Protein AF-A0A538GDX1-F1 (afdb_monomer_lite)

Foldseek 3Di:
DDDDPPDPCPDPPDPDPQDFPPQQKWKDKDWFQKDKTFHRPPDAAFWKKKKKKKWQAAPPKDWAWDPQKAWDDKDWDDPPFRTIIITMIMGGDHRDDDRMIMIGIRDGAMMIIMMGTGPQFASVAFFDWKFKDKDFQDQKAKAFKDWFPDFFWKKKKKKKFQAQFWKAWFPQWAWDDWDWDDDPSRTMIMTMTMDTHRDTTIPGMTIIGGPGGGGMMMMMMTTTHGHDDPPDQQDQQAFADPQFAFFLAAAEPQVPPPFADDPCCVVLQGAEYEGAADVRLVPDDPSHAYAHEDFAQDLQVRGTPDDLVSSLVRLLRCAPPPRHQAYEYYEAHACVSHVCNLVRLLVSQVSSCVRRVNHFYEYEHDLDPPPRSLVCLLSNVNSTLEYEYEDQQAFPPDPAGDLVSQVSSLVSNVVSVGAYEYEQELWADDGGDHDALVNSLVNLVSRLPGRHSYYYYYQDPPPNIGSVVVVSNSQQSSVCSGTVHGDCPSPDDDDDDDDDDDDDDDDDDDDDDDDDDDDAFFEAEEELAWAFQPPNQVVLVVCVVSVGQAYEYAANQFDDALALVSCVGIRCSRVVVCLVRYQYAHEANCVSDPVSVSNCVNSPVSCVDNWDWDDDDQEIETEHHYHPPPAQLAPPGPRLVVLLVVLVVNLNGAYEYHHAQACDDPDPVDHRDVSNVSVVVSCVVSVHPYYYYD

pLDDT: mean 85.54, std 16.46, range [23.61, 98.75]

Radius of gyration: 33.97 Å; chains: 1; bounding box: 88×42×108 Å

Sequence (694 aa):
MAVVLGIAVSGSGSGLSALPPAGAVVSASTSGTTFTVARPATTTSGDVLIASIEARLPSTAAISPPTGWGLIRRDSSTPGYSALTQALYYKVAGSSEPASYSWSLGSQVSAAGAVIDFKDVDPATPVDSHSGAFTSGSASIVAPSVTTTSARDTVVGFFGTSSSKTIRPPAVMTEEFDVRYAVRRWNLDAEGAAYVQATPGATGERTARTTDHPSSELGQLLALRVAASPPPPPPPPPPPPPPGGAYPQRYLYDGAPGGVADPRVADNGWNLYDVSYRDAADALPAGAQALVWVGDYNNSSCSFEESDSALRSAVTGMAGDPKVWGYFISDEPDPAACATAPAQHLARTQLIHSIDPNTHVVEVIDANSGQTSLNQVPLWLGTADYIGIDPYPCLAGQSNCDFSIIRQYANAADAAGLTYWGVAQGFGSGNWRWPTQAEEVQILNTWRATNARSVMTFAWTWSGSNLYDHPELLCVFKKFNQDGVADTSLCGSPPPPPPPPPPPPPPPPPPPPPPPPGNDPVITAAGDICGSATDCSPTANLVMSINPTVALTLGDNAYENGSLSQYQTEYDPNWGRFKSRTKPTTGNHEWHTANAQGYHDYFGSIAPADYYSYDVGAWHLIALASDNGSISNARGSAEETWLRNDLVAHPNQCTLAYWHEPRFTSGTGHSSDTSWTPIWQDLYDANADLVLNG

Secondary structure (DSSP, 8-state):
------------------SPPTTSEEEEEEEEEEEEEEPPTT--TT-EEEEEEEES--TTS-EEPPTTPEEEEEEEPPTTSPP-EEEEEEEE--SS--SEEEEEEEEEEEEEEEEEEESSB-SSS-EEEEEEEEE-S-SEEEE---EESSTTEEEEEEEEESS-SPPBPPTTSEEEEEEEE--TTS-EEEEEEEEEESSSEE---EEEE-SS--S-EEEEEEEEPBPPPPP----PPPPSPPTTPPPS--EEE---TTS---THHHHTT--EEEESSHHHHHTSPTT-EEEEE---EETTTTEESS-HHHHHHHHHHHTT-TTEEEEEEEES--TTT-TTHHHHHHHHHHHHHTT-TT-EEEEEE--SSTHHHHHHGGGGTTTSSEEEE-----BTT-SS--THHHHHHHHHHHHHT--EEEEEE---BTTB-PPPHHHHHHHHHHHHTS--S-EEEE----TT--GGG-HHHHHHHHHHHHHSS--STTSPPPPPPPPPPPPPPPPPPPPPPPPPPPPPPPEEEE-S-BSSTTTSHHHHHHHHHH--SEEEE-S--BTTT--HHHIIIIITTTTGGGGGGEE----TTGGGSGGGHHHHHHHGGGS-SSSEEEEETTEEEEEPP--SSSS--STTSHHHHHHHHHHHH-TTSEEEEEESS-SS---SSS---GGGHHHHHHHHHTT--EEEE-

Structure (mmCIF, N/CA/C/O backbone):
data_AF-A0A538GDX1-F1
#
_entry.id   AF-A0A538GDX1-F1
#
loop_
_atom_site.group_PDB
_atom_site.id
_atom_site.type_symbol
_atom_site.label_atom_id
_atom_site.label_alt_id
_atom_site.label_comp_id
_atom_site.label_asym_id
_atom_site.label_entity_id
_atom_site.label_seq_id
_atom_site.pdbx_PDB_ins_code
_atom_site.Cartn_x
_atom_site.Cartn_y
_atom_site.Cartn_z
_atom_site.occupancy
_atom_site.B_iso_or_equiv
_atom_site.auth_seq_id
_atom_site.auth_comp_id
_atom_site.auth_asym_id
_atom_site.auth_atom_id
_atom_site.pdbx_PDB_model_num
ATOM 1 N N . MET A 1 1 ? -26.124 -11.830 -23.000 1.00 26.06 1 MET A N 1
ATOM 2 C CA . MET A 1 1 ? -25.137 -12.803 -22.474 1.00 26.06 1 MET A CA 1
ATOM 3 C C . MET A 1 1 ? -24.717 -12.272 -21.117 1.00 26.06 1 MET A C 1
ATOM 5 O O . MET A 1 1 ? -23.927 -11.344 -21.084 1.00 26.06 1 MET A O 1
ATOM 9 N N . ALA A 1 2 ? -25.289 -12.775 -20.023 1.00 23.61 2 ALA A N 1
ATOM 10 C CA . ALA A 1 2 ? -24.863 -12.368 -18.687 1.00 23.61 2 ALA A CA 1
ATOM 11 C C . ALA A 1 2 ? -23.524 -13.052 -18.377 1.00 23.61 2 ALA A C 1
ATOM 13 O O . ALA A 1 2 ? -23.458 -14.278 -18.254 1.00 23.61 2 ALA A O 1
ATOM 14 N N . VAL A 1 3 ? -22.448 -12.270 -18.333 1.00 24.36 3 VAL A N 1
ATOM 15 C CA . VAL A 1 3 ? -21.150 -12.723 -17.838 1.00 24.36 3 VAL A CA 1
ATOM 16 C C . VAL A 1 3 ? -21.190 -12.582 -16.322 1.00 24.36 3 VAL A C 1
ATOM 18 O O . VAL A 1 3 ? -21.162 -11.482 -15.788 1.00 24.36 3 VAL A O 1
ATOM 21 N N . VAL A 1 4 ? -21.275 -13.708 -15.621 1.00 26.16 4 VAL A N 1
ATOM 22 C CA . VAL A 1 4 ? -21.069 -13.753 -14.172 1.00 26.16 4 VAL A CA 1
ATOM 23 C C . VAL A 1 4 ? -19.562 -13.806 -13.946 1.00 26.16 4 VAL A C 1
ATOM 25 O O . VAL A 1 4 ? -18.950 -14.867 -14.082 1.00 26.16 4 VAL A O 1
ATOM 28 N N . LEU A 1 5 ? -18.947 -12.664 -13.635 1.00 28.34 5 LEU A N 1
ATOM 29 C CA . LEU A 1 5 ? -17.591 -12.633 -13.093 1.00 28.34 5 LEU A CA 1
ATOM 30 C C . LEU A 1 5 ? -17.675 -12.944 -11.593 1.00 28.34 5 LEU A C 1
ATOM 32 O O . LEU A 1 5 ? -17.927 -12.072 -10.770 1.00 28.34 5 LEU A O 1
ATOM 36 N N . GLY A 1 6 ? -17.460 -14.206 -11.227 1.00 25.77 6 GLY A N 1
ATOM 37 C CA . GLY A 1 6 ? -17.030 -14.533 -9.871 1.00 25.77 6 GLY A CA 1
ATOM 38 C C . GLY A 1 6 ? -15.563 -14.142 -9.727 1.00 25.77 6 GLY A C 1
ATOM 39 O O . GLY A 1 6 ? -14.692 -14.970 -9.981 1.00 25.77 6 GLY A O 1
ATOM 40 N N . ILE A 1 7 ? -15.279 -12.883 -9.384 1.00 26.91 7 ILE A N 1
ATOM 41 C CA . ILE A 1 7 ? -13.925 -12.474 -9.004 1.00 26.91 7 ILE A CA 1
ATOM 42 C C . ILE A 1 7 ? -13.774 -12.711 -7.499 1.00 26.91 7 ILE A C 1
ATOM 44 O O . ILE A 1 7 ? -14.381 -12.017 -6.689 1.00 26.91 7 ILE A O 1
ATOM 48 N N . ALA A 1 8 ? -12.927 -13.666 -7.117 1.00 23.84 8 ALA A N 1
ATOM 49 C CA . ALA A 1 8 ? -12.187 -13.537 -5.870 1.00 23.84 8 ALA A CA 1
ATOM 50 C C . ALA A 1 8 ? -11.082 -12.510 -6.140 1.00 23.84 8 ALA A C 1
ATOM 52 O O . ALA A 1 8 ? -10.162 -12.788 -6.912 1.00 23.84 8 ALA A O 1
ATOM 53 N N . VAL A 1 9 ? -11.202 -11.299 -5.588 1.00 26.08 9 VAL A N 1
ATOM 54 C CA . VAL A 1 9 ? -10.159 -10.277 -5.737 1.00 26.08 9 VAL A CA 1
ATOM 55 C C . VAL A 1 9 ? -9.033 -10.646 -4.775 1.00 26.08 9 VAL A C 1
ATOM 57 O O . VAL A 1 9 ? -8.971 -10.173 -3.648 1.00 26.08 9 VAL A O 1
ATOM 60 N N . SER A 1 10 ? -8.127 -11.514 -5.215 1.00 28.16 10 SER A N 1
ATOM 61 C CA . SER A 1 10 ? -6.731 -11.383 -4.807 1.00 28.16 10 SER A CA 1
ATOM 62 C C . SER A 1 10 ? -6.163 -10.233 -5.633 1.00 28.16 10 SER A C 1
ATOM 64 O O . SER A 1 10 ? -6.146 -10.332 -6.861 1.00 28.16 10 SER A O 1
ATOM 66 N N . GLY A 1 11 ? -5.789 -9.135 -4.972 1.00 24.27 11 GLY A N 1
ATOM 67 C CA . GLY A 1 11 ? -5.428 -7.861 -5.591 1.00 24.27 11 GLY A CA 1
ATOM 68 C C . GLY A 1 11 ? -4.560 -8.005 -6.840 1.00 24.27 11 GLY A C 1
ATOM 69 O O . GLY A 1 11 ? -3.375 -8.324 -6.772 1.00 24.27 11 GLY A O 1
ATOM 70 N N . SER A 1 12 ? -5.146 -7.725 -8.000 1.00 29.42 12 SER A N 1
ATOM 71 C CA . SER A 1 12 ? -4.383 -7.358 -9.181 1.00 29.42 12 SER A CA 1
ATOM 72 C C . SER A 1 12 ? -3.880 -5.939 -8.952 1.00 29.42 12 SER A C 1
ATOM 74 O O . SER A 1 12 ? -4.622 -4.974 -9.128 1.00 29.42 12 SER A O 1
ATOM 76 N N . GLY A 1 13 ? -2.627 -5.832 -8.506 1.00 28.58 13 GLY A N 1
ATOM 77 C CA . GLY A 1 13 ? -1.909 -4.567 -8.467 1.00 28.58 13 GLY A CA 1
ATOM 78 C C . GLY A 1 13 ? -1.975 -3.866 -9.823 1.00 28.58 13 GLY A C 1
ATOM 79 O O . GLY A 1 13 ? -2.083 -4.514 -10.866 1.00 28.58 13 GLY A O 1
ATOM 80 N N . SER A 1 14 ? -1.920 -2.539 -9.770 1.00 32.31 14 SER A N 1
ATOM 81 C CA . SER A 1 14 ? -1.916 -1.597 -10.885 1.00 32.31 14 SER A CA 1
ATOM 82 C C . SER A 1 14 ? -1.379 -2.203 -12.183 1.00 32.31 14 SER A C 1
ATOM 84 O O . SER A 1 14 ? -0.237 -2.677 -12.239 1.00 32.31 14 SER A O 1
ATOM 86 N N . GLY A 1 15 ? -2.197 -2.154 -13.238 1.00 32.50 15 GLY A N 1
ATOM 87 C CA . GLY A 1 15 ? -1.757 -2.361 -14.613 1.00 32.50 15 GLY A CA 1
ATOM 88 C C . GLY A 1 15 ? -0.764 -1.268 -15.006 1.00 32.50 15 GLY A C 1
ATOM 89 O O . GLY A 1 15 ? -1.125 -0.293 -15.654 1.00 32.50 15 GLY A O 1
ATOM 90 N N . LEU A 1 16 ? 0.481 -1.413 -14.560 1.00 38.34 16 LEU A N 1
ATOM 91 C CA . LEU A 1 16 ? 1.617 -0.600 -14.960 1.00 38.34 16 LEU A CA 1
ATOM 92 C C . LEU A 1 16 ? 2.145 -1.164 -16.278 1.00 38.34 16 LEU A C 1
ATOM 94 O O . LEU A 1 16 ? 2.607 -2.305 -16.345 1.00 38.34 16 LEU A O 1
ATOM 98 N N . SER A 1 17 ? 2.092 -0.353 -17.330 1.00 37.34 17 SER A N 1
ATOM 99 C CA . SER A 1 17 ? 2.985 -0.507 -18.474 1.00 37.34 17 SER A CA 1
ATOM 100 C C . SER A 1 17 ? 4.418 -0.324 -17.964 1.00 37.34 17 SER A C 1
ATOM 102 O O . SER A 1 17 ? 4.872 0.805 -17.831 1.00 37.34 17 SER A O 1
ATOM 104 N N . ALA A 1 18 ? 5.130 -1.410 -17.654 1.00 48.94 18 ALA A N 1
ATOM 105 C CA . ALA A 1 18 ? 6.539 -1.378 -17.235 1.00 48.94 18 ALA A CA 1
ATOM 106 C C . ALA A 1 18 ? 7.510 -1.226 -18.431 1.00 48.94 18 ALA A C 1
ATOM 108 O O . ALA A 1 18 ? 8.560 -1.860 -18.500 1.00 48.94 18 ALA A O 1
ATOM 109 N N . LEU A 1 19 ? 7.137 -0.369 -19.385 1.00 60.12 19 LEU A N 1
ATOM 110 C CA . LEU A 1 19 ? 8.021 0.130 -20.437 1.00 60.12 19 LEU A CA 1
ATOM 111 C C . LEU A 1 19 ? 8.346 1.605 -20.145 1.00 60.12 19 LEU A C 1
ATOM 113 O O . LEU A 1 19 ? 7.465 2.317 -19.647 1.00 60.12 19 LEU A O 1
ATOM 117 N N . PRO A 1 20 ? 9.580 2.067 -20.415 1.00 62.12 20 PRO A N 1
ATOM 118 C CA . PRO A 1 20 ? 10.003 3.440 -20.169 1.00 62.12 20 PRO A CA 1
ATOM 119 C C . PRO A 1 20 ? 9.006 4.455 -20.766 1.00 62.12 20 PRO A C 1
ATOM 121 O O . PRO A 1 20 ? 8.681 4.382 -21.953 1.00 62.12 20 PRO A O 1
ATOM 124 N N . PRO A 1 21 ? 8.487 5.418 -19.981 1.00 60.34 21 PRO A N 1
ATOM 125 C CA . PRO A 1 21 ? 7.592 6.445 -20.506 1.00 60.34 21 PRO A CA 1
ATOM 126 C C . PRO A 1 21 ? 8.319 7.370 -21.495 1.00 60.34 21 PRO A C 1
ATOM 128 O O . PRO A 1 21 ? 9.549 7.448 -21.532 1.00 60.34 21 PRO A O 1
ATOM 131 N N . ALA A 1 22 ? 7.567 8.138 -22.288 1.00 58.06 22 ALA A N 1
ATOM 132 C CA . ALA A 1 22 ? 8.156 9.113 -23.206 1.00 58.06 22 ALA A CA 1
ATOM 133 C C . ALA A 1 22 ? 9.120 10.069 -22.465 1.00 58.06 22 ALA A C 1
ATOM 135 O O . ALA A 1 22 ? 8.734 10.730 -21.503 1.00 58.06 22 ALA A O 1
ATOM 136 N N . GLY A 1 23 ? 10.375 10.147 -22.923 1.00 70.69 23 GLY A N 1
ATOM 137 C CA . GLY A 1 23 ? 11.435 10.947 -22.288 1.00 70.69 23 GLY A CA 1
ATOM 138 C C . GLY A 1 23 ? 12.324 10.196 -21.285 1.00 70.69 23 GLY A C 1
ATOM 139 O O . GLY A 1 23 ? 13.286 10.792 -20.791 1.00 70.69 23 GLY A O 1
ATOM 140 N N . ALA A 1 24 ? 12.048 8.912 -21.032 1.00 85.44 24 ALA A N 1
ATOM 141 C CA . ALA A 1 24 ? 12.871 8.027 -20.205 1.00 85.44 24 ALA A CA 1
ATOM 142 C C . ALA A 1 24 ? 14.055 7.393 -20.952 1.00 85.44 24 ALA A C 1
ATOM 144 O O . ALA A 1 24 ? 14.958 6.848 -20.325 1.00 85.44 24 ALA A O 1
ATOM 145 N N . VAL A 1 25 ? 14.097 7.508 -22.281 1.00 93.44 25 VAL A N 1
ATOM 146 C CA . VAL A 1 25 ? 15.198 7.014 -23.114 1.00 93.44 25 VAL A CA 1
ATOM 147 C C . VAL A 1 25 ? 15.860 8.180 -23.834 1.00 93.44 25 VAL A C 1
ATOM 149 O O . VAL A 1 25 ? 15.191 9.000 -24.464 1.00 93.44 25 VAL A O 1
ATOM 152 N N . VAL A 1 26 ? 17.188 8.245 -23.763 1.00 96.50 26 VAL A N 1
ATOM 153 C CA . VAL A 1 26 ? 17.995 9.202 -24.525 1.00 96.50 26 VAL A CA 1
ATOM 154 C C . VAL A 1 26 ? 19.128 8.455 -25.206 1.00 96.50 26 VAL A C 1
ATOM 156 O O . VAL A 1 26 ? 19.950 7.831 -24.539 1.00 96.50 26 VAL A O 1
ATOM 159 N N . SER A 1 27 ? 19.200 8.547 -26.532 1.00 96.62 27 SER A N 1
ATOM 160 C CA . SER A 1 27 ? 20.249 7.926 -27.340 1.00 96.62 27 SER A CA 1
ATOM 161 C C . SER A 1 27 ? 21.184 8.963 -27.966 1.00 96.62 27 SER A C 1
ATOM 163 O O . SER A 1 27 ? 20.833 10.133 -28.142 1.00 96.62 27 SER A O 1
ATOM 165 N N . ALA A 1 28 ? 22.410 8.548 -28.281 1.00 97.06 28 ALA A N 1
ATOM 166 C CA . ALA A 1 28 ? 23.391 9.385 -28.962 1.00 97.06 28 ALA A CA 1
ATOM 167 C C . ALA A 1 28 ? 24.321 8.550 -29.849 1.00 97.06 28 ALA A C 1
ATOM 169 O O . ALA A 1 28 ? 24.500 7.350 -29.647 1.00 97.06 28 ALA A O 1
ATOM 170 N N . SER A 1 29 ? 24.974 9.204 -30.811 1.00 96.62 29 SER A N 1
ATOM 171 C CA . SER A 1 29 ? 26.102 8.630 -31.546 1.00 96.62 29 SER A CA 1
ATOM 172 C C . SER A 1 29 ? 27.187 9.674 -31.800 1.00 96.62 29 SER A C 1
ATOM 174 O O . SER A 1 29 ? 26.922 10.870 -31.922 1.00 96.62 29 SER A O 1
ATOM 176 N N . THR A 1 30 ? 28.444 9.235 -31.836 1.00 95.38 30 THR A N 1
ATOM 177 C CA . THR A 1 30 ? 29.602 10.116 -32.026 1.00 95.38 30 THR A CA 1
ATOM 178 C C . THR A 1 30 ? 30.769 9.390 -32.687 1.00 95.38 30 THR A C 1
ATOM 180 O O . THR A 1 30 ? 30.774 8.167 -32.822 1.00 95.38 30 THR A O 1
ATOM 183 N N . SER A 1 31 ? 31.796 10.153 -33.056 1.00 94.19 31 SER A N 1
ATOM 184 C CA . SER A 1 31 ? 33.137 9.643 -33.323 1.00 94.19 31 SER A CA 1
ATOM 185 C C . SER A 1 31 ? 34.149 10.481 -32.558 1.00 94.19 31 SER A C 1
ATOM 187 O O . SER A 1 31 ? 34.260 11.684 -32.785 1.00 94.19 31 SER A O 1
ATOM 189 N N . GLY A 1 32 ? 34.937 9.849 -31.698 1.00 94.81 32 GLY A N 1
ATOM 190 C CA . GLY A 1 32 ? 35.870 10.553 -30.831 1.00 94.81 32 GLY A CA 1
ATOM 191 C C . GLY A 1 32 ? 36.498 9.635 -29.796 1.00 94.81 32 GLY A C 1
ATOM 192 O O . GLY A 1 32 ? 36.409 8.414 -29.889 1.00 94.81 32 GLY A O 1
ATOM 193 N N . THR A 1 33 ? 37.137 10.241 -28.801 1.00 97.06 33 THR A N 1
ATOM 194 C CA . THR A 1 33 ? 37.652 9.561 -27.601 1.00 97.06 33 THR A CA 1
ATOM 195 C C . THR A 1 33 ? 36.678 9.642 -26.423 1.00 97.06 33 THR A C 1
ATOM 197 O O . THR A 1 33 ? 37.000 9.203 -25.323 1.00 97.06 33 THR A O 1
ATOM 200 N N . THR A 1 34 ? 35.500 10.232 -26.623 1.00 97.50 34 THR A N 1
ATOM 201 C CA . THR A 1 34 ? 34.491 10.449 -25.583 1.00 97.50 34 THR A CA 1
ATOM 202 C C . THR A 1 34 ? 33.107 10.233 -26.176 1.00 97.50 34 THR A C 1
ATOM 204 O O . THR A 1 34 ? 32.829 10.721 -27.272 1.00 97.50 34 THR A O 1
ATOM 207 N N . PHE A 1 35 ? 32.256 9.514 -25.449 1.00 98.12 35 PHE A N 1
ATOM 208 C CA . PHE A 1 35 ? 30.848 9.309 -25.774 1.00 98.12 35 PHE A CA 1
ATOM 209 C C . PHE A 1 35 ? 29.982 9.949 -24.693 1.00 98.12 35 PHE A C 1
ATOM 211 O O . PHE A 1 35 ? 30.137 9.615 -23.522 1.00 98.12 35 PHE A O 1
ATOM 218 N N . THR A 1 36 ? 29.107 10.878 -25.078 1.00 98.31 36 THR A N 1
ATOM 219 C CA . THR A 1 36 ? 28.267 11.644 -24.149 1.00 98.31 36 THR A CA 1
ATOM 220 C C . THR A 1 36 ? 26.801 11.449 -24.495 1.00 98.31 36 THR A C 1
ATOM 222 O O . THR A 1 36 ? 26.413 11.633 -25.647 1.00 98.31 36 THR A O 1
ATOM 225 N N . VAL A 1 37 ? 25.996 11.128 -23.485 1.00 98.00 37 VAL A N 1
ATOM 226 C CA . VAL A 1 37 ? 24.540 10.971 -23.587 1.00 98.00 37 VAL A CA 1
ATOM 227 C C . VAL A 1 37 ? 23.890 11.906 -22.570 1.00 98.00 37 VAL A C 1
ATOM 229 O O . VAL A 1 37 ? 24.368 12.011 -21.436 1.00 98.00 37 VAL A O 1
ATOM 232 N N . ALA A 1 38 ? 22.838 12.628 -22.961 1.00 97.75 38 ALA A N 1
ATOM 233 C CA . ALA A 1 38 ? 22.101 13.453 -22.005 1.00 97.75 38 ALA A CA 1
ATOM 234 C C . ALA A 1 38 ? 21.343 12.566 -21.004 1.00 97.75 38 ALA A C 1
ATOM 236 O O . ALA A 1 38 ? 20.967 11.438 -21.317 1.00 97.75 38 ALA A O 1
ATOM 237 N N . ARG A 1 39 ? 21.143 13.067 -19.784 1.00 95.94 39 ARG A N 1
ATOM 238 C CA . ARG A 1 39 ? 20.325 12.374 -18.786 1.00 95.94 39 ARG A CA 1
ATOM 239 C C . ARG A 1 39 ? 18.861 12.352 -19.257 1.00 95.94 39 ARG A C 1
ATOM 241 O O . ARG A 1 39 ? 18.393 13.397 -19.719 1.00 95.94 39 ARG A O 1
ATOM 248 N N . PRO A 1 40 ? 18.130 11.232 -19.111 1.00 95.94 40 PRO A N 1
ATOM 249 C CA . PRO A 1 40 ? 16.686 11.216 -19.316 1.00 95.94 40 PRO A CA 1
ATOM 250 C C . PRO A 1 40 ? 15.966 12.310 -18.517 1.00 95.94 40 PRO A C 1
ATOM 252 O O . PRO A 1 40 ? 16.346 12.657 -17.395 1.00 95.94 40 PRO A O 1
ATOM 255 N N . ALA A 1 41 ? 14.929 12.900 -19.110 1.00 90.75 41 ALA A N 1
ATOM 256 C CA . ALA A 1 41 ? 14.218 14.021 -18.491 1.00 90.75 41 ALA A CA 1
ATOM 257 C C . ALA A 1 41 ? 13.371 13.576 -17.288 1.00 90.75 41 ALA A C 1
ATOM 259 O O . ALA A 1 41 ? 13.075 14.384 -16.411 1.00 90.75 41 ALA A O 1
ATOM 260 N N . THR A 1 42 ? 13.012 12.293 -17.249 1.00 87.88 42 THR A N 1
ATOM 261 C CA . THR A 1 42 ? 12.185 11.658 -16.219 1.00 87.88 42 THR A CA 1
ATOM 262 C C . THR A 1 42 ? 12.970 11.206 -14.989 1.00 87.88 42 THR A C 1
ATOM 264 O O . THR A 1 42 ? 12.356 10.708 -14.047 1.00 87.88 42 THR A O 1
ATOM 267 N N . THR A 1 43 ? 14.300 11.358 -14.984 1.00 89.38 43 THR A N 1
ATOM 268 C CA . THR A 1 43 ? 15.157 10.848 -13.909 1.00 89.38 43 THR A CA 1
ATOM 269 C C . THR A 1 43 ? 14.888 11.566 -12.589 1.00 89.38 43 THR A C 1
ATOM 271 O O . THR A 1 43 ? 15.045 12.785 -12.480 1.00 89.38 43 THR A O 1
ATOM 274 N N . THR A 1 44 ? 14.562 10.779 -11.574 1.00 87.19 44 THR A N 1
ATOM 275 C CA . THR A 1 44 ? 14.325 11.155 -10.182 1.00 87.19 44 THR A CA 1
ATOM 276 C C . THR A 1 44 ? 15.224 10.346 -9.244 1.00 87.19 44 THR A C 1
ATOM 278 O O . THR A 1 44 ? 15.843 9.358 -9.634 1.00 87.19 44 THR A O 1
ATOM 281 N N . SER A 1 45 ? 15.366 10.805 -7.999 1.00 88.31 45 SER A N 1
ATOM 282 C CA . SER A 1 45 ? 16.187 10.111 -7.002 1.00 88.31 45 SER A CA 1
ATOM 283 C C . SER A 1 45 ? 15.632 8.714 -6.726 1.00 88.31 45 SER A C 1
ATOM 285 O O . SER A 1 45 ? 14.441 8.577 -6.473 1.00 88.31 45 SER A O 1
ATOM 287 N N . GLY A 1 46 ? 16.501 7.706 -6.701 1.00 84.12 46 GLY A N 1
ATOM 288 C CA . GLY A 1 46 ? 16.135 6.306 -6.472 1.00 84.12 46 GLY A CA 1
ATOM 289 C C . GLY A 1 46 ? 15.898 5.492 -7.746 1.00 84.12 46 GLY A C 1
ATOM 290 O O . GLY A 1 46 ? 15.907 4.269 -7.667 1.00 84.12 46 GLY A O 1
ATOM 291 N N . ASP A 1 47 ? 15.766 6.131 -8.912 1.00 90.69 47 ASP A N 1
ATOM 292 C CA . ASP A 1 47 ? 15.591 5.408 -10.176 1.00 90.69 47 ASP A CA 1
ATOM 293 C C . ASP A 1 47 ? 16.837 4.623 -10.581 1.00 90.69 47 ASP A C 1
ATOM 295 O O . ASP A 1 47 ? 17.974 5.017 -10.293 1.00 90.69 47 ASP A O 1
ATOM 299 N N . VAL A 1 48 ? 16.631 3.544 -11.336 1.00 94.62 48 VAL A N 1
ATOM 300 C CA . VAL A 1 48 ? 17.719 2.746 -11.898 1.00 94.62 48 VAL A CA 1
ATOM 301 C C . VAL A 1 48 ? 17.933 3.139 -13.352 1.00 94.62 48 VAL A C 1
ATOM 303 O O . VAL A 1 48 ? 17.105 2.892 -14.227 1.00 94.62 48 VAL A O 1
ATOM 306 N N . LEU A 1 49 ? 19.093 3.729 -13.621 1.00 97.50 49 LEU A N 1
ATOM 307 C CA . LEU A 1 49 ? 19.538 4.077 -14.960 1.00 97.50 49 LEU A CA 1
ATOM 308 C C . LEU A 1 49 ? 20.380 2.948 -15.543 1.00 97.50 49 LEU A C 1
ATOM 310 O O . LEU A 1 49 ? 21.330 2.492 -14.903 1.00 97.50 49 LEU A O 1
ATOM 314 N N . ILE A 1 50 ? 20.092 2.556 -16.782 1.00 98.25 50 ILE A N 1
ATOM 315 C CA . ILE A 1 50 ? 20.889 1.597 -17.551 1.00 98.25 50 ILE A CA 1
ATOM 316 C C . ILE A 1 50 ? 21.495 2.301 -18.758 1.00 98.25 50 ILE A C 1
ATOM 318 O O . ILE A 1 50 ? 20.795 2.983 -19.499 1.00 98.25 50 ILE A O 1
ATOM 322 N N . ALA A 1 51 ? 22.796 2.124 -18.969 1.00 98.50 51 ALA A N 1
ATOM 323 C CA . ALA A 1 51 ? 23.493 2.625 -20.145 1.00 98.50 51 ALA A CA 1
ATOM 324 C C . ALA A 1 51 ? 23.973 1.461 -21.009 1.00 98.50 51 ALA A C 1
ATOM 326 O O . ALA A 1 51 ? 24.697 0.601 -20.506 1.00 98.50 51 ALA A O 1
ATOM 327 N N . SER A 1 52 ? 23.625 1.474 -22.298 1.00 98.19 52 SER A N 1
ATOM 328 C CA . SER A 1 52 ? 24.236 0.609 -23.315 1.00 98.19 52 SER A CA 1
ATOM 329 C C . SER A 1 52 ? 25.207 1.418 -24.151 1.00 98.19 52 SER A C 1
ATOM 331 O O . SER A 1 52 ? 24.871 2.523 -24.584 1.00 98.19 52 SER A O 1
ATOM 333 N N . ILE A 1 53 ? 26.418 0.894 -24.336 1.00 98.25 53 ILE A N 1
ATOM 334 C CA . ILE A 1 53 ? 27.461 1.545 -25.128 1.00 98.25 53 ILE A CA 1
ATOM 335 C C . ILE A 1 53 ? 28.097 0.551 -26.069 1.00 98.25 53 ILE A C 1
ATOM 337 O O . ILE A 1 53 ? 28.883 -0.312 -25.668 1.00 98.25 53 ILE A O 1
ATOM 341 N N . GLU A 1 54 ? 27.827 0.763 -27.342 1.00 97.56 54 GLU A N 1
ATOM 342 C CA . GLU A 1 54 ? 28.453 0.099 -28.457 1.00 97.56 54 GLU A CA 1
ATOM 343 C C . GLU A 1 54 ? 29.573 0.999 -28.983 1.00 97.56 54 GLU A C 1
ATOM 345 O O . GLU A 1 54 ? 29.395 2.189 -29.241 1.00 97.56 54 GLU A O 1
ATOM 350 N N . ALA A 1 55 ? 30.767 0.444 -29.156 1.00 97.44 55 ALA A N 1
ATOM 351 C CA . ALA A 1 55 ? 31.903 1.172 -29.700 1.00 97.44 55 ALA A CA 1
ATOM 352 C C . ALA A 1 55 ? 32.706 0.284 -30.643 1.00 97.44 55 ALA A C 1
ATOM 354 O O . ALA A 1 55 ? 32.870 -0.917 -30.416 1.00 97.44 55 ALA A O 1
ATOM 355 N N . ARG A 1 56 ? 33.288 0.880 -31.687 1.00 96.50 56 ARG A N 1
ATOM 356 C CA . ARG A 1 56 ? 34.167 0.183 -32.645 1.00 96.50 56 ARG A CA 1
ATOM 357 C C . ARG A 1 56 ? 35.565 -0.083 -32.069 1.00 96.50 56 ARG A C 1
ATOM 359 O O . ARG A 1 56 ? 36.580 0.225 -32.691 1.00 96.50 56 ARG A O 1
ATOM 366 N N . LEU A 1 57 ? 35.611 -0.635 -30.859 1.00 95.38 57 LEU A N 1
ATOM 367 C CA . LEU A 1 57 ? 36.813 -0.915 -30.082 1.00 95.38 57 LEU A CA 1
ATOM 368 C C . LEU A 1 57 ? 37.165 -2.406 -30.102 1.00 95.38 57 LEU A C 1
ATOM 370 O O . LEU A 1 57 ? 36.264 -3.249 -30.057 1.00 95.38 57 LEU A O 1
ATOM 374 N N . PRO A 1 58 ? 38.466 -2.754 -30.138 1.00 92.94 58 PRO A N 1
ATOM 375 C CA . PRO A 1 58 ? 38.907 -4.113 -29.853 1.00 92.94 58 PRO A CA 1
ATOM 376 C C . PRO A 1 58 ? 38.707 -4.435 -28.364 1.00 92.94 58 PRO A C 1
ATOM 378 O O . PRO A 1 58 ? 38.673 -3.532 -27.525 1.00 92.94 58 PRO A O 1
ATOM 381 N N . SER A 1 59 ? 38.672 -5.725 -28.022 1.00 91.88 59 SER A N 1
ATOM 382 C CA . SER A 1 59 ? 38.463 -6.205 -26.645 1.00 91.88 59 SER A CA 1
ATOM 383 C C . SER A 1 59 ? 39.475 -5.668 -25.622 1.00 91.88 59 SER A C 1
ATOM 385 O O . SER A 1 59 ? 39.171 -5.587 -24.435 1.00 91.88 59 SER A O 1
ATOM 387 N N . THR A 1 60 ? 40.669 -5.268 -26.068 1.00 91.00 60 THR A N 1
ATOM 388 C CA . THR A 1 60 ? 41.749 -4.743 -25.218 1.00 91.00 60 THR A CA 1
ATOM 389 C C . THR A 1 60 ? 41.631 -3.253 -24.891 1.00 91.00 60 THR A C 1
ATOM 391 O O . THR A 1 60 ? 42.284 -2.790 -23.959 1.00 91.00 60 THR A O 1
ATOM 394 N N . ALA A 1 61 ? 40.836 -2.479 -25.636 1.00 94.75 61 ALA A N 1
ATOM 395 C CA . ALA A 1 61 ? 40.689 -1.043 -25.396 1.00 94.75 61 ALA A CA 1
ATOM 396 C C . ALA A 1 61 ? 39.642 -0.770 -24.305 1.00 94.75 61 ALA A C 1
ATOM 398 O O . ALA A 1 61 ? 38.675 -1.508 -24.182 1.00 94.75 61 ALA A O 1
ATOM 399 N N . ALA A 1 62 ? 39.800 0.279 -23.498 1.00 93.38 62 ALA A N 1
ATOM 400 C CA . ALA A 1 62 ? 38.866 0.571 -22.406 1.00 93.38 62 ALA A CA 1
ATOM 401 C C . ALA A 1 62 ? 37.614 1.345 -22.868 1.00 93.38 62 ALA A C 1
ATOM 403 O O . ALA A 1 62 ? 37.697 2.191 -23.760 1.00 93.38 62 ALA A O 1
ATOM 404 N N . ILE A 1 63 ? 36.487 1.083 -22.198 1.00 97.69 63 ILE A N 1
ATOM 405 C CA . ILE A 1 63 ? 35.331 1.982 -22.095 1.00 97.69 63 ILE A CA 1
ATOM 406 C C . ILE A 1 63 ? 35.225 2.317 -20.607 1.00 97.69 63 ILE A C 1
ATOM 408 O O . ILE A 1 63 ? 34.922 1.441 -19.795 1.00 97.69 63 ILE A O 1
ATOM 412 N N . SER A 1 64 ? 35.565 3.548 -20.239 1.00 97.75 64 SER A N 1
ATOM 413 C CA . SER A 1 64 ? 35.630 3.969 -18.837 1.00 97.75 64 SER A CA 1
ATOM 414 C C . SER A 1 64 ? 34.398 4.800 -18.489 1.00 97.75 64 SER A C 1
ATOM 416 O O . SER A 1 64 ? 34.200 5.846 -19.120 1.00 97.75 64 SER A O 1
ATOM 418 N N . PRO A 1 65 ? 33.576 4.365 -17.518 1.00 97.88 65 PRO A N 1
ATOM 419 C CA . PRO A 1 65 ? 32.360 5.073 -17.159 1.00 97.88 65 PRO A CA 1
ATOM 420 C C . PRO A 1 65 ? 32.627 6.336 -16.331 1.00 97.88 65 PRO A C 1
ATOM 422 O O . PRO A 1 65 ? 33.677 6.440 -15.687 1.00 97.88 65 PRO A O 1
ATOM 425 N N . PRO A 1 66 ? 31.685 7.298 -16.320 1.00 96.69 66 PRO A N 1
ATOM 426 C CA . PRO A 1 66 ? 31.711 8.384 -15.351 1.00 96.69 66 PRO A CA 1
ATOM 427 C C . PRO A 1 66 ? 31.471 7.849 -13.929 1.00 96.69 66 PRO A C 1
ATOM 429 O O . PRO A 1 66 ? 30.974 6.738 -13.734 1.00 96.69 66 PRO A O 1
ATOM 432 N N . THR A 1 67 ? 31.821 8.645 -12.918 1.00 92.88 67 THR A N 1
ATOM 433 C CA . THR A 1 67 ? 31.661 8.272 -11.504 1.00 92.88 67 THR A CA 1
ATOM 434 C C . THR A 1 67 ? 30.225 7.849 -11.180 1.00 92.88 67 THR A C 1
ATOM 436 O O . THR A 1 67 ? 29.268 8.484 -11.621 1.00 92.88 67 THR A O 1
ATOM 439 N N . GLY A 1 68 ? 30.080 6.799 -10.367 1.00 92.12 68 GLY A N 1
ATOM 440 C CA . GLY A 1 68 ? 28.784 6.315 -9.879 1.00 92.12 68 GLY A CA 1
ATOM 441 C C . GLY A 1 68 ? 28.092 5.287 -10.776 1.00 92.12 68 GLY A C 1
ATOM 442 O O . GLY A 1 68 ? 27.010 4.836 -10.422 1.00 92.12 68 GLY A O 1
ATOM 443 N N . TRP A 1 69 ? 28.703 4.904 -11.899 1.00 97.88 69 TRP A N 1
ATOM 444 C CA . TRP A 1 69 ? 28.209 3.841 -12.775 1.00 97.88 69 TRP A CA 1
ATOM 445 C C . TRP A 1 69 ? 28.967 2.530 -12.542 1.00 97.88 69 TRP A C 1
ATOM 447 O O . TRP A 1 69 ? 30.196 2.486 -12.633 1.00 97.88 69 TRP A O 1
ATOM 457 N N . GLY A 1 70 ? 28.230 1.455 -12.270 1.00 96.25 70 GLY A N 1
ATOM 458 C CA . GLY A 1 70 ? 28.748 0.093 -12.147 1.00 96.25 70 GLY A CA 1
ATOM 459 C C . GLY A 1 70 ? 28.667 -0.658 -13.475 1.00 96.25 70 GLY A C 1
ATOM 460 O O . GLY A 1 70 ? 27.684 -0.531 -14.200 1.00 96.25 70 GLY A O 1
ATOM 461 N N . LEU A 1 71 ? 29.693 -1.443 -13.815 1.00 98.06 71 LEU A N 1
ATOM 462 C CA . LEU A 1 71 ? 29.662 -2.317 -14.993 1.00 98.06 71 LEU A CA 1
ATOM 463 C C . LEU A 1 71 ? 28.777 -3.539 -14.709 1.00 98.06 71 LEU A C 1
ATOM 465 O O . LEU A 1 71 ? 29.040 -4.266 -13.756 1.00 98.06 71 LEU A O 1
ATOM 469 N N . ILE A 1 72 ? 27.790 -3.790 -15.567 1.00 98.31 72 ILE A N 1
ATOM 470 C CA . ILE A 1 72 ? 26.968 -5.008 -15.536 1.00 98.31 72 ILE A CA 1
ATOM 471 C C . ILE A 1 72 ? 27.624 -6.081 -16.400 1.00 98.31 72 ILE A C 1
ATOM 473 O O . ILE A 1 72 ? 27.924 -7.187 -15.957 1.00 98.31 72 ILE A O 1
ATOM 477 N N . ARG A 1 73 ? 27.845 -5.753 -17.675 1.00 98.00 73 ARG A N 1
ATOM 478 C CA . ARG A 1 73 ? 28.290 -6.716 -18.675 1.00 98.00 73 ARG A CA 1
ATOM 479 C C . ARG A 1 73 ? 29.128 -6.040 -19.737 1.00 98.00 73 ARG A C 1
ATOM 481 O O . ARG A 1 73 ? 28.882 -4.897 -20.100 1.00 98.00 73 ARG A O 1
ATOM 488 N N . ARG A 1 74 ? 30.097 -6.775 -20.273 1.00 97.94 74 ARG A N 1
ATOM 489 C CA . ARG A 1 74 ? 30.866 -6.353 -21.435 1.00 97.94 74 ARG A CA 1
ATOM 490 C C . ARG A 1 74 ? 31.181 -7.541 -22.329 1.00 97.94 74 ARG A C 1
ATOM 492 O O . ARG A 1 74 ? 31.780 -8.503 -21.862 1.00 97.94 74 ARG A O 1
ATOM 499 N N . ASP A 1 75 ? 30.852 -7.425 -23.609 1.00 98.25 75 ASP A N 1
ATOM 500 C CA . ASP A 1 75 ? 31.230 -8.386 -24.644 1.00 98.25 75 ASP A CA 1
ATOM 501 C C . ASP A 1 75 ? 31.989 -7.686 -25.773 1.00 98.25 75 ASP A C 1
ATOM 503 O O . ASP A 1 75 ? 31.962 -6.461 -25.927 1.00 98.25 75 ASP A O 1
ATOM 507 N N . SER A 1 76 ? 32.739 -8.457 -26.553 1.00 97.62 76 SER A N 1
ATOM 508 C CA . SER A 1 76 ? 33.536 -7.925 -27.656 1.00 97.62 76 SER A CA 1
ATOM 509 C C . SER A 1 76 ? 33.638 -8.924 -28.796 1.00 97.62 76 SER A C 1
ATOM 511 O O . SER A 1 76 ? 33.607 -10.135 -28.588 1.00 97.62 76 SER A O 1
ATOM 513 N N . SER A 1 77 ? 33.813 -8.405 -30.006 1.00 96.25 77 SER A N 1
ATOM 514 C CA . SER A 1 77 ? 34.080 -9.200 -31.196 1.00 96.25 77 SER A CA 1
ATOM 515 C C . SER A 1 77 ? 35.353 -10.027 -31.045 1.00 96.25 77 SER A C 1
ATOM 517 O O . SER A 1 77 ? 36.365 -9.540 -30.529 1.00 96.25 77 SER A O 1
ATOM 519 N N . THR A 1 78 ? 35.329 -11.245 -31.580 1.00 93.94 78 THR A N 1
ATOM 520 C CA . THR A 1 78 ? 36.503 -12.129 -31.609 1.00 93.94 78 THR A CA 1
ATOM 521 C C . THR A 1 78 ? 37.599 -11.555 -32.529 1.00 93.94 78 THR A C 1
ATOM 523 O O . THR A 1 78 ? 37.274 -10.942 -33.552 1.00 93.94 78 THR A O 1
ATOM 526 N N . PRO A 1 79 ? 38.901 -11.741 -32.220 1.00 91.25 79 PRO A N 1
ATOM 527 C CA . PRO A 1 79 ? 39.986 -11.346 -33.117 1.00 91.25 79 PRO A CA 1
ATOM 528 C C . PRO A 1 79 ? 39.813 -11.903 -34.537 1.00 91.25 79 PRO A C 1
ATOM 530 O O . PRO A 1 79 ? 39.472 -13.068 -34.716 1.00 91.25 79 PRO A O 1
ATOM 533 N N . GLY A 1 80 ? 40.071 -11.069 -35.547 1.00 89.88 80 GLY A N 1
ATOM 534 C CA . GLY A 1 80 ? 39.886 -11.415 -36.965 1.00 89.88 80 GLY A CA 1
ATOM 535 C C . GLY A 1 80 ? 38.601 -10.860 -37.585 1.00 89.88 80 GLY A C 1
ATOM 536 O O . GLY A 1 80 ? 38.520 -10.766 -38.807 1.00 89.88 80 GLY A O 1
ATOM 537 N N . TYR A 1 81 ? 37.652 -10.406 -36.764 1.00 94.56 81 TYR A N 1
ATOM 538 C CA . TYR A 1 81 ? 36.461 -9.684 -37.209 1.00 94.56 81 TYR A CA 1
ATOM 539 C C . TYR A 1 81 ? 36.589 -8.178 -36.961 1.00 94.56 81 TYR A C 1
ATOM 541 O O . TYR A 1 81 ? 37.486 -7.701 -36.260 1.00 94.56 81 TYR A O 1
ATOM 549 N N . SER A 1 82 ? 35.692 -7.401 -37.562 1.00 94.38 82 SER A N 1
ATOM 550 C CA . SER A 1 82 ? 35.669 -5.953 -37.390 1.00 94.38 82 SER A CA 1
ATOM 551 C C . SER A 1 82 ? 35.397 -5.574 -35.931 1.00 94.38 82 SER A C 1
ATOM 553 O O . SER A 1 82 ? 34.370 -5.957 -35.383 1.00 94.38 82 SER A O 1
ATOM 555 N N . ALA A 1 83 ? 36.267 -4.766 -35.329 1.00 95.50 83 ALA A N 1
ATOM 556 C CA . ALA A 1 83 ? 36.208 -4.429 -33.907 1.00 95.50 83 ALA A CA 1
ATOM 557 C C . ALA A 1 83 ? 34.835 -3.891 -33.456 1.00 95.50 83 ALA A C 1
ATOM 559 O O . ALA A 1 83 ? 34.346 -2.894 -33.990 1.00 95.50 83 ALA A O 1
ATOM 560 N N . LEU A 1 84 ? 34.222 -4.545 -32.474 1.00 97.12 84 LEU A N 1
ATOM 561 C CA . LEU A 1 84 ? 32.982 -4.125 -31.830 1.00 97.12 84 LEU A CA 1
ATOM 562 C C . LEU A 1 84 ? 33.047 -4.523 -30.355 1.00 97.12 84 LEU A C 1
ATOM 564 O O . LEU A 1 84 ? 33.390 -5.656 -30.036 1.00 97.12 84 LEU A O 1
ATOM 568 N N . THR A 1 85 ? 32.724 -3.599 -29.463 1.00 98.25 85 THR A N 1
ATOM 569 C CA . THR A 1 85 ? 32.588 -3.837 -28.025 1.00 98.25 85 THR A CA 1
ATOM 570 C C . THR A 1 85 ? 31.255 -3.259 -27.583 1.00 98.25 85 THR A C 1
ATOM 572 O O . THR A 1 85 ? 30.953 -2.128 -27.954 1.00 98.25 85 THR A O 1
ATOM 575 N N . GLN A 1 86 ? 30.503 -4.008 -26.782 1.00 98.44 86 GLN A N 1
ATOM 576 C CA . GLN A 1 86 ? 29.249 -3.567 -26.178 1.00 98.44 86 GLN A CA 1
ATOM 577 C C . GLN A 1 86 ? 29.349 -3.709 -24.660 1.00 98.44 86 GLN A C 1
ATOM 579 O O . GLN A 1 86 ? 29.708 -4.782 -24.159 1.00 98.44 86 GLN A O 1
ATOM 584 N N . ALA A 1 87 ? 29.083 -2.627 -23.933 1.00 98.56 87 ALA A N 1
ATOM 585 C CA . ALA A 1 87 ? 29.149 -2.581 -22.478 1.00 98.56 87 ALA A CA 1
ATOM 586 C C . ALA A 1 87 ? 27.860 -2.006 -21.881 1.00 98.56 87 ALA A C 1
ATOM 588 O O . ALA A 1 87 ? 27.416 -0.934 -22.288 1.00 98.56 87 ALA A O 1
ATOM 589 N N . LEU A 1 88 ? 27.313 -2.714 -20.892 1.00 98.75 88 LEU A N 1
ATOM 590 C CA . LEU A 1 88 ? 26.156 -2.306 -20.104 1.00 98.75 88 LEU A CA 1
ATOM 591 C C . LEU A 1 88 ? 26.613 -1.821 -18.737 1.00 98.75 88 LEU A C 1
ATOM 593 O O . LEU A 1 88 ? 27.383 -2.507 -18.055 1.00 98.75 88 LEU A O 1
ATOM 597 N N . TYR A 1 89 ? 26.092 -0.678 -18.316 1.00 98.75 89 TYR A N 1
ATOM 598 C CA . TYR A 1 89 ? 26.322 -0.114 -16.993 1.00 98.75 89 TYR A CA 1
ATOM 599 C C . TYR A 1 89 ? 24.994 0.170 -16.303 1.00 98.75 89 TYR A C 1
ATOM 601 O O . TYR A 1 89 ? 24.007 0.458 -16.975 1.00 98.75 89 TYR A O 1
ATOM 609 N N . TYR A 1 90 ? 24.990 0.140 -14.973 1.00 97.94 90 TYR A N 1
ATOM 610 C CA . TYR A 1 90 ? 23.871 0.629 -14.174 1.00 97.94 90 TYR A CA 1
ATOM 611 C C . TYR A 1 90 ? 24.311 1.739 -13.227 1.00 97.94 90 TYR A C 1
ATOM 613 O O . TYR A 1 90 ? 25.483 1.833 -12.849 1.00 97.94 90 TYR A O 1
ATOM 621 N N . LYS A 1 91 ? 23.350 2.557 -12.817 1.00 96.69 91 LYS A N 1
ATOM 622 C CA . LYS A 1 91 ? 23.500 3.545 -11.757 1.00 96.69 91 LYS A CA 1
ATOM 623 C C . LYS A 1 91 ? 22.160 3.758 -11.069 1.00 96.69 91 LYS A C 1
ATOM 625 O O . LYS A 1 91 ? 21.148 3.885 -11.742 1.00 96.69 91 LYS A O 1
ATOM 630 N N . VAL A 1 92 ? 22.175 3.868 -9.744 1.00 95.19 92 VAL A N 1
ATOM 631 C CA . VAL A 1 92 ? 21.034 4.406 -8.994 1.00 95.19 92 VAL A CA 1
ATOM 632 C C . VAL A 1 92 ? 21.160 5.929 -8.983 1.00 95.19 92 VAL A C 1
ATOM 634 O O . VAL A 1 92 ? 22.221 6.475 -8.639 1.00 95.19 92 VAL A O 1
ATOM 637 N N . ALA A 1 93 ? 20.120 6.617 -9.439 1.00 91.88 93 ALA A N 1
ATOM 638 C CA . ALA A 1 93 ? 20.071 8.068 -9.489 1.00 91.88 93 ALA A CA 1
ATOM 639 C C . ALA A 1 93 ? 20.033 8.640 -8.066 1.00 91.88 93 ALA A C 1
ATOM 641 O O . ALA A 1 93 ? 19.227 8.228 -7.233 1.00 91.88 93 ALA A O 1
ATOM 642 N N . GLY A 1 94 ? 20.930 9.578 -7.767 1.00 87.19 94 GLY A N 1
ATOM 643 C CA . GLY A 1 94 ? 20.917 10.292 -6.493 1.00 87.19 94 GLY A CA 1
ATOM 644 C C . GLY A 1 94 ? 19.931 11.461 -6.497 1.00 87.19 94 GLY A C 1
ATOM 645 O O . GLY A 1 94 ? 19.307 11.777 -7.508 1.00 87.19 94 GLY A O 1
ATOM 646 N N . SER A 1 95 ? 19.873 12.191 -5.381 1.00 82.88 95 SER A N 1
ATOM 647 C CA . SER A 1 95 ? 19.095 13.436 -5.265 1.00 82.88 95 SER A CA 1
ATOM 648 C C . SER A 1 95 ? 19.598 14.572 -6.167 1.00 82.88 95 SER A C 1
ATOM 650 O O . SER A 1 95 ? 18.909 15.574 -6.349 1.00 82.88 95 SER A O 1
ATOM 652 N N . SER A 1 96 ? 20.792 14.424 -6.750 1.00 88.00 96 SER A N 1
ATOM 653 C CA . SER A 1 96 ? 21.370 15.344 -7.725 1.00 88.00 96 SER A CA 1
ATOM 654 C C . SER A 1 96 ? 22.146 14.568 -8.785 1.00 88.00 96 SER A C 1
ATOM 656 O O . SER A 1 96 ? 23.053 13.798 -8.470 1.00 88.00 96 SER A O 1
ATOM 658 N N . GLU A 1 97 ? 21.805 14.799 -10.050 1.00 93.56 97 GLU A N 1
ATOM 659 C CA . GLU A 1 97 ? 22.433 14.171 -11.212 1.00 93.56 97 GLU A CA 1
ATOM 660 C C . GLU A 1 97 ? 22.928 15.249 -12.196 1.00 93.56 97 GLU A C 1
ATOM 662 O O . GLU A 1 97 ? 22.298 16.307 -12.320 1.00 93.56 97 GLU A O 1
ATOM 667 N N . PRO A 1 98 ? 24.028 15.018 -12.940 1.00 95.94 98 PRO A N 1
ATOM 668 C 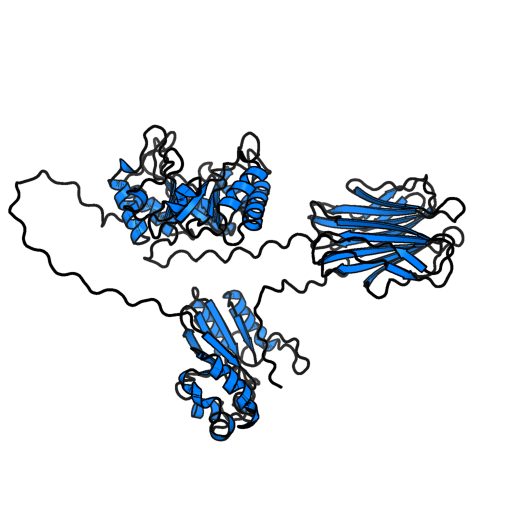CA . PRO A 1 98 ? 24.460 15.930 -13.995 1.00 95.94 98 PRO A CA 1
ATOM 669 C C . PRO A 1 98 ? 23.460 15.941 -15.163 1.00 95.94 98 PRO A C 1
ATOM 671 O O . PRO A 1 98 ? 22.643 15.035 -15.317 1.00 95.94 98 PRO A O 1
ATOM 674 N N . ALA A 1 99 ? 23.539 16.958 -16.025 1.00 96.06 99 ALA A N 1
ATOM 675 C CA . ALA A 1 99 ? 22.694 17.049 -17.223 1.00 96.06 99 ALA A CA 1
ATOM 676 C C . ALA A 1 99 ? 23.043 15.998 -18.301 1.00 96.06 99 ALA A C 1
ATOM 678 O O . ALA A 1 99 ? 22.247 15.730 -19.198 1.00 96.06 99 ALA A O 1
ATOM 679 N N . SER A 1 100 ? 24.241 15.412 -18.232 1.00 97.44 100 SER A N 1
ATOM 680 C CA . SER A 1 100 ? 24.733 14.408 -19.176 1.00 97.44 100 SER A CA 1
ATOM 681 C C . SER A 1 100 ? 25.793 13.516 -18.538 1.00 97.44 100 SER A C 1
ATOM 683 O O . SER A 1 100 ? 26.521 13.958 -17.645 1.00 97.44 100 SER A O 1
ATOM 685 N N . TYR A 1 101 ? 25.948 12.311 -19.076 1.00 98.31 101 TYR A N 1
ATOM 686 C CA . TYR A 1 101 ? 26.963 11.336 -18.688 1.00 98.31 101 TYR A CA 1
ATOM 687 C C . TYR A 1 101 ? 27.964 11.131 -19.827 1.00 98.31 101 TYR A C 1
ATOM 689 O O . TYR A 1 101 ? 27.569 11.079 -20.991 1.00 98.31 101 TYR A O 1
ATOM 697 N N . SER A 1 102 ? 29.254 11.018 -19.495 1.00 98.25 102 SER A N 1
ATOM 698 C CA . SER A 1 102 ? 30.341 10.912 -20.477 1.00 98.25 102 SER A CA 1
ATOM 699 C C . SER A 1 102 ? 31.264 9.735 -20.180 1.00 98.25 102 SER A C 1
ATOM 701 O O . SER A 1 102 ? 31.887 9.686 -19.120 1.00 98.25 102 SER A O 1
ATOM 703 N N . TRP A 1 103 ? 31.409 8.832 -21.146 1.00 98.56 103 TRP A N 1
ATOM 704 C CA . TRP A 1 103 ? 32.339 7.708 -21.114 1.00 98.56 103 TRP A CA 1
ATOM 705 C C . TRP A 1 103 ? 33.606 8.039 -21.895 1.00 98.56 103 TRP A C 1
ATOM 707 O O . TRP A 1 103 ? 33.549 8.585 -22.999 1.00 98.56 103 TRP A O 1
ATOM 717 N N . SER A 1 104 ? 34.762 7.678 -21.339 1.00 98.31 104 SER A N 1
ATOM 718 C CA . SER A 1 104 ? 36.046 7.785 -22.042 1.00 98.31 104 SER A CA 1
ATOM 719 C C . SER A 1 104 ? 36.319 6.517 -22.847 1.00 98.31 104 SER A C 1
ATOM 721 O O . SER A 1 104 ? 36.208 5.408 -22.326 1.00 98.31 104 SER A O 1
ATOM 723 N N . LEU A 1 105 ? 36.714 6.679 -24.107 1.00 97.88 105 LEU A N 1
ATOM 724 C CA . LEU A 1 105 ? 37.044 5.594 -25.026 1.00 97.88 105 LEU A CA 1
ATOM 725 C C . LEU A 1 105 ? 38.565 5.501 -25.182 1.00 97.88 105 LEU A C 1
ATOM 727 O O . LEU A 1 105 ? 39.239 6.508 -25.398 1.00 97.88 105 LEU A O 1
ATOM 731 N N . GLY A 1 106 ? 39.117 4.288 -25.121 1.00 94.56 106 GLY A N 1
ATOM 732 C CA . GLY A 1 106 ? 40.568 4.058 -25.174 1.00 94.56 106 GLY A CA 1
ATOM 733 C C . GLY A 1 106 ? 41.253 4.432 -26.498 1.00 94.56 106 GLY A C 1
ATOM 734 O O . GLY A 1 106 ? 42.475 4.366 -26.591 1.00 94.56 106 GLY A O 1
ATOM 735 N N . SER A 1 107 ? 40.493 4.797 -27.534 1.00 94.62 107 SER A N 1
ATOM 736 C CA . SER A 1 107 ? 41.000 5.316 -28.809 1.00 94.62 107 SER A CA 1
ATOM 737 C C . SER A 1 107 ? 39.905 6.092 -29.548 1.00 94.62 107 SER A C 1
ATOM 739 O O . SER A 1 107 ? 38.738 6.027 -29.165 1.00 94.62 107 SER A O 1
ATOM 741 N N . GLN A 1 108 ? 40.270 6.822 -30.606 1.00 94.06 108 GLN A N 1
ATOM 742 C CA . GLN A 1 108 ? 39.304 7.534 -31.441 1.00 94.06 108 GLN A CA 1
ATOM 743 C C . GLN A 1 108 ? 38.538 6.559 -32.345 1.00 94.06 108 GLN A C 1
ATOM 745 O O . GLN A 1 108 ? 39.096 6.043 -33.315 1.00 94.06 108 GLN A O 1
ATOM 750 N N . VAL A 1 109 ? 37.258 6.348 -32.049 1.00 95.00 109 VAL A N 1
ATOM 751 C CA . VAL A 1 109 ? 36.369 5.428 -32.774 1.00 95.00 109 VAL A CA 1
ATOM 752 C C . VAL A 1 109 ? 34.947 5.981 -32.830 1.00 95.00 109 VAL A C 1
ATOM 754 O O . VAL A 1 109 ? 34.648 6.966 -32.156 1.00 95.00 109 VAL A O 1
ATOM 757 N N . SER A 1 110 ? 34.062 5.347 -33.602 1.00 96.75 110 SER A N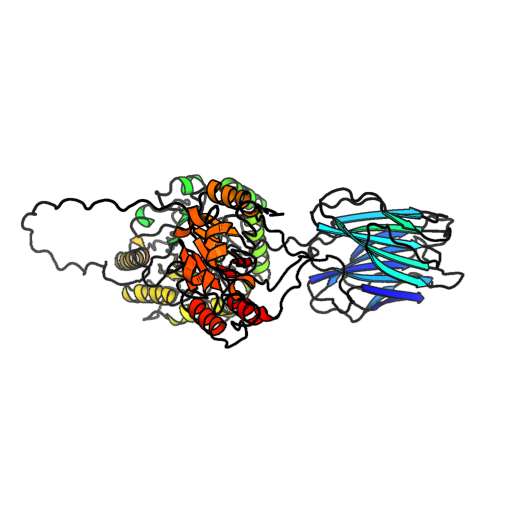 1
ATOM 758 C CA . SER A 1 110 ? 32.627 5.586 -33.445 1.00 96.75 110 SER A CA 1
ATOM 759 C C . SER A 1 110 ? 32.065 4.862 -32.223 1.00 96.75 110 SER A C 1
ATOM 761 O O . SER A 1 110 ? 32.508 3.758 -31.880 1.00 96.75 110 SER A O 1
ATOM 763 N N . ALA A 1 111 ? 31.084 5.504 -31.596 1.00 97.50 111 ALA A N 1
ATOM 764 C CA . ALA A 1 111 ? 30.280 4.957 -30.517 1.00 97.50 111 ALA A CA 1
ATOM 765 C C . ALA A 1 111 ? 28.814 5.366 -30.696 1.00 97.50 111 ALA A C 1
ATOM 767 O O . ALA A 1 111 ? 28.521 6.432 -31.247 1.00 97.50 111 ALA A O 1
ATOM 768 N N . ALA A 1 112 ? 27.918 4.504 -30.249 1.00 97.88 112 ALA A N 1
ATOM 769 C CA . ALA A 1 112 ? 26.477 4.682 -30.252 1.00 97.88 112 ALA A CA 1
ATOM 770 C C . ALA A 1 112 ? 25.918 4.019 -28.987 1.00 97.88 112 ALA A C 1
ATOM 772 O O . ALA A 1 112 ? 26.639 3.269 -28.329 1.00 97.88 112 ALA A O 1
ATOM 773 N N . GLY A 1 113 ? 24.685 4.354 -28.624 1.00 97.25 113 GLY A N 1
ATOM 774 C CA . GLY A 1 113 ? 24.025 3.763 -27.467 1.00 97.25 113 GLY A CA 1
ATOM 775 C C . GLY A 1 113 ? 23.039 4.715 -26.807 1.00 97.25 113 GLY A C 1
ATOM 776 O O . GLY A 1 113 ? 22.736 5.790 -27.339 1.00 97.25 113 GLY A O 1
ATOM 777 N N . ALA A 1 114 ? 22.554 4.329 -25.632 1.00 97.94 114 ALA A N 1
ATOM 778 C CA . ALA A 1 114 ? 21.517 5.058 -24.914 1.00 97.94 114 ALA A CA 1
ATOM 779 C C . ALA A 1 114 ? 21.665 4.961 -23.396 1.00 97.94 114 ALA A C 1
ATOM 781 O O . ALA A 1 114 ? 22.307 4.049 -22.875 1.00 97.94 114 ALA A O 1
ATOM 782 N N . VAL A 1 115 ? 21.027 5.904 -22.704 1.00 98.44 115 VAL A N 1
ATOM 783 C CA . VAL A 1 115 ? 20.708 5.828 -21.277 1.00 98.44 115 VAL A CA 1
ATOM 784 C C . VAL A 1 115 ? 19.193 5.709 -21.142 1.00 98.44 115 VAL A C 1
ATOM 786 O O . VAL A 1 115 ? 18.458 6.514 -21.717 1.00 98.44 115 VAL A O 1
ATOM 789 N N . ILE A 1 116 ? 18.751 4.707 -20.388 1.00 96.62 116 ILE A N 1
ATOM 790 C CA . ILE A 1 116 ? 17.347 4.398 -20.118 1.00 96.62 116 ILE A CA 1
ATOM 791 C C . ILE A 1 116 ? 17.091 4.551 -18.619 1.00 96.62 116 ILE A C 1
ATOM 793 O O . ILE A 1 116 ? 17.859 4.039 -17.807 1.00 96.62 116 ILE A O 1
ATOM 797 N N . ASP A 1 117 ? 16.020 5.252 -18.272 1.00 94.62 117 ASP A N 1
ATOM 798 C CA . ASP A 1 117 ? 15.501 5.431 -16.919 1.00 94.62 117 ASP A CA 1
ATOM 799 C C . ASP A 1 117 ? 14.372 4.425 -16.652 1.00 94.62 117 ASP A C 1
ATOM 801 O O . ASP A 1 117 ? 13.283 4.539 -17.219 1.00 94.62 117 ASP A O 1
ATOM 805 N N . PHE A 1 118 ? 14.649 3.421 -15.816 1.00 90.62 118 PHE A N 1
ATOM 806 C CA . PHE A 1 118 ? 13.668 2.417 -15.413 1.00 90.62 118 PHE A CA 1
ATOM 807 C C . PHE A 1 118 ? 13.039 2.771 -14.067 1.00 90.62 118 PHE A C 1
ATOM 809 O O . PHE A 1 118 ? 13.737 3.015 -13.079 1.00 90.62 118 PHE A O 1
ATOM 816 N N . LYS A 1 119 ? 11.704 2.723 -14.037 1.00 83.12 119 LYS A N 1
ATOM 817 C CA . LYS A 1 119 ? 10.893 2.842 -12.822 1.00 83.12 119 LYS A CA 1
ATOM 818 C C . LYS A 1 119 ? 10.644 1.470 -12.208 1.00 83.12 119 LYS A C 1
ATOM 820 O O . LYS A 1 119 ? 10.693 0.464 -12.913 1.00 83.12 119 LYS A O 1
ATOM 825 N N . ASP A 1 120 ? 10.361 1.456 -10.908 1.00 76.81 120 ASP A N 1
ATOM 826 C CA . ASP A 1 120 ? 9.962 0.257 -10.162 1.00 76.81 120 ASP A CA 1
ATOM 827 C C . ASP A 1 120 ? 10.981 -0.895 -10.238 1.00 76.81 120 ASP A C 1
ATOM 829 O O . ASP A 1 120 ? 10.615 -2.069 -10.224 1.00 76.81 120 ASP A O 1
ATOM 833 N N . VAL A 1 121 ? 12.274 -0.570 -10.317 1.00 87.56 121 VAL A N 1
ATOM 834 C CA . VAL A 1 121 ? 13.388 -1.526 -10.218 1.00 87.56 121 VAL A CA 1
ATOM 835 C C . VAL A 1 121 ? 14.003 -1.411 -8.830 1.00 87.56 121 VAL A C 1
ATOM 837 O O . VAL A 1 121 ? 14.157 -0.305 -8.319 1.00 87.56 121 VAL A O 1
ATOM 840 N N . ASP A 1 122 ? 14.364 -2.539 -8.220 1.00 84.44 122 ASP A N 1
ATOM 841 C CA . ASP A 1 122 ? 14.999 -2.573 -6.900 1.00 84.44 122 ASP A CA 1
ATOM 842 C C . ASP A 1 122 ? 16.317 -1.762 -6.902 1.00 84.44 122 ASP A C 1
ATOM 844 O O . ASP A 1 122 ? 17.284 -2.173 -7.548 1.00 84.44 122 ASP A O 1
ATOM 848 N N . PRO A 1 123 ? 16.414 -0.633 -6.173 1.00 83.62 123 PRO A N 1
ATOM 849 C CA . PRO A 1 123 ? 17.625 0.182 -6.169 1.00 83.62 123 PRO A CA 1
ATOM 850 C C . PRO A 1 123 ? 18.771 -0.454 -5.367 1.00 83.62 123 PRO A C 1
ATOM 852 O O . PRO A 1 123 ? 19.931 -0.096 -5.575 1.00 83.62 123 PRO A O 1
ATOM 855 N N . ALA A 1 124 ? 18.488 -1.391 -4.458 1.00 83.62 124 ALA A N 1
ATOM 856 C CA . ALA A 1 124 ? 19.513 -2.081 -3.682 1.00 83.62 124 ALA A CA 1
ATOM 857 C C . ALA A 1 124 ? 20.180 -3.179 -4.516 1.00 83.62 124 ALA A C 1
ATOM 859 O O . ALA A 1 124 ? 21.410 -3.289 -4.543 1.00 83.62 124 ALA A O 1
ATOM 860 N N . THR A 1 125 ? 19.374 -3.974 -5.225 1.00 86.12 125 THR A N 1
ATOM 861 C CA . THR A 1 125 ? 19.858 -5.067 -6.075 1.00 86.12 125 THR A CA 1
ATOM 862 C C . THR A 1 125 ? 19.199 -5.066 -7.465 1.00 86.12 125 THR A C 1
ATOM 864 O O . THR A 1 125 ? 18.433 -5.966 -7.796 1.00 86.12 125 THR A O 1
ATOM 867 N N . PRO A 1 126 ? 19.525 -4.092 -8.335 1.00 90.44 126 PRO A N 1
ATOM 868 C CA . PRO A 1 126 ? 18.771 -3.852 -9.572 1.00 90.44 126 PRO A CA 1
ATOM 869 C C . PRO A 1 126 ? 18.929 -4.932 -10.638 1.00 90.44 126 PRO A C 1
ATOM 871 O O . PRO A 1 126 ? 18.011 -5.189 -11.412 1.00 90.44 126 PRO A O 1
ATOM 874 N N . VAL A 1 127 ? 20.104 -5.556 -10.718 1.00 95.81 127 VAL A N 1
ATOM 875 C CA . VAL A 1 127 ? 20.385 -6.593 -11.714 1.00 95.81 127 VAL A CA 1
ATOM 876 C C . VAL A 1 127 ? 20.021 -7.951 -11.135 1.00 95.81 127 VAL A C 1
ATOM 878 O O . VAL A 1 127 ? 20.560 -8.359 -10.103 1.00 95.81 127 VAL A O 1
ATOM 881 N N . ASP A 1 128 ? 19.147 -8.668 -11.832 1.00 92.44 128 ASP A N 1
ATOM 882 C CA . ASP A 1 128 ? 18.802 -10.040 -11.488 1.00 92.44 128 ASP A CA 1
ATOM 883 C C . ASP A 1 128 ? 19.709 -11.044 -12.208 1.00 92.44 128 ASP A C 1
ATOM 885 O O . ASP A 1 128 ? 20.391 -11.863 -11.592 1.00 92.44 128 ASP A O 1
ATOM 889 N N . SER A 1 129 ? 19.796 -10.931 -13.534 1.00 96.75 129 SER A N 1
ATOM 890 C CA . SER A 1 129 ? 20.651 -11.782 -14.361 1.00 96.75 129 SER A CA 1
ATOM 891 C C . SER A 1 129 ? 21.016 -11.089 -15.672 1.00 96.75 129 SER A C 1
ATOM 893 O O . SER A 1 129 ? 20.309 -10.198 -16.134 1.00 96.75 129 SER A O 1
ATOM 895 N N . HIS A 1 130 ? 22.122 -11.486 -16.300 1.00 98.44 130 HIS A N 1
ATOM 896 C CA . HIS A 1 130 ? 22.537 -10.940 -17.591 1.00 98.44 130 HIS A CA 1
ATOM 897 C C . HIS A 1 130 ? 23.306 -11.966 -18.432 1.00 98.44 130 HIS A C 1
ATOM 899 O O . HIS A 1 130 ? 24.069 -12.790 -17.924 1.00 98.44 130 HIS A O 1
ATOM 905 N N . SER A 1 131 ? 23.153 -11.891 -19.749 1.00 98.31 131 SER A N 1
ATOM 906 C CA . SER A 1 131 ? 23.776 -12.790 -20.722 1.00 98.31 131 SER A CA 1
ATOM 907 C C . SER A 1 131 ? 24.247 -12.006 -21.948 1.00 98.31 131 SER A C 1
ATOM 909 O O . SER A 1 131 ? 23.923 -10.832 -22.124 1.00 98.31 131 SER A O 1
ATOM 911 N N . GLY A 1 132 ? 25.037 -12.649 -22.803 1.00 97.75 132 GLY A N 1
ATOM 912 C CA . GLY A 1 132 ? 25.473 -12.038 -24.047 1.00 97.75 132 GLY A CA 1
ATOM 913 C C . GLY A 1 132 ? 26.295 -12.973 -24.907 1.00 97.75 132 GLY A C 1
ATOM 914 O O . GLY A 1 132 ? 26.911 -13.919 -24.406 1.00 97.75 132 GLY A O 1
ATOM 915 N N . ALA A 1 133 ? 26.264 -12.721 -26.209 1.00 97.00 133 ALA A N 1
ATOM 916 C CA . ALA A 1 133 ? 26.986 -13.500 -27.196 1.00 97.00 133 ALA A CA 1
ATOM 917 C C . ALA A 1 133 ? 27.492 -12.628 -28.342 1.00 97.00 133 ALA A C 1
ATOM 919 O O . ALA A 1 133 ? 26.897 -11.615 -28.712 1.00 97.00 133 ALA A O 1
ATOM 920 N N . PHE A 1 134 ? 28.599 -13.086 -28.919 1.00 97.31 134 PHE A N 1
ATOM 921 C CA . PHE A 1 134 ? 29.108 -12.611 -30.193 1.00 97.31 134 PHE A CA 1
ATOM 922 C C . PHE A 1 134 ? 28.645 -13.532 -31.314 1.00 97.31 134 PHE A C 1
ATOM 924 O O . PHE A 1 134 ? 28.833 -14.748 -31.252 1.00 97.31 134 PHE A O 1
ATOM 931 N N . THR A 1 135 ? 28.101 -12.924 -32.358 1.00 94.94 135 THR A N 1
ATOM 932 C CA . THR A 1 135 ? 27.844 -13.551 -33.654 1.00 94.94 135 THR A CA 1
ATOM 933 C C . THR A 1 135 ? 28.660 -12.824 -34.724 1.00 94.94 135 THR A C 1
ATOM 935 O O . THR A 1 135 ? 29.102 -11.696 -34.508 1.00 94.94 135 THR A O 1
ATOM 938 N N . SER A 1 136 ? 28.937 -13.497 -35.841 1.00 94.56 136 SER A N 1
ATOM 939 C CA . SER A 1 136 ? 29.738 -12.942 -36.938 1.00 94.56 136 SER A CA 1
ATOM 940 C C . SER A 1 136 ? 29.123 -13.274 -38.291 1.00 94.56 136 SER A C 1
ATOM 942 O O . SER A 1 136 ? 28.816 -14.445 -38.532 1.00 94.56 136 SER A O 1
ATOM 944 N N . GLY A 1 137 ? 29.047 -12.308 -39.209 1.00 93.75 137 GLY A N 1
ATOM 945 C CA . GLY A 1 137 ? 28.692 -12.574 -40.607 1.00 93.75 137 GLY A CA 1
ATOM 946 C C . GLY A 1 137 ? 27.232 -12.978 -40.787 1.00 93.75 137 GLY A C 1
ATOM 947 O O . GLY A 1 137 ? 26.937 -13.775 -41.678 1.00 93.75 137 GLY A O 1
ATOM 948 N N . SER A 1 138 ? 26.331 -12.493 -39.932 1.00 93.50 138 SER A N 1
ATOM 949 C CA . SER A 1 138 ? 24.973 -13.018 -39.785 1.00 93.50 138 SER A CA 1
ATOM 950 C C . SER A 1 138 ? 23.931 -11.905 -39.804 1.00 93.50 138 SER A C 1
ATOM 952 O O . SER A 1 138 ? 24.029 -10.922 -39.086 1.00 93.50 138 SER A O 1
ATOM 954 N N . ALA A 1 139 ? 22.836 -12.109 -40.536 1.00 93.44 139 ALA A N 1
ATOM 955 C CA . ALA A 1 139 ? 21.677 -11.218 -40.454 1.00 93.44 139 ALA A CA 1
ATOM 956 C C . ALA A 1 139 ? 20.897 -11.338 -39.123 1.00 93.44 139 ALA A C 1
ATOM 958 O O . ALA A 1 139 ? 19.945 -10.593 -38.895 1.00 93.44 139 ALA A O 1
ATOM 959 N N . SER A 1 140 ? 21.250 -12.306 -38.269 1.00 95.31 140 SER A N 1
ATOM 960 C CA . SER A 1 140 ? 20.625 -12.572 -36.967 1.00 95.31 140 SER A CA 1
ATOM 961 C C . SER A 1 140 ? 21.600 -12.275 -35.833 1.00 95.31 140 SER A C 1
ATOM 963 O O . SER A 1 140 ? 22.692 -12.847 -35.803 1.00 95.31 140 SER A O 1
ATOM 965 N N . ILE A 1 141 ? 21.172 -11.422 -34.905 1.00 96.88 141 ILE A N 1
ATOM 966 C CA . ILE A 1 141 ? 21.932 -10.998 -33.728 1.00 96.88 141 ILE A CA 1
ATOM 967 C C . ILE A 1 141 ? 21.324 -11.704 -32.521 1.00 96.88 141 ILE A C 1
ATOM 969 O O . ILE A 1 141 ? 20.162 -11.471 -32.184 1.00 96.88 141 ILE A O 1
ATOM 973 N N . VAL A 1 142 ? 22.089 -12.599 -31.905 1.00 96.31 142 VAL A N 1
ATOM 974 C CA . VAL A 1 142 ? 21.588 -13.507 -30.868 1.00 96.31 142 VAL A CA 1
ATOM 975 C C . VAL A 1 142 ? 21.960 -13.004 -29.477 1.00 96.31 142 VAL A C 1
ATOM 977 O O . VAL A 1 142 ? 23.134 -12.787 -29.189 1.00 96.31 142 VAL A O 1
ATOM 980 N N . ALA A 1 143 ? 20.963 -12.891 -28.602 1.00 97.81 143 ALA A N 1
ATOM 981 C CA . ALA A 1 143 ? 21.128 -12.657 -27.175 1.00 97.81 143 ALA A CA 1
ATOM 982 C C . ALA A 1 143 ? 20.665 -13.911 -26.393 1.00 97.81 143 ALA A C 1
ATOM 984 O O . ALA A 1 143 ? 19.484 -14.273 -26.468 1.00 97.81 143 ALA A O 1
ATOM 985 N N . PRO A 1 144 ? 21.567 -14.613 -25.673 1.00 98.25 144 PRO A N 1
ATOM 986 C CA . PRO A 1 144 ? 21.223 -15.841 -24.952 1.00 98.25 144 PRO A CA 1
ATOM 987 C C . PRO A 1 144 ? 20.174 -15.624 -23.855 1.00 98.25 144 PRO A C 1
ATOM 989 O O . PRO A 1 144 ? 20.045 -14.528 -23.323 1.00 98.25 144 PRO A O 1
ATOM 992 N N . SER A 1 145 ? 19.476 -16.684 -23.443 1.00 96.69 145 SER A N 1
ATOM 993 C CA . SER A 1 145 ? 18.519 -16.616 -22.327 1.00 96.69 145 SER A CA 1
ATOM 994 C C . SER A 1 145 ? 19.164 -16.098 -21.034 1.00 96.69 145 SER A C 1
ATOM 996 O O . SER A 1 145 ? 20.260 -16.523 -20.670 1.00 96.69 145 SER A O 1
ATOM 998 N N . VAL A 1 146 ? 18.431 -15.264 -20.300 1.00 97.12 146 VAL A N 1
ATOM 999 C CA . VAL A 1 146 ? 18.614 -15.018 -18.855 1.00 97.12 146 VAL A CA 1
ATOM 1000 C C . VAL A 1 146 ? 17.501 -15.697 -18.059 1.00 97.12 146 VAL A C 1
ATOM 1002 O O . VAL A 1 146 ? 16.497 -16.119 -18.645 1.00 97.12 146 VAL A O 1
ATOM 1005 N N . THR A 1 147 ? 17.680 -15.817 -16.747 1.00 93.31 147 THR A N 1
ATOM 1006 C CA . THR A 1 147 ? 16.670 -16.349 -15.822 1.00 93.31 147 THR A CA 1
ATOM 1007 C C . THR A 1 147 ? 16.208 -15.224 -14.914 1.00 93.31 147 THR A C 1
ATOM 1009 O O . THR A 1 147 ? 17.056 -14.609 -14.276 1.00 93.31 147 THR A O 1
ATOM 1012 N N . THR A 1 148 ? 14.899 -14.977 -14.863 1.00 91.88 148 THR A N 1
ATOM 1013 C CA . THR A 1 148 ? 14.295 -14.066 -13.885 1.00 91.88 148 THR A CA 1
ATOM 1014 C C . THR A 1 148 ? 13.962 -14.821 -12.599 1.00 91.88 148 THR A C 1
ATOM 1016 O O . THR A 1 148 ? 13.508 -15.970 -12.655 1.00 91.88 148 THR A O 1
ATOM 1019 N N . THR A 1 149 ? 14.196 -14.208 -11.443 1.00 84.06 149 THR A N 1
ATOM 1020 C CA . THR A 1 149 ? 13.916 -14.778 -10.117 1.00 84.06 149 THR A CA 1
ATOM 1021 C C . THR A 1 149 ? 12.613 -14.254 -9.525 1.00 84.06 149 THR A C 1
ATOM 1023 O O . THR A 1 149 ? 12.012 -14.951 -8.707 1.00 84.06 149 THR A O 1
ATOM 1026 N N . SER A 1 150 ? 12.119 -13.110 -10.009 1.00 81.06 150 SER A N 1
ATOM 1027 C CA . SER A 1 150 ? 10.863 -12.503 -9.575 1.00 81.06 150 SER A CA 1
ATOM 1028 C C . SER A 1 150 ? 9.837 -12.428 -10.708 1.00 81.06 150 SER A C 1
ATOM 1030 O O . SER A 1 150 ? 10.148 -12.399 -11.904 1.00 81.06 150 SER A O 1
ATOM 1032 N N . ALA A 1 151 ? 8.558 -12.465 -10.327 1.00 75.69 151 ALA A N 1
ATOM 1033 C CA . ALA A 1 151 ? 7.477 -12.180 -11.259 1.00 75.69 151 ALA A CA 1
ATOM 1034 C C . ALA A 1 151 ? 7.526 -10.690 -11.598 1.00 75.69 151 ALA A C 1
ATOM 1036 O O . ALA A 1 151 ? 7.725 -9.877 -10.703 1.00 75.69 151 ALA A O 1
ATOM 1037 N N . ARG A 1 152 ? 7.271 -10.340 -12.861 1.00 80.12 152 ARG A N 1
ATOM 1038 C CA . ARG A 1 152 ? 7.280 -8.961 -13.377 1.00 80.12 152 ARG A CA 1
ATOM 1039 C C . ARG A 1 152 ? 8.660 -8.310 -13.495 1.00 80.12 152 ARG A C 1
ATOM 1041 O O . ARG A 1 152 ? 8.716 -7.101 -13.693 1.00 80.12 152 ARG A O 1
ATOM 1048 N N . ASP A 1 153 ? 9.741 -9.083 -13.456 1.00 88.38 153 ASP A N 1
ATOM 1049 C CA . ASP A 1 153 ? 11.060 -8.561 -13.823 1.00 88.38 153 ASP A CA 1
ATOM 1050 C C . ASP A 1 153 ? 11.049 -8.012 -15.255 1.00 88.38 153 ASP A C 1
ATOM 1052 O O . ASP A 1 153 ? 10.457 -8.599 -16.173 1.00 88.38 153 ASP A O 1
ATOM 1056 N N . THR A 1 154 ? 11.726 -6.885 -15.454 1.00 91.56 154 THR A N 1
ATOM 1057 C CA . THR A 1 154 ? 11.858 -6.265 -16.775 1.00 91.56 154 THR A CA 1
ATOM 1058 C C . THR A 1 154 ? 13.041 -6.886 -17.501 1.00 91.56 154 THR A C 1
ATOM 1060 O O . THR A 1 154 ? 14.158 -6.913 -16.988 1.00 91.56 154 THR A O 1
ATOM 1063 N N . VAL A 1 155 ? 12.814 -7.377 -18.716 1.00 95.25 155 VAL A N 1
ATOM 1064 C CA . VAL A 1 155 ? 13.844 -7.998 -19.551 1.00 95.25 155 VAL A CA 1
ATOM 1065 C C . VAL A 1 155 ? 14.156 -7.077 -20.717 1.00 95.25 155 VAL A C 1
ATOM 1067 O O . VAL A 1 155 ? 13.295 -6.796 -21.550 1.00 95.25 155 VAL A O 1
ATOM 1070 N N . VAL A 1 156 ? 15.409 -6.640 -20.789 1.00 96.94 156 VAL A N 1
ATOM 1071 C CA . VAL A 1 156 ? 15.911 -5.692 -21.784 1.00 96.94 156 VAL A CA 1
ATOM 1072 C C . VAL A 1 156 ? 16.931 -6.386 -22.675 1.00 96.94 156 VAL A C 1
ATOM 1074 O O . VAL A 1 156 ? 17.831 -7.077 -22.195 1.00 96.94 156 VAL A O 1
ATOM 1077 N N . GLY A 1 157 ? 16.780 -6.219 -23.981 1.00 97.44 157 GLY A N 1
ATOM 1078 C CA . GLY A 1 157 ? 17.674 -6.726 -25.006 1.00 97.44 157 GLY A CA 1
ATOM 1079 C C . GLY A 1 157 ? 18.421 -5.583 -25.664 1.00 97.44 157 GLY A C 1
ATOM 1080 O O . GLY A 1 157 ? 17.806 -4.600 -26.062 1.00 97.44 157 GLY A O 1
ATOM 1081 N N . PHE A 1 158 ? 19.735 -5.737 -25.787 1.00 98.38 158 PHE A N 1
ATOM 1082 C CA . PHE A 1 158 ? 20.622 -4.761 -26.408 1.00 98.38 158 PHE A CA 1
ATOM 1083 C C . PHE A 1 158 ? 21.385 -5.425 -27.551 1.00 98.38 158 PHE A C 1
ATOM 1085 O O . PHE A 1 158 ? 22.071 -6.432 -27.338 1.00 98.38 158 PHE A O 1
ATOM 1092 N N . PHE A 1 159 ? 21.282 -4.868 -28.754 1.00 98.06 159 PHE A N 1
ATOM 1093 C CA . PHE A 1 159 ? 21.807 -5.460 -29.979 1.00 98.06 159 PHE A CA 1
ATOM 1094 C C . PHE A 1 159 ? 22.684 -4.451 -30.722 1.00 98.06 159 PHE A C 1
ATOM 1096 O O . PHE A 1 159 ? 22.223 -3.383 -31.110 1.00 98.06 159 PHE A O 1
ATOM 1103 N N . GLY A 1 160 ? 23.948 -4.800 -30.950 1.00 97.00 160 GLY A N 1
ATOM 1104 C CA . GLY A 1 160 ? 24.915 -3.952 -31.642 1.00 97.00 160 GLY A CA 1
ATOM 1105 C C . GLY A 1 160 ? 25.478 -4.613 -32.895 1.00 97.00 160 GLY A C 1
ATOM 1106 O O . GLY A 1 160 ? 25.771 -5.811 -32.900 1.00 97.00 160 GLY A O 1
ATOM 1107 N N . THR A 1 161 ? 25.710 -3.839 -33.959 1.00 96.31 161 THR A N 1
ATOM 1108 C CA . THR A 1 161 ? 26.398 -4.336 -35.164 1.00 96.31 161 THR A CA 1
ATOM 1109 C C . THR A 1 161 ? 27.482 -3.401 -35.672 1.00 96.31 161 THR A C 1
ATOM 1111 O O . THR A 1 161 ? 27.451 -2.191 -35.499 1.00 96.31 161 THR A O 1
ATOM 1114 N N . SER A 1 162 ? 28.437 -3.977 -36.398 1.00 94.69 162 SER A N 1
ATOM 1115 C CA . SER A 1 162 ? 29.459 -3.247 -37.163 1.00 94.69 162 SER A CA 1
ATOM 1116 C C . SER A 1 162 ? 28.969 -2.679 -38.508 1.00 94.69 162 SER A C 1
ATOM 1118 O O . SER A 1 162 ? 29.779 -2.314 -39.368 1.00 94.69 162 SER A O 1
ATOM 1120 N N . SER A 1 163 ? 27.651 -2.643 -38.711 1.00 91.12 163 SER A N 1
ATOM 1121 C CA . SER A 1 163 ? 26.979 -2.069 -39.876 1.00 91.12 163 SER A CA 1
ATOM 1122 C C . SER A 1 163 ? 26.259 -0.774 -39.487 1.00 91.12 163 SER A C 1
ATOM 1124 O O . SER A 1 163 ? 26.318 -0.360 -38.343 1.00 91.12 163 SER A O 1
ATOM 1126 N N . SER A 1 164 ? 25.628 -0.094 -40.443 1.00 85.12 164 SER A N 1
ATOM 1127 C CA . SER A 1 164 ? 24.724 1.040 -40.168 1.00 85.12 164 SER A CA 1
ATOM 1128 C C . SER A 1 164 ? 23.310 0.773 -40.695 1.00 85.12 164 SER A C 1
ATOM 1130 O O . SER A 1 164 ? 22.565 1.694 -41.060 1.00 85.12 164 SER A O 1
ATOM 1132 N N . LYS A 1 165 ? 22.994 -0.516 -40.862 1.00 88.94 165 LYS A N 1
ATOM 1133 C CA . LYS A 1 165 ? 21.673 -0.983 -41.249 1.00 88.94 165 LYS A CA 1
ATOM 1134 C C . LYS A 1 165 ? 20.858 -1.177 -39.981 1.00 88.94 165 LYS A C 1
ATOM 1136 O O . LYS A 1 165 ? 21.283 -1.903 -39.093 1.00 88.94 165 LYS A O 1
ATOM 1141 N N . THR A 1 166 ? 19.677 -0.562 -39.998 1.00 87.00 166 THR A N 1
ATOM 1142 C CA . THR A 1 166 ? 18.684 -0.648 -38.929 1.00 87.00 166 THR A CA 1
ATOM 1143 C C . THR A 1 166 ? 18.462 -2.096 -38.525 1.00 87.00 166 THR A C 1
ATOM 1145 O O . THR A 1 166 ? 18.238 -2.972 -39.375 1.00 87.00 166 THR A O 1
ATOM 1148 N N . ILE A 1 167 ? 18.513 -2.305 -37.220 1.00 94.12 167 ILE A N 1
ATOM 1149 C CA . ILE A 1 167 ? 18.211 -3.560 -36.564 1.00 94.12 167 ILE A CA 1
ATOM 1150 C C . ILE A 1 167 ? 16.706 -3.571 -36.290 1.00 94.12 167 ILE A C 1
ATOM 1152 O O . ILE A 1 167 ? 16.114 -2.566 -35.936 1.00 94.12 167 ILE A O 1
ATOM 1156 N N . ARG A 1 168 ? 16.054 -4.707 -36.516 1.00 94.06 168 ARG A N 1
ATOM 1157 C CA . ARG A 1 168 ? 14.668 -4.937 -36.110 1.00 94.06 168 ARG A CA 1
ATOM 1158 C C . ARG A 1 168 ? 14.681 -5.720 -34.803 1.00 94.06 168 ARG A C 1
ATOM 1160 O O . ARG A 1 168 ? 15.278 -6.810 -34.803 1.00 94.06 168 ARG A O 1
ATOM 1167 N N . PRO A 1 169 ? 14.016 -5.240 -33.743 1.00 92.12 169 PRO A N 1
ATOM 1168 C CA . PRO A 1 169 ? 13.983 -5.954 -32.479 1.00 92.12 169 PRO A CA 1
ATOM 1169 C C . PRO A 1 169 ? 13.235 -7.292 -32.594 1.00 92.12 169 PRO A C 1
ATOM 1171 O O . PRO A 1 169 ? 12.467 -7.519 -33.540 1.00 92.12 169 PRO A O 1
ATOM 1174 N N . PRO A 1 170 ? 13.450 -8.218 -31.642 1.00 91.50 170 PRO A N 1
ATOM 1175 C CA . PRO A 1 170 ? 12.665 -9.443 -31.549 1.00 91.50 170 PRO A CA 1
ATOM 1176 C C . PRO A 1 170 ? 11.170 -9.121 -31.406 1.00 91.50 170 PRO A C 1
ATOM 1178 O O . PRO A 1 170 ? 10.797 -8.283 -30.597 1.00 91.50 170 PRO A O 1
ATOM 1181 N N . ALA A 1 171 ? 10.298 -9.836 -32.124 1.00 82.50 171 ALA A N 1
ATOM 1182 C CA . ALA A 1 171 ? 8.865 -9.504 -32.223 1.00 82.50 171 ALA A CA 1
ATOM 1183 C C . ALA A 1 171 ? 8.081 -9.489 -30.892 1.00 82.50 171 ALA A C 1
ATOM 1185 O O . ALA A 1 171 ? 6.975 -8.964 -30.845 1.00 82.50 171 ALA A O 1
ATOM 1186 N N . VAL A 1 172 ? 8.622 -10.101 -29.836 1.00 81.44 172 VAL A N 1
ATOM 1187 C CA . VAL A 1 172 ? 8.018 -10.153 -28.491 1.00 81.44 172 VAL A CA 1
ATOM 1188 C C . VAL A 1 172 ? 8.463 -9.000 -27.585 1.00 81.44 172 VAL A C 1
ATOM 1190 O O . VAL A 1 172 ? 8.026 -8.929 -26.442 1.00 81.44 172 VAL A O 1
ATOM 1193 N N . MET A 1 173 ? 9.367 -8.146 -28.066 1.00 89.00 173 MET A N 1
ATOM 1194 C CA . MET A 1 173 ? 9.922 -7.013 -27.330 1.00 89.00 173 MET A CA 1
ATOM 1195 C C . MET A 1 173 ? 9.459 -5.711 -27.983 1.00 89.00 173 MET A C 1
ATOM 1197 O O . MET A 1 173 ? 9.253 -5.656 -29.196 1.00 89.00 173 MET A O 1
ATOM 1201 N N . THR A 1 174 ? 9.304 -4.671 -27.172 1.00 87.69 174 THR A N 1
ATOM 1202 C CA . THR A 1 174 ? 8.976 -3.319 -27.633 1.00 87.69 174 THR A CA 1
ATOM 1203 C C . THR A 1 174 ? 10.263 -2.533 -27.827 1.00 87.69 174 THR A C 1
ATOM 1205 O O . THR A 1 174 ? 11.138 -2.593 -26.971 1.00 87.69 174 THR A O 1
ATOM 1208 N N . GLU A 1 175 ? 10.393 -1.844 -28.958 1.00 89.69 175 GLU A N 1
ATOM 1209 C CA . GLU A 1 175 ? 11.550 -1.001 -29.285 1.00 89.69 175 GLU A CA 1
ATOM 1210 C C . GLU A 1 175 ? 11.647 0.195 -28.324 1.00 89.69 175 GLU A C 1
ATOM 1212 O O . GLU A 1 175 ? 10.669 0.917 -28.139 1.00 89.69 175 GLU A O 1
ATOM 1217 N N . GLU A 1 176 ? 12.829 0.406 -27.744 1.00 90.62 176 GLU A N 1
ATOM 1218 C CA . GLU A 1 176 ? 13.147 1.524 -26.845 1.00 90.62 176 GLU A CA 1
ATOM 1219 C C . GLU A 1 176 ? 14.028 2.572 -27.534 1.00 90.62 176 GLU A C 1
ATOM 1221 O O . GLU A 1 176 ? 13.844 3.778 -27.351 1.00 90.62 176 GLU A O 1
ATOM 1226 N N . PHE A 1 177 ? 15.004 2.128 -28.334 1.00 93.19 177 PHE A N 1
ATOM 1227 C CA . PHE A 1 177 ? 15.824 3.006 -29.166 1.00 93.19 177 PHE A CA 1
ATOM 1228 C C . PHE A 1 177 ? 16.456 2.260 -30.347 1.00 93.19 177 PHE A C 1
ATOM 1230 O O . PHE A 1 177 ? 16.933 1.146 -30.172 1.00 93.19 177 PHE A O 1
ATOM 1237 N N . ASP A 1 178 ? 16.583 2.961 -31.479 1.00 93.25 178 ASP A N 1
ATOM 1238 C CA . ASP A 1 178 ? 17.476 2.652 -32.611 1.00 93.25 178 ASP A CA 1
ATOM 1239 C C . ASP A 1 178 ? 18.395 3.870 -32.794 1.00 93.25 178 ASP A C 1
ATOM 1241 O O . ASP A 1 178 ? 17.933 5.013 -32.933 1.00 93.25 178 ASP A O 1
ATOM 1245 N N . VAL A 1 179 ? 19.712 3.659 -32.753 1.00 94.81 179 VAL A N 1
ATOM 1246 C CA . VAL A 1 179 ? 20.693 4.722 -32.975 1.00 94.81 179 VAL A CA 1
ATOM 1247 C C . VAL A 1 179 ? 21.913 4.226 -33.743 1.00 94.81 179 VAL A C 1
ATOM 1249 O O . VAL A 1 179 ? 22.512 3.197 -33.446 1.00 94.81 179 VAL A O 1
ATOM 1252 N N . ARG A 1 180 ? 22.359 5.026 -34.719 1.00 93.44 180 ARG A N 1
ATOM 1253 C CA . ARG A 1 180 ? 23.463 4.652 -35.614 1.00 93.44 180 ARG A CA 1
ATOM 1254 C C . ARG A 1 180 ? 24.493 5.742 -35.843 1.00 93.44 180 ARG A C 1
ATOM 1256 O O . ARG A 1 180 ? 24.222 6.941 -35.740 1.00 93.44 180 ARG A O 1
ATOM 1263 N N . TYR A 1 181 ? 25.677 5.303 -36.258 1.00 93.00 181 TYR A N 1
ATOM 1264 C CA . TYR A 1 181 ? 26.745 6.131 -36.804 1.00 93.00 181 TYR A CA 1
ATOM 1265 C C . TYR A 1 181 ? 27.140 5.613 -38.196 1.00 93.00 181 TYR A C 1
ATOM 1267 O O . TYR A 1 181 ? 27.686 4.520 -38.339 1.00 93.00 181 TYR A O 1
ATOM 1275 N N . ALA A 1 182 ? 26.860 6.388 -39.249 1.00 87.06 182 ALA A N 1
ATOM 1276 C CA . ALA A 1 182 ? 26.937 5.920 -40.637 1.00 87.06 182 ALA A CA 1
ATOM 1277 C C . ALA A 1 182 ? 28.111 6.535 -41.425 1.00 87.06 182 ALA A C 1
ATOM 1279 O O . ALA A 1 182 ? 27.927 7.419 -42.262 1.00 87.06 182 ALA A O 1
ATOM 1280 N N . VAL A 1 183 ? 29.329 6.029 -41.204 1.00 77.50 183 VAL A N 1
ATOM 1281 C CA . VAL A 1 183 ? 30.515 6.354 -42.018 1.00 77.50 183 VAL A CA 1
ATOM 1282 C C . VAL A 1 183 ? 31.258 5.066 -42.365 1.00 77.50 183 VAL A C 1
ATOM 1284 O O . VAL A 1 183 ? 31.674 4.348 -41.465 1.00 77.50 183 VAL A O 1
ATOM 1287 N N . ARG A 1 184 ? 31.499 4.799 -43.662 1.00 69.25 184 ARG A N 1
ATOM 1288 C CA . ARG A 1 184 ? 31.959 3.498 -44.214 1.00 69.25 184 ARG A CA 1
ATOM 1289 C C . ARG A 1 184 ? 32.979 2.699 -43.377 1.00 69.25 184 ARG A C 1
ATOM 1291 O O . ARG A 1 184 ? 32.889 1.480 -43.348 1.00 69.25 184 ARG A O 1
ATOM 1298 N N . ARG A 1 185 ? 33.964 3.343 -42.737 1.00 77.75 185 ARG A N 1
ATOM 1299 C CA . ARG A 1 185 ? 35.012 2.675 -41.930 1.00 77.75 185 ARG A CA 1
ATOM 1300 C C . ARG A 1 185 ? 34.569 2.328 -40.497 1.00 77.75 185 ARG A C 1
ATOM 1302 O O . ARG A 1 185 ? 35.081 1.386 -39.898 1.00 77.75 185 ARG A O 1
ATOM 1309 N N . TRP A 1 186 ? 33.633 3.096 -39.961 1.00 84.06 186 TRP A N 1
ATOM 1310 C CA . TRP A 1 186 ? 33.232 3.132 -38.556 1.00 84.06 186 TRP A CA 1
ATOM 1311 C C . TRP A 1 186 ? 31.718 2.962 -38.402 1.00 84.06 186 TRP A C 1
ATOM 1313 O O . TRP A 1 186 ? 31.130 3.484 -37.460 1.00 84.06 186 TRP A O 1
ATOM 1323 N N . ASN A 1 187 ? 31.088 2.259 -39.344 1.00 92.69 187 ASN A N 1
ATOM 1324 C CA . ASN A 1 187 ? 29.670 1.951 -39.264 1.00 92.69 187 ASN A CA 1
ATOM 1325 C C . ASN A 1 187 ? 29.361 1.224 -37.952 1.00 92.69 187 ASN A C 1
ATOM 1327 O O . ASN A 1 187 ? 30.096 0.313 -37.555 1.00 92.69 187 ASN A O 1
ATOM 1331 N N . LEU A 1 188 ? 28.307 1.687 -37.299 1.00 94.06 188 LEU A N 1
ATOM 1332 C CA . LEU A 1 188 ? 27.814 1.167 -36.039 1.00 94.06 188 LEU A CA 1
ATOM 1333 C C . LEU A 1 188 ? 26.304 1.397 -35.972 1.00 94.06 188 LEU A C 1
ATOM 1335 O O . LEU A 1 188 ? 25.837 2.476 -36.348 1.00 94.06 188 LEU A O 1
ATOM 1339 N N . ASP A 1 189 ? 25.584 0.402 -35.482 1.00 94.94 189 ASP A N 1
ATOM 1340 C CA . ASP A 1 189 ? 24.148 0.447 -35.226 1.00 94.94 189 ASP A CA 1
ATOM 1341 C C . ASP A 1 189 ? 23.898 -0.210 -33.865 1.00 94.94 189 ASP A C 1
ATOM 1343 O O . ASP A 1 189 ? 24.559 -1.208 -33.547 1.00 94.94 189 ASP A O 1
ATOM 1347 N N . ALA A 1 190 ? 23.027 0.393 -33.065 1.00 96.75 190 ALA A N 1
ATOM 1348 C CA . ALA A 1 190 ? 22.722 0.012 -31.698 1.00 96.75 190 ALA A CA 1
ATOM 1349 C C . ALA A 1 190 ? 21.215 0.097 -31.467 1.00 96.75 190 ALA A C 1
ATOM 1351 O O . ALA A 1 190 ? 20.588 1.116 -31.752 1.00 96.75 190 ALA A O 1
ATOM 1352 N N . GLU A 1 191 ? 20.676 -0.975 -30.908 1.00 95.75 191 GLU A N 1
ATOM 1353 C CA . GLU A 1 191 ? 19.250 -1.208 -30.733 1.00 95.75 191 GLU A CA 1
ATOM 1354 C C . GLU A 1 191 ? 18.977 -1.674 -29.305 1.00 95.75 191 GLU A C 1
ATOM 1356 O O . GLU A 1 191 ? 19.702 -2.522 -28.771 1.00 95.75 191 GLU A O 1
ATOM 1361 N N . GLY A 1 192 ? 17.911 -1.158 -28.703 1.00 95.94 192 GLY A N 1
ATOM 1362 C CA . GLY A 1 192 ? 17.410 -1.595 -27.408 1.00 95.94 192 GLY A CA 1
ATOM 1363 C C . GLY A 1 192 ? 15.920 -1.881 -27.463 1.00 95.94 192 GLY A C 1
ATOM 1364 O O . GLY A 1 192 ? 15.164 -1.079 -28.000 1.00 95.94 192 GLY A O 1
ATOM 1365 N N . ALA A 1 193 ? 15.493 -2.991 -26.866 1.00 94.25 193 ALA A N 1
ATOM 1366 C CA . ALA A 1 193 ? 14.083 -3.357 -26.765 1.00 94.25 193 ALA A CA 1
ATOM 1367 C C . ALA A 1 193 ? 13.778 -4.056 -25.435 1.00 94.25 193 ALA A C 1
ATOM 1369 O O . ALA A 1 193 ? 14.630 -4.775 -24.915 1.00 94.25 193 ALA A O 1
ATOM 1370 N N . ALA A 1 194 ? 12.572 -3.898 -24.890 1.00 93.81 194 ALA A N 1
ATOM 1371 C CA . ALA A 1 194 ? 12.205 -4.440 -23.581 1.00 93.81 194 ALA A CA 1
ATOM 1372 C C . ALA A 1 194 ? 10.833 -5.136 -23.557 1.00 93.81 194 ALA A C 1
ATOM 1374 O O . ALA A 1 194 ? 9.978 -4.935 -24.422 1.00 93.81 194 ALA A O 1
ATOM 1375 N N . TYR A 1 195 ? 10.626 -5.994 -22.557 1.00 88.00 195 TYR A N 1
ATOM 1376 C CA . TYR A 1 195 ? 9.314 -6.518 -22.169 1.00 88.00 195 TYR A CA 1
ATOM 1377 C C . TYR A 1 195 ? 9.298 -6.895 -20.682 1.00 88.00 195 TYR A C 1
ATOM 1379 O O . TYR A 1 195 ? 10.344 -7.072 -20.060 1.00 88.00 195 TYR A O 1
ATOM 1387 N N . VAL A 1 196 ? 8.102 -7.072 -20.124 1.00 86.69 196 VAL A N 1
ATOM 1388 C CA . VAL A 1 196 ? 7.906 -7.510 -18.736 1.00 86.69 196 VAL A CA 1
ATOM 1389 C C . VAL A 1 196 ? 7.695 -9.016 -18.699 1.00 86.69 196 VAL A C 1
ATOM 1391 O O . VAL A 1 196 ? 6.778 -9.542 -19.338 1.00 86.69 196 VAL A O 1
ATOM 1394 N N . GLN A 1 197 ? 8.512 -9.728 -17.930 1.00 85.50 197 GLN A N 1
ATOM 1395 C CA . GLN A 1 197 ? 8.375 -11.165 -17.764 1.00 85.50 197 GLN A CA 1
ATOM 1396 C C . GLN A 1 197 ? 7.367 -11.488 -16.657 1.00 85.50 197 GLN A C 1
ATOM 1398 O O . GLN A 1 197 ? 7.647 -11.358 -15.471 1.00 85.50 197 GLN A O 1
ATOM 1403 N N . ALA A 1 198 ? 6.180 -11.956 -17.046 1.00 75.69 198 ALA A N 1
ATOM 1404 C CA . ALA A 1 198 ? 5.074 -12.188 -16.113 1.00 75.69 198 ALA A CA 1
ATOM 1405 C C . ALA A 1 198 ? 5.368 -13.236 -15.021 1.00 75.69 198 ALA A C 1
ATOM 1407 O O . ALA A 1 198 ? 4.829 -13.142 -13.922 1.00 75.69 198 ALA A O 1
ATOM 1408 N N . THR A 1 199 ? 6.209 -14.233 -15.301 1.00 82.06 199 THR A N 1
ATOM 1409 C CA . THR A 1 199 ? 6.488 -15.353 -14.386 1.00 82.06 199 THR A CA 1
ATOM 1410 C C . THR A 1 199 ? 7.997 -15.594 -14.282 1.00 82.06 199 THR A C 1
ATOM 1412 O O . THR A 1 199 ? 8.666 -15.549 -15.320 1.00 82.06 199 THR A O 1
ATOM 1415 N N . PRO A 1 200 ? 8.542 -15.877 -13.078 1.00 86.06 200 PRO A N 1
ATOM 1416 C CA . PRO A 1 200 ? 9.948 -16.232 -12.909 1.00 86.06 200 PRO A CA 1
ATOM 1417 C C . PRO A 1 200 ? 10.362 -17.390 -13.817 1.00 86.06 200 PRO A C 1
ATOM 1419 O O . PRO A 1 200 ? 9.599 -18.338 -14.019 1.00 86.06 200 PRO A O 1
ATOM 1422 N N . GLY A 1 201 ? 11.588 -17.345 -14.331 1.00 90.25 201 GLY A N 1
ATOM 1423 C CA . GLY A 1 201 ? 12.174 -18.447 -15.083 1.00 90.25 201 GLY A CA 1
ATOM 1424 C C . GLY A 1 201 ? 13.006 -18.016 -16.283 1.00 90.25 201 GLY A C 1
ATOM 1425 O O . GLY A 1 201 ? 13.328 -16.846 -16.485 1.00 90.25 201 GLY A O 1
ATOM 1426 N N . ALA A 1 202 ? 13.390 -19.000 -17.093 1.00 94.12 202 ALA A N 1
ATOM 1427 C CA . ALA A 1 202 ? 14.186 -18.761 -18.287 1.00 94.12 202 ALA A CA 1
ATOM 1428 C C . ALA A 1 202 ? 13.384 -17.967 -19.329 1.00 94.12 202 ALA A C 1
ATOM 1430 O O . ALA A 1 202 ? 12.297 -18.364 -19.741 1.00 94.12 202 ALA A O 1
ATOM 1431 N N . THR A 1 203 ? 13.961 -16.865 -19.792 1.00 93.50 203 THR A N 1
ATOM 1432 C CA . THR A 1 203 ? 13.416 -16.022 -20.869 1.00 93.50 203 THR A CA 1
ATOM 1433 C C . THR A 1 203 ? 13.402 -16.756 -22.216 1.00 93.50 203 THR A C 1
ATOM 1435 O O . THR A 1 203 ? 12.530 -16.528 -23.056 1.00 93.50 203 THR A O 1
ATOM 1438 N N . GLY A 1 204 ? 14.354 -17.662 -22.439 1.00 94.69 204 GLY A N 1
ATOM 1439 C CA . GLY A 1 204 ? 14.696 -18.159 -23.766 1.00 94.69 204 GLY A CA 1
ATOM 1440 C C . GLY A 1 204 ? 15.540 -17.146 -24.546 1.00 94.69 204 GLY A C 1
ATOM 1441 O O . GLY A 1 204 ? 15.655 -15.980 -24.182 1.00 94.69 204 GLY A O 1
ATOM 1442 N N . GLU A 1 205 ? 16.146 -17.600 -25.638 1.00 94.88 205 GLU A N 1
ATOM 1443 C CA . GLU A 1 205 ? 16.935 -16.733 -26.517 1.00 94.88 205 GLU A CA 1
ATOM 1444 C C . GLU A 1 205 ? 16.075 -15.617 -27.137 1.00 94.88 205 GLU A C 1
ATOM 1446 O O . GLU A 1 205 ? 14.872 -15.786 -27.379 1.00 94.88 205 GLU A O 1
ATOM 1451 N N . ARG A 1 206 ? 16.696 -14.468 -27.412 1.00 96.81 206 ARG A N 1
ATOM 1452 C CA . ARG A 1 206 ? 16.102 -13.376 -28.186 1.00 96.81 206 ARG A CA 1
ATOM 1453 C C . ARG A 1 206 ? 16.985 -13.055 -29.385 1.00 96.81 206 ARG A C 1
ATOM 1455 O O . ARG A 1 206 ? 18.199 -12.928 -29.254 1.00 96.81 206 ARG A O 1
ATOM 1462 N N . THR A 1 207 ? 16.366 -12.915 -30.553 1.00 96.44 207 THR A N 1
ATOM 1463 C CA . THR A 1 207 ? 17.084 -12.718 -31.818 1.00 96.44 207 THR A CA 1
ATOM 1464 C C . THR A 1 207 ? 16.568 -11.479 -32.537 1.00 96.44 207 THR A C 1
ATOM 1466 O O . THR A 1 207 ? 15.423 -11.463 -32.997 1.00 96.44 207 THR A O 1
ATOM 1469 N N . ALA A 1 208 ? 17.413 -10.458 -32.659 1.00 96.31 208 ALA A N 1
ATOM 1470 C CA . ALA A 1 208 ? 17.156 -9.291 -33.498 1.00 96.31 208 ALA A CA 1
ATOM 1471 C C . ALA A 1 208 ? 17.645 -9.544 -34.935 1.00 96.31 208 ALA A C 1
ATOM 1473 O O . ALA A 1 208 ? 18.443 -10.456 -35.181 1.00 96.31 208 ALA A O 1
ATOM 1474 N N . ARG A 1 209 ? 17.154 -8.767 -35.909 1.00 95.69 209 ARG A N 1
ATOM 1475 C CA . ARG A 1 209 ? 17.465 -8.984 -37.335 1.00 95.69 209 ARG A CA 1
ATOM 1476 C C . ARG A 1 209 ? 17.904 -7.719 -38.053 1.00 95.69 209 ARG A C 1
ATOM 1478 O O . ARG A 1 209 ? 17.230 -6.705 -37.970 1.00 95.69 209 ARG A O 1
ATOM 1485 N N . THR A 1 210 ? 18.949 -7.816 -38.866 1.00 93.62 210 THR A N 1
ATOM 1486 C CA . THR A 1 210 ? 19.340 -6.780 -39.838 1.00 93.62 210 THR A CA 1
ATOM 1487 C C . THR A 1 210 ? 19.113 -7.274 -41.275 1.00 93.62 210 THR A C 1
ATOM 1489 O O . THR A 1 210 ? 18.815 -8.443 -41.520 1.00 93.62 210 THR A O 1
ATOM 1492 N N . THR A 1 211 ? 19.196 -6.363 -42.245 1.00 90.50 211 THR A N 1
ATOM 1493 C CA . THR A 1 211 ? 19.052 -6.660 -43.683 1.00 90.50 211 THR A CA 1
ATOM 1494 C C . THR A 1 211 ? 20.372 -7.002 -44.380 1.00 90.50 211 THR A C 1
ATOM 1496 O O . THR A 1 211 ? 20.351 -7.439 -45.531 1.00 90.50 211 THR A O 1
ATOM 1499 N N . ASP A 1 212 ? 21.514 -6.816 -43.717 1.00 88.50 212 ASP A N 1
ATOM 1500 C CA . ASP A 1 212 ? 22.839 -7.191 -44.215 1.00 88.50 212 ASP A CA 1
ATOM 1501 C C . ASP A 1 212 ? 23.478 -8.319 -43.385 1.00 88.50 212 ASP A C 1
ATOM 1503 O O . ASP A 1 212 ? 22.808 -8.979 -42.600 1.00 88.50 212 ASP A O 1
ATOM 1507 N N . HIS A 1 213 ? 24.756 -8.614 -43.640 1.00 92.56 213 HIS A N 1
ATOM 1508 C CA . HIS A 1 213 ? 25.545 -9.597 -42.887 1.00 92.56 213 HIS A CA 1
ATOM 1509 C C . HIS A 1 213 ? 26.774 -8.870 -42.321 1.00 92.56 213 HIS A C 1
ATOM 1511 O O . HIS A 1 213 ? 27.830 -8.874 -42.970 1.00 92.56 213 HIS A O 1
ATOM 1517 N N . PRO A 1 214 ? 26.625 -8.144 -41.195 1.00 91.38 214 PRO A N 1
ATOM 1518 C CA . PRO A 1 214 ? 27.721 -7.421 -40.564 1.00 91.38 214 PRO A CA 1
ATOM 1519 C C . PRO A 1 214 ? 28.926 -8.330 -40.305 1.00 91.38 214 PRO A C 1
ATOM 1521 O O . PRO A 1 214 ? 28.828 -9.542 -40.189 1.00 91.38 214 PRO A O 1
ATOM 1524 N N . SER A 1 215 ? 30.117 -7.749 -40.185 1.00 93.94 215 SER A N 1
ATOM 1525 C CA . SER A 1 215 ? 31.294 -8.553 -39.824 1.00 93.94 215 SER A CA 1
ATOM 1526 C C . SER A 1 215 ? 31.254 -9.033 -38.369 1.00 93.94 215 SER A C 1
ATOM 1528 O O . SER A 1 215 ? 31.960 -9.983 -38.042 1.00 93.94 215 SER A O 1
ATOM 1530 N N . SER A 1 216 ? 30.527 -8.316 -37.520 1.00 96.31 216 SER A N 1
ATOM 1531 C CA . SER A 1 216 ? 30.487 -8.475 -36.071 1.00 96.31 216 SER A CA 1
ATOM 1532 C C . SER A 1 216 ? 29.156 -7.976 -35.549 1.00 96.31 216 SER A C 1
ATOM 1534 O O . SER A 1 216 ? 28.745 -6.859 -35.902 1.00 96.31 216 SER A O 1
ATOM 1536 N N . GLU A 1 217 ? 28.572 -8.766 -34.663 1.00 96.88 217 GLU A N 1
ATOM 1537 C CA . GLU A 1 217 ? 27.288 -8.544 -34.026 1.00 96.88 217 GLU A CA 1
ATOM 1538 C C . GLU A 1 217 ? 27.376 -8.975 -32.553 1.00 96.88 217 GLU A C 1
ATOM 1540 O O . GLU A 1 217 ? 28.010 -9.981 -32.222 1.00 96.88 217 GLU A O 1
ATOM 1545 N N . LEU A 1 218 ? 26.752 -8.214 -31.660 1.00 98.25 218 LEU A N 1
ATOM 1546 C CA . LEU A 1 218 ? 26.665 -8.517 -30.234 1.00 98.25 218 LEU A CA 1
ATOM 1547 C C . LEU A 1 218 ? 25.203 -8.433 -29.803 1.00 98.25 218 LEU A C 1
ATOM 1549 O O . LEU A 1 218 ? 24.520 -7.469 -30.134 1.00 98.25 218 LEU A O 1
ATOM 1553 N N . GLY A 1 219 ? 24.727 -9.452 -29.096 1.00 98.19 219 GLY A N 1
ATOM 1554 C CA . GLY A 1 219 ? 23.410 -9.452 -28.467 1.00 98.19 219 GLY A CA 1
ATOM 1555 C C . GLY A 1 219 ? 23.555 -9.732 -26.980 1.00 98.19 219 GLY A C 1
ATOM 1556 O O . GLY A 1 219 ? 24.255 -10.670 -26.597 1.00 98.19 219 GLY A O 1
ATOM 1557 N N . GLN A 1 220 ? 22.906 -8.928 -26.145 1.00 98.75 220 GLN A N 1
ATOM 1558 C CA . GLN A 1 220 ? 22.908 -9.057 -24.687 1.00 98.75 220 GLN A CA 1
ATOM 1559 C C . GLN A 1 220 ? 21.477 -9.014 -24.154 1.00 98.75 220 GLN A C 1
ATOM 1561 O O . GLN A 1 220 ? 20.667 -8.234 -24.650 1.00 98.75 220 GLN A O 1
ATOM 1566 N N . LEU A 1 221 ? 21.176 -9.835 -23.144 1.00 98.31 221 LEU A N 1
ATOM 1567 C CA . LEU A 1 221 ? 19.955 -9.708 -22.344 1.00 98.31 221 LEU A CA 1
ATOM 1568 C C . LEU A 1 221 ? 20.306 -9.303 -20.915 1.00 98.31 221 LEU A C 1
ATOM 1570 O O . LEU A 1 221 ? 21.302 -9.762 -20.350 1.00 98.31 221 LEU A O 1
ATOM 1574 N N . LEU A 1 222 ? 19.442 -8.486 -20.330 1.00 98.38 222 LEU A N 1
ATOM 1575 C CA . LEU A 1 222 ? 19.489 -8.030 -18.951 1.00 98.38 222 LEU A CA 1
ATOM 1576 C C . LEU A 1 222 ? 18.109 -8.222 -18.321 1.00 98.38 222 LEU A C 1
ATOM 1578 O O . LEU A 1 222 ? 17.127 -7.700 -18.835 1.00 98.38 222 LEU A O 1
ATOM 1582 N N . ALA A 1 223 ? 18.043 -8.954 -17.215 1.00 96.88 223 ALA A N 1
ATOM 1583 C CA . ALA A 1 223 ? 16.885 -8.994 -16.333 1.00 96.88 223 ALA A CA 1
ATOM 1584 C C . ALA A 1 223 ? 17.099 -8.001 -15.185 1.00 96.88 223 ALA A C 1
ATOM 1586 O O . ALA A 1 223 ? 18.100 -8.082 -14.465 1.00 96.88 223 ALA A O 1
ATOM 1587 N N . LEU A 1 224 ? 16.167 -7.064 -15.043 1.00 95.44 224 LEU A N 1
ATOM 1588 C CA . LEU A 1 224 ? 16.100 -6.100 -13.954 1.00 95.44 224 LEU A CA 1
ATOM 1589 C C . LEU A 1 224 ? 15.084 -6.581 -12.925 1.00 95.44 224 LEU A C 1
ATOM 1591 O O . LEU A 1 224 ? 13.946 -6.892 -13.285 1.00 95.44 224 LEU A O 1
ATOM 1595 N N . ARG A 1 225 ? 15.511 -6.624 -11.661 1.00 91.69 225 ARG A N 1
ATOM 1596 C CA . ARG A 1 225 ? 14.673 -7.047 -10.544 1.00 91.69 225 ARG A CA 1
ATOM 1597 C C . ARG A 1 225 ? 13.608 -5.992 -10.298 1.00 91.69 225 ARG A C 1
ATOM 1599 O O . ARG A 1 225 ? 13.947 -4.843 -10.010 1.00 91.69 225 ARG A O 1
ATOM 1606 N N . VAL A 1 226 ? 12.338 -6.373 -10.392 1.00 85.75 226 VAL A N 1
ATOM 1607 C CA . VAL A 1 226 ? 11.250 -5.481 -9.983 1.00 85.75 226 VAL A CA 1
ATOM 1608 C C . VAL A 1 226 ? 11.448 -5.109 -8.512 1.00 85.75 226 VAL A C 1
ATOM 1610 O O . VAL A 1 226 ? 11.782 -5.966 -7.688 1.00 85.75 226 VAL A O 1
ATOM 1613 N N . ALA A 1 227 ? 11.281 -3.832 -8.173 1.00 74.25 227 ALA A N 1
ATOM 1614 C CA . ALA A 1 227 ? 11.208 -3.418 -6.783 1.00 74.25 227 ALA A CA 1
ATOM 1615 C C . ALA A 1 227 ? 10.105 -4.247 -6.123 1.00 74.25 227 ALA A C 1
ATOM 1617 O O . ALA A 1 227 ? 9.018 -4.399 -6.693 1.00 74.25 227 ALA A O 1
ATOM 1618 N N . ALA A 1 228 ? 10.385 -4.818 -4.946 1.00 55.38 228 ALA A N 1
ATOM 1619 C CA . ALA A 1 228 ? 9.326 -5.424 -4.157 1.00 55.38 228 ALA A CA 1
ATOM 1620 C C . ALA A 1 228 ? 8.197 -4.397 -4.089 1.00 55.38 228 ALA A C 1
ATOM 1622 O O . ALA A 1 228 ? 8.444 -3.236 -3.749 1.00 55.38 228 ALA A O 1
ATOM 1623 N N . SER A 1 229 ? 6.986 -4.794 -4.494 1.00 40.34 229 SER A N 1
ATOM 1624 C CA . SER A 1 229 ? 5.836 -3.934 -4.253 1.00 40.34 229 SER A CA 1
ATOM 1625 C C . SER A 1 229 ? 5.907 -3.566 -2.775 1.00 40.34 229 SER A C 1
ATOM 1627 O O . SER A 1 229 ? 6.154 -4.479 -1.973 1.00 40.34 229 SER A O 1
ATOM 1629 N N . PRO A 1 230 ? 5.746 -2.283 -2.392 1.00 35.91 230 PRO A N 1
ATOM 1630 C CA . PRO A 1 230 ? 5.450 -2.024 -0.998 1.00 35.91 230 PRO A CA 1
ATOM 1631 C C . PRO A 1 230 ? 4.326 -3.004 -0.642 1.00 35.91 230 PRO A C 1
ATOM 1633 O O . PRO A 1 230 ? 3.419 -3.194 -1.473 1.00 35.91 230 PRO A O 1
ATOM 1636 N N . PRO A 1 231 ? 4.422 -3.724 0.492 1.00 33.03 231 PRO A N 1
ATOM 1637 C CA . PRO A 1 231 ? 3.297 -4.531 0.926 1.00 33.03 231 PRO A CA 1
ATOM 1638 C C . PRO A 1 231 ? 2.043 -3.649 0.837 1.00 33.03 231 PRO A C 1
ATOM 1640 O O . PRO A 1 231 ? 2.168 -2.418 0.948 1.00 33.03 231 PRO A O 1
ATOM 1643 N N . PRO A 1 232 ? 0.852 -4.228 0.581 1.00 30.38 232 PRO A N 1
ATOM 1644 C CA . PRO A 1 232 ? -0.373 -3.453 0.715 1.00 30.38 232 PRO A CA 1
ATOM 1645 C C . PRO A 1 232 ? -0.244 -2.662 2.017 1.00 30.38 232 PRO A C 1
ATOM 1647 O O . PRO A 1 232 ? 0.248 -3.252 2.989 1.00 30.38 232 PRO A O 1
ATOM 1650 N N . PRO A 1 233 ? -0.575 -1.355 2.043 1.00 30.59 233 PRO A N 1
ATOM 1651 C CA . PRO A 1 233 ? -0.593 -0.654 3.314 1.00 30.59 233 PRO A CA 1
ATOM 1652 C C . PRO A 1 233 ? -1.357 -1.558 4.286 1.00 30.59 233 PRO A C 1
ATOM 1654 O O . PRO A 1 233 ? -2.382 -2.124 3.871 1.00 30.59 233 PRO A O 1
ATOM 1657 N N . PRO A 1 234 ? -0.827 -1.797 5.501 1.00 33.06 234 PRO A N 1
ATOM 1658 C CA . PRO A 1 234 ? -1.542 -2.604 6.475 1.00 33.06 234 PRO A CA 1
ATOM 1659 C C . PRO A 1 234 ? -2.983 -2.083 6.524 1.00 33.06 234 PRO A C 1
ATOM 1661 O O . PRO A 1 234 ? -3.182 -0.871 6.344 1.00 33.06 234 PRO A O 1
ATOM 1664 N N . PRO A 1 235 ? -3.991 -2.969 6.661 1.00 31.66 235 PRO A N 1
ATOM 1665 C CA . PRO A 1 235 ? -5.388 -2.546 6.701 1.00 31.66 235 PRO A CA 1
ATOM 1666 C C . PRO A 1 235 ? -5.492 -1.320 7.609 1.00 31.66 235 PRO A C 1
ATOM 1668 O O . PRO A 1 235 ? -4.874 -1.354 8.680 1.00 31.66 235 PRO A O 1
ATOM 1671 N N . PRO A 1 236 ? -6.169 -0.231 7.182 1.00 33.88 236 PRO A N 1
ATOM 1672 C CA . PRO A 1 236 ? -6.187 1.008 7.939 1.00 33.88 236 PRO A CA 1
ATOM 1673 C C . PRO A 1 236 ? -6.515 0.668 9.394 1.00 33.88 236 PRO A C 1
ATOM 1675 O O . PRO A 1 236 ? -7.561 0.065 9.655 1.00 33.88 236 PRO A O 1
ATOM 1678 N N . PRO A 1 237 ? -5.604 0.965 10.335 1.00 38.91 237 PRO A N 1
ATOM 1679 C CA . PRO A 1 237 ? -5.804 0.629 11.728 1.00 38.91 237 PRO A CA 1
ATOM 1680 C C . PRO A 1 237 ? -7.132 1.215 12.195 1.00 38.91 237 PRO A C 1
ATOM 1682 O O . PRO A 1 237 ? -7.417 2.370 11.841 1.00 38.91 237 PRO A O 1
ATOM 1685 N N . PRO A 1 238 ? -7.941 0.453 12.959 1.00 37.78 238 PRO A N 1
ATOM 1686 C CA . PRO A 1 238 ? -9.295 0.850 13.316 1.00 37.78 238 PRO A CA 1
ATOM 1687 C C . PRO A 1 238 ? -9.305 2.292 13.832 1.00 37.78 238 PRO A C 1
ATOM 1689 O O . PRO A 1 238 ? -8.359 2.688 14.525 1.00 37.78 238 PRO A O 1
ATOM 1692 N N . PRO A 1 239 ? -10.322 3.102 13.487 1.00 42.00 239 PRO A N 1
ATOM 1693 C CA . PRO A 1 239 ? -10.418 4.464 13.989 1.00 42.00 239 PRO A CA 1
ATOM 1694 C C . PRO A 1 239 ? -10.371 4.468 15.527 1.00 42.00 239 PRO A C 1
ATOM 1696 O O . PRO A 1 239 ? -10.680 3.450 16.160 1.00 42.00 239 PRO A O 1
ATOM 1699 N N . PRO A 1 240 ? -9.992 5.597 16.157 1.00 43.44 240 PRO A N 1
ATOM 1700 C CA . PRO A 1 240 ? -10.031 5.720 17.607 1.00 43.44 240 PRO A CA 1
ATOM 1701 C C . PRO A 1 240 ? -11.424 5.298 18.097 1.00 43.44 240 PRO A C 1
ATOM 1703 O O . PRO A 1 240 ? -12.413 5.598 17.419 1.00 43.44 240 PRO A O 1
ATOM 1706 N N . PRO A 1 241 ? -11.545 4.617 19.249 1.00 41.94 241 PRO A N 1
ATOM 1707 C CA . PRO A 1 241 ? -12.829 4.093 19.693 1.00 41.94 241 PRO A CA 1
ATOM 1708 C C . PRO A 1 241 ? -13.869 5.216 19.758 1.00 41.94 241 PRO A C 1
ATOM 1710 O O . PRO A 1 241 ? -13.517 6.331 20.169 1.00 41.94 241 PRO A O 1
ATOM 1713 N N . PRO A 1 242 ? -15.147 4.955 19.437 1.00 41.56 242 PRO A N 1
ATOM 1714 C CA . PRO A 1 242 ? -16.201 5.959 19.540 1.00 41.56 242 PRO A CA 1
ATOM 1715 C C . PRO A 1 242 ? -16.271 6.542 20.962 1.00 41.56 242 PRO A C 1
ATOM 1717 O O . PRO A 1 242 ? -15.833 5.880 21.912 1.00 41.56 242 PRO A O 1
ATOM 1720 N N . PRO A 1 243 ? -16.804 7.763 21.152 1.00 45.03 243 PRO A N 1
ATOM 1721 C CA . PRO A 1 243 ? -16.926 8.368 22.475 1.00 45.03 243 PRO A CA 1
ATOM 1722 C C . PRO A 1 243 ? -17.636 7.417 23.457 1.00 45.03 243 PRO A C 1
ATOM 1724 O O . PRO A 1 243 ? -18.811 7.108 23.278 1.00 45.03 243 PRO A O 1
ATOM 1727 N N . GLY A 1 244 ? -16.910 6.938 24.477 1.00 52.12 244 GLY A N 1
ATOM 1728 C CA . GLY A 1 244 ? -17.417 6.023 25.515 1.00 52.12 244 GLY A CA 1
ATOM 1729 C C . GLY A 1 244 ? -17.164 4.519 25.314 1.00 52.12 244 GLY A C 1
ATOM 1730 O O . GLY A 1 244 ? -17.700 3.728 26.085 1.00 52.12 244 GLY A O 1
ATOM 1731 N N . GLY A 1 245 ? -16.385 4.107 24.304 1.00 64.94 245 GLY A N 1
ATOM 1732 C CA . GLY A 1 245 ? -15.913 2.722 24.153 1.00 64.94 245 GLY A CA 1
ATOM 1733 C C . GLY A 1 245 ? -14.460 2.531 24.602 1.00 64.94 245 GLY A C 1
ATOM 1734 O O . GLY A 1 245 ? -13.616 3.389 24.329 1.00 64.94 245 GLY A O 1
ATOM 1735 N N . ALA A 1 246 ? -14.164 1.399 25.251 1.00 77.25 246 ALA A N 1
ATOM 1736 C CA . ALA A 1 246 ? -12.798 0.975 25.564 1.00 77.25 246 ALA A CA 1
ATOM 1737 C C . ALA A 1 246 ? -11.950 0.779 24.299 1.00 77.25 246 ALA A C 1
ATOM 1739 O O . ALA A 1 246 ? -12.457 0.367 23.253 1.00 77.25 246 ALA A O 1
ATOM 1740 N N . TYR A 1 247 ? -10.641 1.017 24.414 1.00 83.12 247 TYR A N 1
ATOM 1741 C CA . TYR A 1 247 ? -9.702 0.685 23.344 1.00 83.12 247 TYR A CA 1
ATOM 1742 C C . TYR A 1 247 ? -9.678 -0.829 23.081 1.00 83.12 247 TYR A C 1
ATOM 1744 O O . TYR A 1 247 ? -9.724 -1.601 24.043 1.00 83.12 247 TYR A O 1
ATOM 1752 N N . PRO A 1 248 ? -9.612 -1.273 21.810 1.00 82.38 248 PRO A N 1
ATOM 1753 C CA . PRO A 1 248 ? -9.600 -2.695 21.464 1.00 82.38 248 PRO A CA 1
ATOM 1754 C C . PRO A 1 248 ? -8.348 -3.396 21.994 1.00 82.38 248 PRO A C 1
ATOM 1756 O O . PRO A 1 248 ? -8.463 -4.420 22.668 1.00 82.38 248 PRO A O 1
ATOM 1759 N N . GLN A 1 249 ? -7.175 -2.807 21.767 1.00 88.00 249 GLN A N 1
ATOM 1760 C CA . GLN A 1 249 ? -5.923 -3.198 22.405 1.00 88.00 249 GLN A CA 1
ATOM 1761 C C . GLN A 1 249 ? -5.712 -2.329 23.636 1.00 88.00 249 GLN A C 1
ATOM 1763 O O . GLN A 1 249 ? -5.763 -1.106 23.544 1.00 88.00 249 GLN A O 1
ATOM 1768 N N . ARG A 1 250 ? -5.476 -2.951 24.787 1.00 89.06 250 ARG A N 1
ATOM 1769 C CA . ARG A 1 250 ? -5.113 -2.292 26.042 1.00 89.06 250 ARG A CA 1
ATOM 1770 C C . ARG A 1 250 ? -3.875 -2.998 26.537 1.00 89.06 250 ARG A C 1
ATOM 1772 O O . ARG A 1 250 ? -3.968 -4.061 27.154 1.00 89.06 250 ARG A O 1
ATOM 1779 N N . TYR A 1 251 ? -2.738 -2.424 26.174 1.00 88.31 251 TYR A N 1
ATOM 1780 C CA . TYR A 1 251 ? -1.433 -3.013 26.407 1.00 88.31 251 TYR A CA 1
ATOM 1781 C C . TYR A 1 251 ? -0.836 -2.547 27.727 1.00 88.31 251 TYR A C 1
ATOM 1783 O O . TYR A 1 251 ? -0.888 -1.358 28.047 1.00 88.31 251 TYR A O 1
ATOM 1791 N N . LEU A 1 252 ? -0.247 -3.488 28.457 1.00 85.06 252 LEU A N 1
ATOM 1792 C CA . LEU A 1 252 ? 0.603 -3.208 29.601 1.00 85.06 252 LEU A CA 1
ATOM 1793 C C . LEU A 1 252 ? 1.987 -3.801 29.345 1.00 85.06 252 LEU A C 1
ATOM 1795 O O . LEU A 1 252 ? 2.125 -5.019 29.230 1.00 85.06 252 LEU A O 1
ATOM 1799 N N . TYR A 1 253 ? 2.996 -2.936 29.338 1.00 78.50 253 TYR A N 1
ATOM 1800 C CA . TYR A 1 253 ? 4.381 -3.348 29.511 1.00 78.50 253 TYR A CA 1
ATOM 1801 C C . TYR A 1 253 ? 4.673 -3.392 31.015 1.00 78.50 253 TYR A C 1
ATOM 1803 O O . TYR A 1 253 ? 4.889 -2.344 31.634 1.00 78.50 253 TYR A O 1
ATOM 1811 N N . ASP A 1 254 ? 4.611 -4.579 31.628 1.00 67.94 254 ASP A N 1
ATOM 1812 C CA . ASP A 1 254 ? 4.889 -4.742 33.065 1.00 67.94 254 ASP A CA 1
ATOM 1813 C C . ASP A 1 254 ? 6.337 -5.162 33.358 1.00 67.94 254 ASP A C 1
ATOM 1815 O O . ASP A 1 254 ? 6.815 -4.921 34.460 1.00 67.94 254 ASP A O 1
ATOM 1819 N N . GLY A 1 255 ? 7.079 -5.687 32.373 1.00 62.38 255 GLY A N 1
ATOM 1820 C CA . GLY A 1 255 ? 8.478 -6.090 32.537 1.00 62.38 255 GLY A CA 1
ATOM 1821 C C . GLY A 1 255 ? 8.687 -7.252 33.518 1.00 62.38 255 GLY A C 1
ATOM 1822 O O . GLY A 1 255 ? 9.755 -7.343 34.136 1.00 62.38 255 GLY A O 1
ATOM 1823 N N . ALA A 1 256 ? 7.686 -8.120 33.704 1.00 60.53 256 ALA A N 1
ATOM 1824 C CA . ALA A 1 256 ? 7.745 -9.243 34.628 1.00 60.53 256 ALA A CA 1
ATOM 1825 C C . ALA A 1 256 ? 8.961 -10.156 34.351 1.00 60.53 256 ALA A C 1
ATOM 1827 O O . ALA A 1 256 ? 9.244 -10.521 33.202 1.00 60.53 256 ALA A O 1
ATOM 1828 N N . PRO A 1 257 ? 9.693 -10.589 35.400 1.00 54.44 257 PRO A N 1
ATOM 1829 C CA . PRO A 1 257 ? 10.863 -11.441 35.236 1.00 54.44 257 PRO A CA 1
ATOM 1830 C C . PRO A 1 257 ? 10.540 -12.731 34.474 1.00 54.44 257 PRO A C 1
ATOM 1832 O O . PRO A 1 257 ? 9.712 -13.531 34.906 1.00 54.44 257 PRO A O 1
ATOM 1835 N N . GLY A 1 258 ? 11.259 -12.971 33.376 1.00 52.03 258 GLY A N 1
ATOM 1836 C CA . GLY A 1 258 ? 11.163 -14.218 32.616 1.00 52.03 258 GLY A CA 1
ATOM 1837 C C . GLY A 1 258 ? 10.062 -14.257 31.555 1.00 52.03 258 GLY A C 1
ATOM 1838 O O . GLY A 1 258 ? 9.723 -15.358 31.129 1.00 52.03 258 GLY A O 1
ATOM 1839 N N . GLY A 1 259 ? 9.521 -13.110 31.124 1.00 56.31 259 GLY A N 1
ATOM 1840 C CA . GLY A 1 259 ? 8.635 -13.017 29.953 1.00 56.31 259 GLY A CA 1
ATOM 1841 C C . GLY A 1 259 ? 7.258 -13.658 30.146 1.00 56.31 259 GLY A C 1
ATOM 1842 O O . GLY A 1 259 ? 6.647 -14.091 29.169 1.00 56.31 259 GLY A O 1
ATOM 1843 N N . VAL A 1 260 ? 6.801 -13.767 31.401 1.00 58.88 260 VAL A N 1
ATOM 1844 C CA . VAL A 1 260 ? 5.470 -14.268 31.770 1.00 58.88 260 VAL A CA 1
ATOM 1845 C C . VAL A 1 260 ? 4.658 -13.129 32.365 1.00 58.88 260 VAL A C 1
ATOM 1847 O O . VAL A 1 260 ? 5.007 -12.604 33.417 1.00 58.88 260 VAL A O 1
ATOM 1850 N N . ALA A 1 261 ? 3.542 -12.824 31.719 1.00 61.50 261 ALA A N 1
ATOM 1851 C CA . ALA A 1 261 ? 2.516 -11.900 32.176 1.00 61.50 261 ALA A CA 1
ATOM 1852 C C . ALA A 1 261 ? 2.087 -12.091 33.646 1.00 61.50 261 ALA A C 1
ATOM 1854 O O . ALA A 1 261 ? 1.722 -13.203 34.049 1.00 61.50 261 ALA A O 1
ATOM 1855 N N . ASP A 1 262 ? 2.005 -11.006 34.427 1.00 67.94 262 ASP A N 1
ATOM 1856 C CA . ASP A 1 262 ? 1.353 -11.044 35.740 1.00 67.94 262 ASP A CA 1
ATOM 1857 C C . ASP A 1 262 ? -0.157 -11.359 35.584 1.00 67.94 262 ASP A C 1
ATOM 1859 O O . ASP A 1 262 ? -0.860 -10.731 34.785 1.00 67.94 262 ASP A O 1
ATOM 1863 N N . PRO A 1 263 ? -0.728 -12.311 36.346 1.00 64.88 263 PRO A N 1
ATOM 1864 C CA . PRO A 1 263 ? -2.158 -12.621 36.262 1.00 64.88 263 PRO A CA 1
ATOM 1865 C C . PRO A 1 263 ? -3.074 -11.412 36.530 1.00 64.88 263 PRO A C 1
ATOM 1867 O O . PRO A 1 263 ? -4.186 -11.351 36.003 1.00 64.88 263 PRO A O 1
ATOM 1870 N N . ARG A 1 264 ? -2.606 -10.430 37.316 1.00 70.50 264 ARG A N 1
ATOM 1871 C CA . ARG A 1 264 ? -3.360 -9.228 37.712 1.00 70.50 264 ARG A CA 1
ATOM 1872 C C . ARG A 1 264 ? -3.575 -8.235 36.569 1.00 70.50 264 ARG A C 1
ATOM 1874 O O . ARG A 1 264 ? -4.383 -7.316 36.714 1.00 70.50 264 ARG A O 1
ATOM 1881 N N . VAL A 1 265 ? -2.912 -8.411 35.429 1.00 74.00 265 VAL A N 1
ATOM 1882 C CA . VAL A 1 265 ? -3.122 -7.580 34.233 1.00 74.00 265 VAL A CA 1
ATOM 1883 C C . VAL A 1 265 ? -4.573 -7.694 33.740 1.00 74.00 265 VAL A C 1
ATOM 1885 O O . VAL A 1 265 ? -5.206 -6.677 33.450 1.00 74.00 265 VAL A O 1
ATOM 1888 N N . ALA A 1 266 ? -5.156 -8.902 33.768 1.00 77.31 266 ALA A N 1
ATOM 1889 C CA . ALA A 1 266 ? -6.548 -9.123 33.357 1.00 77.31 266 ALA A CA 1
ATOM 1890 C C . ALA A 1 266 ? -7.533 -8.457 34.331 1.00 77.31 266 ALA A C 1
ATOM 1892 O O . ALA A 1 266 ? -8.519 -7.844 33.919 1.00 77.31 266 ALA A O 1
ATOM 1893 N N . ASP A 1 267 ? -7.245 -8.535 35.636 1.00 79.62 267 ASP A N 1
ATOM 1894 C CA . ASP A 1 267 ? -8.099 -8.001 36.707 1.00 79.62 267 ASP A CA 1
ATOM 1895 C C . ASP A 1 267 ? -8.278 -6.476 36.631 1.00 79.62 267 ASP A C 1
ATOM 1897 O O . ASP A 1 267 ? -9.248 -5.920 37.169 1.00 79.62 267 ASP A O 1
ATOM 1901 N N . ASN A 1 268 ? -7.348 -5.798 35.955 1.00 84.00 268 ASN A N 1
ATOM 1902 C CA . ASN A 1 268 ? -7.332 -4.355 35.737 1.00 84.00 268 ASN A CA 1
ATOM 1903 C C . ASN A 1 268 ? -7.714 -3.964 34.298 1.00 84.00 268 ASN A C 1
ATOM 1905 O O . ASN A 1 268 ? -7.618 -2.800 33.913 1.00 84.00 268 ASN A O 1
ATOM 1909 N N . GLY A 1 269 ? -8.223 -4.918 33.518 1.00 85.81 269 GLY A N 1
ATOM 1910 C CA . GLY A 1 269 ? -8.871 -4.670 32.237 1.00 85.81 269 GLY A CA 1
ATOM 1911 C C . GLY A 1 269 ? -7.943 -4.628 31.029 1.00 85.81 269 GLY A C 1
ATOM 1912 O O . GLY A 1 269 ? -8.462 -4.499 29.924 1.00 85.81 269 GLY A O 1
ATOM 1913 N N . TRP A 1 270 ? -6.626 -4.771 31.175 1.00 88.81 270 TRP A N 1
ATOM 1914 C CA . TRP A 1 270 ? -5.727 -4.934 30.027 1.00 88.81 270 TRP A CA 1
ATOM 1915 C C . TRP A 1 270 ? -5.953 -6.289 29.343 1.00 88.81 270 TRP A C 1
ATOM 1917 O O . TRP A 1 270 ? -6.387 -7.257 29.969 1.00 88.81 270 TRP A O 1
ATOM 1927 N N . ASN A 1 271 ? -5.710 -6.346 28.035 1.00 88.44 271 ASN A N 1
ATOM 1928 C CA . ASN A 1 271 ? -5.932 -7.546 27.219 1.00 88.44 271 ASN A CA 1
ATOM 1929 C C . ASN A 1 271 ? -4.808 -7.843 26.218 1.00 88.44 271 ASN A C 1
ATOM 1931 O O . ASN A 1 271 ? -4.869 -8.877 25.554 1.00 88.44 271 ASN A O 1
ATOM 1935 N N . LEU A 1 272 ? -3.798 -6.977 26.124 1.00 89.94 272 LEU A N 1
ATOM 1936 C CA . LEU A 1 272 ? -2.590 -7.207 25.343 1.00 89.94 272 LEU A CA 1
ATOM 1937 C C . LEU A 1 272 ? -1.393 -7.228 26.300 1.00 89.94 272 LEU A C 1
ATOM 1939 O O . LEU A 1 272 ? -1.247 -6.330 27.129 1.00 89.94 272 LEU A O 1
ATOM 1943 N N . TYR A 1 273 ? -0.576 -8.270 26.206 1.00 87.62 273 TYR A N 1
ATOM 1944 C CA . TYR A 1 273 ? 0.444 -8.610 27.194 1.00 87.62 273 TYR A CA 1
ATOM 1945 C C . TYR A 1 273 ? 1.827 -8.675 26.575 1.00 87.62 273 TYR A C 1
ATOM 1947 O O . TYR A 1 273 ? 1.971 -9.241 25.496 1.00 87.62 273 TYR A O 1
ATOM 1955 N N . ASP A 1 274 ? 2.831 -8.178 27.290 1.00 84.00 274 ASP A N 1
ATOM 1956 C CA . ASP A 1 274 ? 4.229 -8.402 26.928 1.00 84.00 274 ASP A CA 1
ATOM 1957 C C . ASP A 1 274 ? 4.636 -9.854 27.233 1.00 84.00 274 ASP A C 1
ATOM 1959 O O . ASP A 1 274 ? 4.446 -10.348 28.349 1.00 84.00 274 ASP A O 1
ATOM 1963 N N . VAL A 1 275 ? 5.166 -10.557 26.232 1.00 84.94 275 VAL A N 1
ATOM 1964 C CA . VAL A 1 275 ? 5.711 -11.918 26.365 1.00 84.94 275 VAL A CA 1
ATOM 1965 C C . VAL A 1 275 ? 6.917 -12.089 25.444 1.00 84.94 275 VAL A C 1
ATOM 1967 O O . VAL A 1 275 ? 7.076 -11.362 24.470 1.00 84.94 275 VAL A O 1
ATOM 1970 N N . SER A 1 276 ? 7.749 -13.104 25.685 1.00 83.25 276 SER A N 1
ATOM 1971 C CA . SER A 1 276 ? 8.946 -13.343 24.849 1.00 83.25 276 SER A CA 1
ATOM 1972 C C . SER A 1 276 ? 8.994 -14.722 24.181 1.00 83.25 276 SER A C 1
ATOM 1974 O O . SER A 1 276 ? 9.875 -14.983 23.367 1.00 83.25 276 SER A O 1
ATOM 1976 N N . TYR A 1 277 ? 8.084 -15.641 24.517 1.00 82.19 277 TYR A N 1
ATOM 1977 C CA . TYR A 1 277 ? 8.074 -17.003 23.972 1.00 82.19 277 TYR A CA 1
ATOM 1978 C C . TYR A 1 277 ? 6.666 -17.590 23.907 1.00 82.19 277 TYR A C 1
ATOM 1980 O O . TYR A 1 277 ? 5.750 -17.156 24.604 1.00 82.19 277 TYR A O 1
ATOM 1988 N N . ARG A 1 278 ? 6.506 -18.591 23.038 1.00 83.56 278 ARG A N 1
ATOM 1989 C CA . ARG A 1 278 ? 5.198 -19.114 22.648 1.00 83.56 278 ARG A CA 1
ATOM 1990 C C . ARG A 1 278 ? 4.421 -19.688 23.823 1.00 83.56 278 ARG A C 1
ATOM 1992 O O . ARG A 1 278 ? 3.262 -19.346 24.003 1.00 83.56 278 ARG A O 1
ATOM 1999 N N . ASP A 1 279 ? 5.088 -20.466 24.671 1.00 83.88 279 ASP A N 1
ATOM 2000 C CA . ASP A 1 279 ? 4.449 -21.074 25.841 1.00 83.88 279 ASP A CA 1
ATOM 2001 C C . ASP A 1 279 ? 3.849 -20.015 26.791 1.00 83.88 279 ASP A C 1
ATOM 2003 O O . ASP A 1 279 ? 2.839 -20.280 27.442 1.00 83.88 279 ASP A O 1
ATOM 2007 N N . ALA A 1 280 ? 4.428 -18.806 26.857 1.00 83.44 280 ALA A N 1
ATOM 2008 C CA . ALA A 1 280 ? 3.858 -17.698 27.623 1.00 83.44 280 ALA A CA 1
ATOM 2009 C C . ALA A 1 280 ? 2.621 -17.098 26.937 1.00 83.44 280 ALA A C 1
ATOM 2011 O O . ALA A 1 280 ? 1.641 -16.814 27.624 1.00 83.44 280 ALA A O 1
ATOM 2012 N N . ALA A 1 281 ? 2.632 -16.953 25.606 1.00 86.88 281 ALA A N 1
ATOM 2013 C CA . ALA A 1 281 ? 1.463 -16.513 24.839 1.00 86.88 281 ALA A CA 1
ATOM 2014 C C . ALA A 1 281 ? 0.291 -17.508 24.964 1.00 86.88 281 ALA A C 1
ATOM 2016 O O . ALA A 1 281 ? -0.847 -17.111 25.229 1.00 86.88 281 ALA A O 1
ATOM 2017 N N . ASP A 1 282 ? 0.578 -18.807 24.862 1.00 85.88 282 ASP A N 1
ATOM 2018 C CA . ASP A 1 282 ? -0.403 -19.890 24.995 1.00 85.88 282 ASP A CA 1
ATOM 2019 C C . ASP A 1 282 ? -1.022 -19.953 26.400 1.00 85.88 282 ASP A C 1
ATOM 2021 O O . ASP A 1 282 ? -2.196 -20.301 26.560 1.00 85.88 282 ASP A O 1
ATOM 2025 N N . ALA A 1 283 ? -0.250 -19.584 27.427 1.00 84.88 283 ALA A N 1
ATOM 2026 C CA . ALA A 1 283 ? -0.699 -19.550 28.816 1.00 84.88 283 ALA A CA 1
ATOM 2027 C C . ALA A 1 283 ? -1.609 -18.352 29.151 1.00 84.88 283 ALA A C 1
ATOM 2029 O O . ALA A 1 283 ? -2.174 -18.308 30.249 1.00 84.88 283 ALA A O 1
ATOM 2030 N N . LEU A 1 284 ? -1.778 -17.385 28.239 1.00 83.75 284 LEU A N 1
ATOM 2031 C CA . LEU A 1 284 ? -2.583 -16.193 28.499 1.00 83.75 284 LEU A CA 1
ATOM 2032 C C . LEU A 1 284 ? -4.073 -16.533 28.714 1.00 83.75 284 LEU A C 1
ATOM 2034 O O . LEU A 1 284 ? -4.622 -17.389 28.007 1.00 83.75 284 LEU A O 1
ATOM 2038 N N . PRO A 1 285 ? -4.787 -15.813 29.602 1.00 82.50 285 PRO A N 1
ATOM 2039 C CA . PRO A 1 285 ? -6.223 -15.994 29.826 1.00 82.50 285 PRO A CA 1
ATOM 2040 C C . PRO A 1 285 ? -7.075 -15.889 28.550 1.00 82.50 285 PRO A C 1
ATOM 2042 O O . PRO A 1 285 ? -6.680 -15.297 27.544 1.00 82.50 285 PRO A O 1
ATOM 2045 N N . ALA A 1 286 ? -8.284 -16.454 28.561 1.00 81.75 286 ALA A N 1
ATOM 2046 C CA . ALA A 1 286 ? -9.213 -16.314 27.436 1.00 81.75 286 ALA A CA 1
ATOM 2047 C C . ALA A 1 286 ? -9.519 -14.829 27.151 1.00 81.75 286 ALA A C 1
ATOM 2049 O O . ALA A 1 286 ? -9.797 -14.068 28.073 1.00 81.75 286 ALA A O 1
ATOM 2050 N N . GLY A 1 287 ? -9.468 -14.423 25.877 1.00 79.00 287 GLY A N 1
ATOM 2051 C CA . GLY A 1 287 ? -9.653 -13.026 25.460 1.00 79.00 287 GLY A CA 1
ATOM 2052 C C . GLY A 1 287 ? -8.407 -12.134 25.572 1.00 79.00 287 GLY A C 1
ATOM 2053 O O . GLY A 1 287 ? -8.471 -10.983 25.150 1.00 79.00 287 GLY A O 1
ATOM 2054 N N . ALA A 1 288 ? -7.293 -12.654 26.098 1.00 85.56 288 ALA A N 1
ATOM 2055 C CA . ALA A 1 288 ? -5.993 -11.989 26.088 1.00 85.56 288 ALA A CA 1
ATOM 2056 C C . ALA A 1 288 ? -5.127 -12.445 24.906 1.00 85.56 288 ALA A C 1
ATOM 2058 O O . ALA A 1 288 ? -5.174 -13.622 24.518 1.00 85.56 288 ALA A O 1
ATOM 2059 N N . GLN A 1 289 ? -4.321 -11.514 24.395 1.00 90.62 289 GLN A N 1
ATOM 2060 C CA . GLN A 1 289 ? -3.327 -11.726 23.346 1.00 90.62 289 GLN A CA 1
ATOM 2061 C C . GLN A 1 289 ? -1.946 -11.212 23.780 1.00 90.62 289 GLN A C 1
ATOM 2063 O O . GLN A 1 289 ? -1.818 -10.450 24.738 1.00 90.62 289 GLN A O 1
ATOM 2068 N N . ALA A 1 290 ? -0.921 -11.637 23.058 1.00 90.25 290 ALA A N 1
ATOM 2069 C CA . ALA A 1 290 ? 0.483 -11.339 23.264 1.00 90.25 290 ALA A CA 1
ATOM 2070 C C . ALA A 1 290 ? 0.988 -10.309 22.246 1.00 90.25 290 ALA A C 1
ATOM 2072 O O . ALA A 1 290 ? 0.763 -10.461 21.045 1.00 90.25 290 ALA A O 1
ATOM 2073 N N . LEU A 1 291 ? 1.723 -9.312 22.724 1.00 91.81 291 LEU A N 1
ATOM 2074 C CA . LEU A 1 291 ? 2.659 -8.525 21.937 1.00 91.81 291 LEU A CA 1
ATOM 2075 C C . LEU A 1 291 ? 4.059 -9.053 22.273 1.00 91.81 291 LEU A C 1
ATOM 2077 O O . LEU A 1 291 ? 4.484 -8.997 23.422 1.00 91.81 291 LEU A O 1
ATOM 2081 N N . VAL A 1 292 ? 4.726 -9.661 21.295 1.00 91.44 292 VAL A N 1
ATOM 2082 C CA . VAL A 1 292 ? 5.951 -10.432 21.525 1.00 91.44 292 VAL A CA 1
ATOM 2083 C C . VAL A 1 292 ? 7.177 -9.532 21.419 1.00 91.44 292 VAL A C 1
ATOM 2085 O O . VAL A 1 292 ? 7.449 -8.993 20.347 1.00 91.44 292 VAL A O 1
ATOM 2088 N N . TRP A 1 293 ? 7.963 -9.421 22.485 1.00 90.12 293 TRP A N 1
ATOM 2089 C CA . TRP A 1 293 ? 9.264 -8.752 22.447 1.00 90.12 293 TRP A CA 1
ATOM 2090 C C . TRP A 1 293 ? 10.286 -9.564 21.640 1.00 90.12 293 TRP A C 1
ATOM 2092 O O . TRP A 1 293 ? 10.528 -10.736 21.943 1.00 90.12 293 TRP A O 1
ATOM 2102 N N . VAL A 1 294 ? 10.907 -8.947 20.627 1.00 91.19 294 VAL A N 1
ATOM 2103 C CA . VAL A 1 294 ? 11.855 -9.624 19.711 1.00 91.19 294 VAL A CA 1
ATOM 2104 C C . VAL A 1 294 ? 13.273 -9.039 19.717 1.00 91.19 294 VAL A C 1
ATOM 2106 O O . VAL A 1 294 ? 14.052 -9.294 18.795 1.00 91.19 294 VAL A O 1
ATOM 2109 N N . GLY A 1 295 ? 13.622 -8.317 20.784 1.00 86.94 295 GLY A N 1
ATOM 2110 C CA . GLY A 1 295 ? 14.948 -7.733 20.996 1.00 86.94 295 GLY A CA 1
ATOM 2111 C C . GLY A 1 295 ? 15.076 -6.316 20.443 1.00 86.94 295 GLY A C 1
ATOM 2112 O O . GLY A 1 295 ? 14.507 -6.001 19.400 1.00 86.94 295 GLY A O 1
ATOM 2113 N N . ASP A 1 296 ? 15.840 -5.484 21.150 1.00 91.62 296 ASP A N 1
ATOM 2114 C CA . ASP A 1 296 ? 15.854 -4.034 20.950 1.00 91.62 296 ASP A CA 1
ATOM 2115 C C . ASP A 1 296 ? 16.813 -3.567 19.844 1.00 91.62 296 ASP A C 1
ATOM 2117 O O . ASP A 1 296 ? 17.619 -4.332 19.294 1.00 91.62 296 ASP A O 1
ATOM 2121 N N . TYR A 1 297 ? 16.765 -2.267 19.560 1.00 96.38 297 TYR A N 1
ATOM 2122 C CA . TYR A 1 297 ? 17.743 -1.543 18.770 1.00 96.38 297 TYR A CA 1
ATOM 2123 C C . TYR A 1 297 ? 18.793 -0.867 19.656 1.00 96.38 297 TYR A C 1
ATOM 2125 O O . TYR A 1 297 ? 18.511 -0.009 20.488 1.00 96.38 297 TYR A O 1
ATOM 2133 N N . ASN A 1 298 ? 20.064 -1.189 19.435 1.00 96.00 298 ASN A N 1
ATOM 2134 C CA . ASN A 1 298 ? 21.137 -0.611 20.224 1.00 96.00 298 ASN A CA 1
ATOM 2135 C C . ASN A 1 298 ? 21.626 0.712 19.609 1.00 96.00 298 ASN A C 1
ATOM 2137 O O . ASN A 1 298 ? 22.379 0.727 18.630 1.00 96.00 298 ASN A O 1
ATOM 2141 N N . ASN A 1 299 ? 21.273 1.831 20.245 1.00 95.50 299 ASN A N 1
ATOM 2142 C CA . ASN A 1 299 ? 21.660 3.186 19.824 1.00 95.50 299 ASN A CA 1
ATOM 2143 C C . ASN A 1 299 ? 23.176 3.479 19.885 1.00 95.50 299 ASN A C 1
ATOM 2145 O O . ASN A 1 299 ? 23.630 4.499 19.375 1.00 95.50 299 ASN A O 1
ATOM 2149 N N . SER A 1 300 ? 23.988 2.604 20.492 1.00 95.44 300 SER A N 1
ATOM 2150 C CA . SER A 1 300 ? 25.454 2.741 20.496 1.00 95.44 300 SER A CA 1
ATOM 2151 C C . SER A 1 300 ? 26.125 1.994 19.343 1.00 95.44 300 SER A C 1
ATOM 2153 O O . SER A 1 300 ? 27.123 2.471 18.802 1.00 95.44 300 SER A O 1
ATOM 2155 N N . SER A 1 301 ? 25.618 0.816 18.971 1.00 95.62 301 SER A N 1
ATOM 2156 C CA . SER A 1 301 ? 26.143 0.034 17.842 1.00 95.62 301 SER A CA 1
ATOM 2157 C C . SER A 1 301 ? 25.421 0.315 16.521 1.00 95.62 301 SER A C 1
ATOM 2159 O O . SER A 1 301 ? 25.919 -0.090 15.471 1.00 95.62 301 SER A O 1
ATOM 2161 N N . CYS A 1 302 ? 24.287 1.020 16.560 1.00 95.69 302 CYS A N 1
ATOM 2162 C CA . CYS A 1 302 ? 23.398 1.273 15.427 1.00 95.69 302 CYS A CA 1
ATOM 2163 C C . CYS A 1 302 ? 22.972 -0.012 14.704 1.00 95.69 302 CYS A C 1
ATOM 2165 O O . CYS A 1 302 ? 23.055 -0.113 13.476 1.00 95.69 302 CYS A O 1
ATOM 2167 N N . SER A 1 303 ? 22.563 -1.005 15.494 1.00 95.25 303 SER A N 1
ATOM 2168 C CA . SER A 1 303 ? 22.097 -2.307 15.018 1.00 95.25 303 SER A CA 1
ATOM 2169 C C . SER A 1 303 ? 21.135 -2.934 16.021 1.00 95.25 303 SER A C 1
ATOM 2171 O O . SER A 1 303 ? 21.242 -2.674 17.221 1.00 95.25 303 SER A O 1
ATOM 2173 N N . PHE A 1 304 ? 20.237 -3.790 15.538 1.00 96.38 304 PHE A N 1
ATOM 2174 C CA . PHE A 1 304 ? 19.429 -4.635 16.411 1.00 96.38 304 PHE A CA 1
ATOM 2175 C C . PHE A 1 304 ? 20.296 -5.609 17.212 1.00 96.38 304 PHE A C 1
ATOM 2177 O O . PHE A 1 304 ? 21.258 -6.176 16.686 1.00 96.38 304 PHE A O 1
ATOM 2184 N N . GLU A 1 305 ? 19.919 -5.834 18.468 1.00 93.81 305 GLU A N 1
ATOM 2185 C CA . GLU A 1 305 ? 20.565 -6.805 19.355 1.00 93.81 305 GLU A CA 1
ATOM 2186 C C . GLU A 1 305 ? 20.422 -8.235 18.819 1.00 93.81 305 GLU A C 1
ATOM 2188 O O . GLU A 1 305 ? 21.363 -9.031 18.868 1.00 93.81 305 GLU A O 1
ATOM 2193 N N . GLU A 1 306 ? 19.262 -8.531 18.229 1.00 92.62 306 GLU A N 1
ATOM 2194 C CA . GLU A 1 306 ? 18.957 -9.824 17.627 1.00 92.62 306 GLU A CA 1
ATOM 2195 C C . GLU A 1 306 ? 19.259 -9.850 16.123 1.00 92.62 306 GLU A C 1
ATOM 2197 O O . GLU A 1 306 ? 18.800 -9.008 15.346 1.00 92.62 306 GLU A O 1
ATOM 2202 N N . SER A 1 307 ? 19.980 -10.875 15.667 1.00 92.25 307 SER A N 1
ATOM 2203 C CA . SER A 1 307 ? 20.248 -11.065 14.233 1.00 92.25 307 SER A CA 1
ATOM 2204 C C . SER A 1 307 ? 18.970 -11.378 13.441 1.00 92.25 307 SER A C 1
ATOM 2206 O O . SER A 1 307 ? 18.047 -12.000 13.965 1.00 92.25 307 SER A O 1
ATOM 2208 N N . ASP A 1 308 ? 18.938 -11.071 12.142 1.00 91.69 308 ASP A N 1
ATOM 2209 C CA . ASP A 1 308 ? 17.800 -11.430 11.276 1.00 91.69 308 ASP A CA 1
ATOM 2210 C C . ASP A 1 308 ? 17.515 -12.938 11.248 1.00 91.69 308 ASP A C 1
ATOM 2212 O O . ASP A 1 308 ? 16.371 -13.357 11.096 1.00 91.69 308 ASP A O 1
ATOM 2216 N N . SER A 1 309 ? 18.536 -13.783 11.422 1.00 85.25 309 SER A N 1
ATOM 2217 C CA . SER A 1 309 ? 18.343 -15.236 11.515 1.00 85.25 309 SER A CA 1
ATOM 2218 C C . SER A 1 309 ? 17.649 -15.650 12.816 1.00 85.25 309 SER A C 1
ATOM 2220 O O . SER A 1 309 ? 16.856 -16.598 12.810 1.00 85.25 309 SER A O 1
ATOM 2222 N N . ALA A 1 310 ? 17.958 -14.972 13.925 1.00 90.25 310 ALA A N 1
ATOM 2223 C CA . ALA A 1 310 ? 17.311 -15.202 15.213 1.00 90.25 310 ALA A CA 1
ATOM 2224 C C . ALA A 1 310 ? 15.859 -14.719 15.163 1.00 90.25 310 ALA A C 1
ATOM 2226 O O . ALA A 1 310 ? 14.953 -15.498 15.460 1.00 90.25 310 ALA A O 1
ATOM 2227 N N . LEU A 1 311 ? 15.633 -13.508 14.638 1.00 94.62 311 LEU A N 1
ATOM 2228 C CA . LEU A 1 311 ? 14.295 -12.967 14.414 1.00 94.62 311 LEU A CA 1
ATOM 2229 C C . LEU A 1 311 ? 13.454 -13.891 13.525 1.00 94.62 311 LEU A C 1
ATOM 2231 O O . LEU A 1 311 ? 12.339 -14.241 13.898 1.00 94.62 311 LEU A O 1
ATOM 2235 N N . ARG A 1 312 ? 13.991 -14.360 12.387 1.00 91.81 312 ARG A N 1
ATOM 2236 C CA . ARG A 1 312 ? 13.280 -15.307 11.509 1.00 91.81 312 ARG A CA 1
ATOM 2237 C C . ARG A 1 312 ? 12.816 -16.547 12.263 1.00 91.81 312 ARG A C 1
ATOM 2239 O O . ARG A 1 312 ? 11.695 -17.004 12.055 1.00 91.81 312 ARG A O 1
ATOM 2246 N N . SER A 1 313 ? 13.671 -17.083 13.129 1.00 87.25 313 SER A N 1
ATOM 2247 C CA . SER A 1 313 ? 13.357 -18.270 13.926 1.00 87.25 313 SER A CA 1
ATOM 2248 C C . SER A 1 313 ? 12.265 -17.980 14.959 1.00 87.25 313 SER A C 1
ATOM 2250 O O . SER A 1 313 ? 11.333 -18.772 15.086 1.00 87.25 313 SER A O 1
ATOM 2252 N N . ALA A 1 314 ? 12.345 -16.836 15.646 1.00 89.50 314 ALA A N 1
ATOM 2253 C CA . ALA A 1 314 ? 11.355 -16.406 16.629 1.00 89.50 314 ALA A CA 1
ATOM 2254 C C . ALA A 1 314 ? 9.976 -16.166 15.990 1.00 89.50 314 ALA A C 1
ATOM 2256 O O . ALA A 1 314 ? 8.991 -16.757 16.426 1.00 89.50 314 ALA A O 1
ATOM 2257 N N . VAL A 1 315 ? 9.915 -15.383 14.908 1.00 94.19 315 VAL A N 1
ATOM 2258 C CA . VAL A 1 315 ? 8.667 -15.060 14.194 1.00 94.19 315 VAL A CA 1
ATOM 2259 C C . VAL A 1 315 ? 8.039 -16.325 13.611 1.00 94.19 315 VAL A C 1
ATOM 2261 O O . VAL A 1 315 ? 6.862 -16.575 13.833 1.00 94.19 315 VAL A O 1
ATOM 2264 N N . THR A 1 316 ? 8.826 -17.201 12.971 1.00 91.69 316 THR A N 1
ATOM 2265 C CA . THR A 1 316 ? 8.316 -18.483 12.439 1.00 91.69 316 THR A CA 1
ATOM 2266 C C . THR A 1 316 ? 7.715 -19.369 13.535 1.00 91.69 316 THR A C 1
ATOM 2268 O O . THR A 1 316 ? 6.754 -20.090 13.284 1.00 91.69 316 THR A O 1
ATOM 2271 N N . GLY A 1 317 ? 8.268 -19.330 14.752 1.00 88.00 317 GLY A N 1
ATOM 2272 C CA . GLY A 1 317 ? 7.749 -20.094 15.888 1.00 88.00 317 GLY A CA 1
ATOM 2273 C C . GLY A 1 317 ? 6.396 -19.600 16.411 1.00 88.00 317 GLY A C 1
ATOM 2274 O O . GLY A 1 317 ? 5.694 -20.368 17.064 1.00 88.00 317 GLY A O 1
ATOM 2275 N N . MET A 1 318 ? 6.044 -18.351 16.109 1.00 90.50 318 MET A N 1
ATOM 2276 C CA . MET A 1 318 ? 4.843 -17.654 16.578 1.00 90.50 318 MET A CA 1
ATOM 2277 C C . MET A 1 318 ? 3.791 -17.459 15.478 1.00 90.50 318 MET A C 1
ATOM 2279 O O . MET A 1 318 ? 2.624 -17.235 15.784 1.00 90.50 318 MET A O 1
ATOM 2283 N N . ALA A 1 319 ? 4.202 -17.530 14.210 1.00 89.12 319 ALA A N 1
ATOM 2284 C CA . ALA A 1 319 ? 3.364 -17.195 13.069 1.00 89.12 319 ALA A CA 1
ATOM 2285 C C . ALA A 1 319 ? 2.078 -18.034 13.027 1.00 89.12 319 ALA A C 1
ATOM 2287 O O . ALA A 1 319 ? 2.106 -19.267 13.113 1.00 89.12 319 ALA A O 1
ATOM 2288 N N . GLY A 1 320 ? 0.944 -17.349 12.864 1.00 84.31 320 GLY A N 1
ATOM 2289 C CA . GLY A 1 320 ? -0.385 -17.963 12.820 1.00 84.31 320 GLY A CA 1
ATOM 2290 C C . GLY A 1 320 ? -0.941 -18.412 14.176 1.00 84.31 320 GLY A C 1
ATOM 2291 O O . GLY A 1 320 ? -1.991 -19.059 14.212 1.00 84.31 320 GLY A O 1
ATOM 2292 N N . ASP A 1 321 ? -0.271 -18.095 15.285 1.00 88.12 321 ASP A N 1
ATOM 2293 C CA . ASP A 1 321 ? -0.803 -18.349 16.617 1.00 88.12 321 ASP A CA 1
ATOM 2294 C C . ASP A 1 321 ? -1.920 -17.342 16.958 1.00 88.12 321 ASP A C 1
ATOM 2296 O O . ASP A 1 321 ? -1.666 -16.138 16.989 1.00 88.12 321 ASP A O 1
ATOM 2300 N N . PRO A 1 322 ? -3.158 -17.783 17.256 1.00 87.38 322 PRO A N 1
ATOM 2301 C CA . PRO A 1 322 ? -4.262 -16.868 17.555 1.00 87.38 322 PRO A CA 1
ATOM 2302 C C . PRO A 1 322 ? -4.051 -16.052 18.842 1.00 87.38 322 PRO A C 1
ATOM 2304 O O . PRO A 1 322 ? -4.767 -15.072 19.072 1.00 87.38 322 PRO A O 1
ATOM 2307 N N . LYS A 1 323 ? -3.110 -16.460 19.705 1.00 89.94 323 LYS A N 1
ATOM 2308 C CA . LYS A 1 323 ? -2.725 -15.712 20.902 1.00 89.94 323 LYS A CA 1
ATOM 2309 C C . LYS A 1 323 ? -1.721 -14.612 20.614 1.00 89.94 323 LYS A C 1
ATOM 2311 O O . LYS A 1 323 ? -1.629 -13.705 21.430 1.00 89.94 323 LYS A O 1
ATOM 2316 N N . VAL A 1 324 ? -1.009 -14.648 19.494 1.00 92.19 324 VAL A N 1
ATOM 2317 C CA . VAL A 1 324 ? -0.037 -13.616 19.127 1.00 92.19 324 VAL A CA 1
ATOM 2318 C C . VAL A 1 324 ? -0.749 -12.535 18.324 1.00 92.19 324 VAL A C 1
ATOM 2320 O O . VAL A 1 324 ? -1.301 -12.788 17.260 1.00 92.19 324 VAL A O 1
ATOM 2323 N N . TRP A 1 325 ? -0.778 -11.323 18.872 1.00 92.94 325 TRP A N 1
ATOM 2324 C CA . TRP A 1 325 ? -1.333 -10.148 18.203 1.00 92.94 325 TRP A CA 1
ATOM 2325 C C . TRP A 1 325 ? -0.271 -9.424 17.370 1.00 92.94 325 TRP A C 1
ATOM 2327 O O . TRP A 1 325 ? -0.590 -8.892 16.313 1.00 92.94 325 TRP A O 1
ATOM 2337 N N . GLY A 1 326 ? 0.986 -9.412 17.819 1.00 94.81 326 GLY A N 1
ATOM 2338 C CA . GLY A 1 326 ? 2.058 -8.736 17.097 1.00 94.81 326 GLY A CA 1
ATOM 2339 C C . GLY A 1 326 ? 3.433 -8.882 17.735 1.00 94.81 326 GLY A C 1
ATOM 2340 O O . GLY A 1 326 ? 3.609 -9.642 18.690 1.00 94.81 326 GLY A O 1
ATOM 2341 N N . TYR A 1 327 ? 4.383 -8.090 17.244 1.00 95.56 327 TYR A N 1
ATOM 2342 C CA . TYR A 1 327 ? 5.773 -8.038 17.685 1.00 95.56 327 TYR A CA 1
ATOM 2343 C C . TYR A 1 327 ? 6.180 -6.614 18.078 1.00 95.56 327 TYR A C 1
ATOM 2345 O O . TYR A 1 327 ? 5.895 -5.663 17.352 1.00 95.56 327 TYR A O 1
ATOM 2353 N N . PHE A 1 328 ? 6.868 -6.474 19.209 1.00 93.75 328 PHE A N 1
ATOM 2354 C CA . PHE A 1 328 ? 7.459 -5.222 19.674 1.00 93.75 328 PHE A CA 1
ATOM 2355 C C . PHE A 1 328 ? 8.959 -5.232 19.359 1.00 93.75 328 PHE A C 1
ATOM 2357 O O . PHE A 1 328 ? 9.685 -6.099 19.855 1.00 93.75 328 PHE A O 1
ATOM 2364 N N . ILE A 1 329 ? 9.393 -4.328 18.473 1.00 94.50 329 ILE A N 1
ATOM 2365 C CA . ILE A 1 329 ? 10.718 -4.407 17.834 1.00 94.50 329 ILE A CA 1
ATOM 2366 C C . ILE A 1 329 ? 11.759 -3.438 18.389 1.00 94.50 329 ILE A C 1
ATOM 2368 O O . ILE A 1 329 ? 12.940 -3.660 18.139 1.00 94.50 329 ILE A O 1
ATOM 2372 N N . SER A 1 330 ? 11.355 -2.368 19.079 1.00 94.19 330 SER A N 1
ATOM 2373 C CA . SER A 1 330 ? 12.301 -1.437 19.702 1.00 94.19 330 SER A CA 1
ATOM 2374 C C . SER A 1 330 ? 11.632 -0.465 20.670 1.00 94.19 330 SER A C 1
ATOM 2376 O O . SER A 1 330 ? 10.504 -0.036 20.420 1.00 94.19 330 SER A O 1
ATOM 2378 N N . ASP A 1 331 ? 12.362 -0.095 21.722 1.00 92.25 331 ASP A N 1
ATOM 2379 C CA . ASP A 1 331 ? 12.010 0.938 22.697 1.00 92.25 331 ASP A CA 1
ATOM 2380 C C . ASP A 1 331 ? 13.003 2.116 22.599 1.00 92.25 331 ASP A C 1
ATOM 2382 O O . ASP A 1 331 ? 14.197 1.967 22.847 1.00 92.25 331 ASP A O 1
ATOM 2386 N N . GLU A 1 332 ? 12.516 3.287 22.187 1.00 92.88 332 GLU A N 1
ATOM 2387 C CA . GLU A 1 332 ? 13.274 4.540 22.024 1.00 92.88 332 GLU A CA 1
ATOM 2388 C C . GLU A 1 332 ? 14.526 4.465 21.099 1.00 92.88 332 GLU A C 1
ATOM 2390 O O . GLU A 1 332 ? 15.629 4.891 21.480 1.00 92.88 332 GLU A O 1
ATOM 2395 N N . PRO A 1 333 ? 14.424 3.996 19.837 1.00 95.31 333 PRO A N 1
ATOM 2396 C CA . PRO A 1 333 ? 15.528 4.122 18.889 1.00 95.31 333 PRO A CA 1
ATOM 2397 C C . PRO A 1 333 ? 15.797 5.605 18.562 1.00 95.31 333 PRO A C 1
ATOM 2399 O O . PRO A 1 333 ? 14.874 6.400 18.395 1.00 95.31 333 PRO A O 1
ATOM 2402 N N . ASP A 1 334 ? 17.070 5.994 18.430 1.00 93.56 334 ASP A N 1
ATOM 2403 C CA . ASP A 1 334 ? 17.486 7.398 18.294 1.00 93.56 334 ASP A CA 1
ATOM 2404 C C . ASP A 1 334 ? 18.160 7.682 16.933 1.00 93.56 334 ASP A C 1
ATOM 2406 O O . ASP A 1 334 ? 19.337 7.360 16.727 1.00 93.56 334 ASP A O 1
ATOM 2410 N N . PRO A 1 335 ? 17.470 8.358 15.994 1.00 92.00 335 PRO A N 1
ATOM 2411 C CA . PRO A 1 335 ? 18.025 8.763 14.708 1.00 92.00 335 PRO A CA 1
ATOM 2412 C C . PRO A 1 335 ? 19.124 9.827 14.813 1.00 92.00 335 PRO A C 1
ATOM 2414 O O . PRO A 1 335 ? 19.892 9.997 13.864 1.00 92.00 335 PRO A O 1
ATOM 2417 N N . ALA A 1 336 ? 19.217 10.561 15.930 1.00 90.06 336 ALA A N 1
ATOM 2418 C CA . ALA A 1 336 ? 20.314 11.498 16.160 1.00 90.06 336 ALA A CA 1
ATOM 2419 C C . ALA A 1 336 ? 21.621 10.759 16.479 1.00 90.06 336 ALA A C 1
ATOM 2421 O O . ALA A 1 336 ? 22.672 11.153 15.967 1.00 90.06 336 ALA A O 1
ATOM 2422 N N . ALA A 1 337 ? 21.565 9.677 17.261 1.00 92.94 337 ALA A N 1
ATOM 2423 C CA . ALA A 1 337 ? 22.693 8.767 17.453 1.00 92.94 337 ALA A CA 1
ATOM 2424 C C . ALA A 1 337 ? 22.962 7.914 16.199 1.00 92.94 337 ALA A C 1
ATOM 2426 O O . ALA A 1 337 ? 24.110 7.754 15.778 1.00 92.94 337 ALA A O 1
ATOM 2427 N N . CYS A 1 338 ? 21.900 7.415 15.566 1.00 94.75 338 CYS A N 1
ATOM 2428 C CA . CYS A 1 338 ? 21.957 6.444 14.484 1.00 94.75 338 CYS A CA 1
ATOM 2429 C C . CYS A 1 338 ? 21.067 6.851 13.305 1.00 94.75 338 CYS A C 1
ATOM 2431 O O . CYS A 1 338 ? 19.951 6.365 13.156 1.00 94.75 338 CYS A O 1
ATOM 2433 N N . ALA A 1 339 ? 21.594 7.656 12.380 1.00 92.38 339 ALA A N 1
ATOM 2434 C CA . ALA A 1 339 ? 20.834 8.160 11.226 1.00 92.38 339 ALA A CA 1
ATOM 2435 C C . ALA A 1 339 ? 20.210 7.074 10.319 1.00 92.38 339 ALA A C 1
ATOM 2437 O O . ALA A 1 339 ? 19.310 7.368 9.537 1.00 92.38 339 ALA A O 1
ATOM 2438 N N . THR A 1 340 ? 20.686 5.825 10.391 1.00 89.38 340 THR A N 1
ATOM 2439 C CA . THR A 1 340 ? 20.128 4.694 9.631 1.00 89.38 340 THR A CA 1
ATOM 2440 C C . THR A 1 340 ? 19.007 3.953 10.361 1.00 89.38 340 THR A C 1
ATOM 2442 O O . THR A 1 340 ? 18.398 3.079 9.749 1.00 89.38 340 THR A O 1
ATOM 2445 N N . ALA A 1 341 ? 18.703 4.295 11.620 1.00 93.50 341 ALA A N 1
ATOM 2446 C CA . ALA A 1 341 ? 17.728 3.578 12.437 1.00 93.50 341 ALA A CA 1
ATOM 2447 C C . ALA A 1 341 ? 16.352 3.461 11.753 1.00 93.50 341 ALA A C 1
ATOM 2449 O O . ALA A 1 341 ? 15.913 2.323 11.598 1.00 93.50 341 ALA A O 1
ATOM 2450 N N . PRO A 1 342 ? 15.721 4.527 11.212 1.00 94.44 342 PRO A N 1
ATOM 2451 C CA . PRO A 1 342 ? 14.414 4.384 10.560 1.00 94.44 342 PRO A CA 1
ATOM 2452 C C . PRO A 1 342 ? 14.415 3.390 9.389 1.00 94.44 342 PRO A C 1
ATOM 2454 O O . PRO A 1 342 ? 13.538 2.538 9.277 1.00 94.44 342 PRO A O 1
ATOM 2457 N N . ALA A 1 343 ? 15.454 3.421 8.548 1.00 84.56 343 ALA A N 1
ATOM 2458 C CA . ALA A 1 343 ? 15.580 2.481 7.434 1.00 84.56 343 ALA A CA 1
ATOM 2459 C C . ALA A 1 343 ? 15.777 1.030 7.910 1.00 84.56 343 ALA A C 1
ATOM 2461 O O . ALA A 1 343 ? 15.260 0.103 7.288 1.00 84.56 343 ALA A O 1
ATOM 2462 N N . GLN A 1 344 ? 16.506 0.824 9.013 1.00 92.88 344 GLN A N 1
ATOM 2463 C CA . GLN A 1 344 ? 16.677 -0.502 9.610 1.00 92.88 344 GLN A CA 1
ATOM 2464 C C . GLN A 1 344 ? 15.373 -1.026 10.230 1.00 92.88 344 GLN A C 1
ATOM 2466 O O . GLN A 1 344 ? 15.064 -2.202 10.050 1.00 92.88 344 GLN A O 1
ATOM 2471 N N . HIS A 1 345 ? 14.588 -0.174 10.896 1.00 97.38 345 HIS A N 1
ATOM 2472 C CA . HIS A 1 345 ? 13.291 -0.550 11.473 1.00 97.38 345 HIS A CA 1
ATOM 2473 C C . HIS A 1 345 ? 12.274 -0.900 10.385 1.00 97.38 345 HIS A C 1
ATOM 2475 O O . HIS A 1 345 ? 11.661 -1.963 10.446 1.00 97.38 345 HIS A O 1
ATOM 2481 N N . LEU A 1 346 ? 12.209 -0.114 9.303 1.00 91.56 346 LEU A N 1
ATOM 2482 C CA . LEU A 1 346 ? 11.417 -0.467 8.120 1.00 91.56 346 LEU A CA 1
ATOM 2483 C C . LEU A 1 346 ? 11.804 -1.849 7.564 1.00 91.56 346 LEU A C 1
ATOM 2485 O O . LEU A 1 346 ? 10.935 -2.681 7.308 1.00 91.56 346 LEU A O 1
ATOM 2489 N N . ALA A 1 347 ? 13.103 -2.122 7.402 1.00 86.50 347 ALA A N 1
ATOM 2490 C CA . ALA A 1 347 ? 13.575 -3.421 6.921 1.00 86.50 347 ALA A CA 1
ATOM 2491 C C . ALA A 1 347 ? 13.215 -4.568 7.886 1.00 86.50 347 ALA A C 1
ATOM 2493 O O . ALA A 1 347 ? 12.876 -5.669 7.446 1.00 86.50 347 ALA A O 1
ATOM 2494 N N . ARG A 1 348 ? 13.241 -4.310 9.198 1.00 94.19 348 ARG A N 1
ATOM 2495 C CA . ARG A 1 348 ? 12.847 -5.260 10.246 1.00 94.19 348 ARG A CA 1
ATOM 2496 C C . ARG A 1 348 ? 11.364 -5.606 10.172 1.00 94.19 348 ARG A C 1
ATOM 2498 O O . ARG A 1 348 ? 11.007 -6.782 10.170 1.00 94.19 348 ARG A O 1
ATOM 2505 N N . THR A 1 349 ? 10.520 -4.592 10.043 1.00 95.31 349 THR A N 1
ATOM 2506 C CA . THR A 1 349 ? 9.072 -4.730 9.875 1.00 95.31 349 THR A CA 1
ATOM 2507 C C . THR A 1 349 ? 8.737 -5.499 8.600 1.00 95.31 349 THR A C 1
ATOM 2509 O O . THR A 1 349 ? 7.968 -6.457 8.636 1.00 95.31 349 THR A O 1
ATOM 2512 N N . GLN A 1 350 ? 9.394 -5.179 7.481 1.00 88.25 350 GLN A N 1
ATOM 2513 C CA . GLN A 1 350 ? 9.247 -5.925 6.225 1.00 88.25 350 GLN A CA 1
ATOM 2514 C C . GLN A 1 350 ? 9.669 -7.393 6.364 1.00 88.25 350 GLN A C 1
ATOM 2516 O O . GLN A 1 350 ? 9.029 -8.285 5.805 1.00 88.25 350 GLN A O 1
ATOM 2521 N N . LEU A 1 351 ? 10.734 -7.664 7.122 1.00 87.75 351 LEU A N 1
ATOM 2522 C CA . LEU A 1 351 ? 11.175 -9.021 7.413 1.00 87.75 351 LEU A CA 1
ATOM 2523 C C . LEU A 1 351 ? 10.119 -9.795 8.216 1.00 87.75 351 LEU A C 1
ATOM 2525 O O . LEU A 1 351 ? 9.812 -10.929 7.847 1.00 87.75 351 LEU A O 1
ATOM 2529 N N . ILE A 1 352 ? 9.538 -9.195 9.255 1.00 92.94 352 ILE A N 1
ATOM 2530 C CA . ILE A 1 352 ? 8.462 -9.808 10.048 1.00 92.94 352 ILE A CA 1
ATOM 2531 C C . ILE A 1 352 ? 7.252 -10.119 9.158 1.00 92.94 352 ILE A C 1
ATOM 2533 O O . ILE A 1 352 ? 6.837 -11.276 9.086 1.00 92.94 352 ILE A O 1
ATOM 2537 N N . HIS A 1 353 ? 6.770 -9.139 8.387 1.00 90.00 353 HIS A N 1
ATOM 2538 C CA . HIS A 1 353 ? 5.628 -9.306 7.476 1.00 90.00 353 HIS A CA 1
ATOM 2539 C C . HIS A 1 353 ? 5.881 -10.322 6.355 1.00 90.00 353 HIS A C 1
ATOM 2541 O O . HIS A 1 353 ? 4.951 -10.960 5.869 1.00 90.00 353 HIS A O 1
ATOM 2547 N N . SER A 1 354 ? 7.140 -10.548 5.958 1.00 87.56 354 SER A N 1
ATOM 2548 C CA . SER A 1 354 ? 7.479 -11.610 4.996 1.00 87.56 354 SER A CA 1
ATOM 2549 C C . SER A 1 354 ? 7.274 -13.032 5.543 1.00 87.56 354 SER A C 1
ATOM 2551 O O . SER A 1 354 ? 7.247 -13.987 4.765 1.00 87.56 354 SER A O 1
ATOM 2553 N N . ILE A 1 355 ? 7.166 -13.181 6.867 1.00 89.75 355 ILE A N 1
ATOM 2554 C CA . ILE A 1 355 ? 7.045 -14.462 7.575 1.00 89.75 355 ILE A CA 1
ATOM 2555 C C . ILE A 1 355 ? 5.634 -14.619 8.143 1.00 89.75 355 ILE A C 1
ATOM 2557 O O . ILE A 1 355 ? 5.038 -15.683 7.984 1.00 89.75 355 ILE A O 1
ATOM 2561 N N . ASP A 1 356 ? 5.106 -13.568 8.774 1.00 90.88 356 ASP A N 1
ATOM 2562 C CA . ASP A 1 356 ? 3.761 -13.519 9.344 1.00 90.88 356 ASP A CA 1
ATOM 2563 C C . ASP A 1 356 ? 2.989 -12.296 8.806 1.00 90.88 356 ASP A C 1
ATOM 2565 O O . ASP A 1 356 ? 2.952 -11.247 9.444 1.00 90.88 356 ASP A O 1
ATOM 2569 N N . PRO A 1 357 ? 2.394 -12.392 7.604 1.00 82.94 357 PRO A N 1
ATOM 2570 C CA . PRO A 1 357 ? 1.846 -11.238 6.881 1.00 82.94 357 PRO A CA 1
ATOM 2571 C C . PRO A 1 357 ? 0.567 -10.642 7.484 1.00 82.94 357 PRO A C 1
ATOM 2573 O O . PRO A 1 357 ? 0.115 -9.599 7.022 1.00 82.94 357 PRO A O 1
ATOM 2576 N N . ASN A 1 358 ? -0.051 -11.311 8.462 1.00 83.38 358 ASN A N 1
ATOM 2577 C CA . ASN A 1 358 ? -1.280 -10.843 9.114 1.00 83.38 358 ASN A CA 1
ATOM 2578 C C . ASN A 1 358 ? -1.022 -10.305 10.530 1.00 83.38 358 ASN A C 1
ATOM 2580 O O . ASN A 1 358 ? -1.974 -10.072 11.274 1.00 83.38 358 ASN A O 1
ATOM 2584 N N . THR A 1 359 ? 0.247 -10.179 10.918 1.00 90.75 359 THR A N 1
ATOM 2585 C CA . THR A 1 359 ? 0.649 -9.728 12.248 1.00 90.75 359 THR A CA 1
ATOM 2586 C C . THR A 1 359 ? 0.670 -8.204 12.348 1.00 90.75 359 THR A C 1
ATOM 2588 O O . THR A 1 359 ? 0.431 -7.497 11.369 1.00 90.75 359 THR A O 1
ATOM 2591 N N . HIS A 1 360 ? 0.983 -7.696 13.536 1.00 94.19 360 HIS A N 1
ATOM 2592 C CA . HIS A 1 360 ? 1.230 -6.279 13.771 1.00 94.19 360 HIS A CA 1
ATOM 2593 C C . HIS A 1 360 ? 2.646 -6.054 14.295 1.00 94.19 360 HIS A C 1
ATOM 2595 O O . HIS A 1 360 ? 3.153 -6.836 15.096 1.00 94.19 360 HIS A O 1
ATOM 2601 N N . VAL A 1 361 ? 3.277 -4.962 13.884 1.00 96.38 361 VAL A N 1
ATOM 2602 C CA . VAL A 1 361 ? 4.582 -4.525 14.375 1.00 96.38 361 VAL A CA 1
ATOM 2603 C C . VAL A 1 361 ? 4.426 -3.204 15.113 1.00 96.38 361 VAL A C 1
ATOM 2605 O O . VAL A 1 361 ? 3.841 -2.251 14.596 1.00 96.38 361 VAL A O 1
ATOM 2608 N N . VAL A 1 362 ? 4.948 -3.161 16.334 1.00 95.81 362 VAL A N 1
ATOM 2609 C CA . VAL A 1 362 ? 4.948 -1.986 17.206 1.00 95.81 362 VAL A CA 1
ATOM 2610 C C . VAL A 1 362 ? 6.391 -1.584 17.478 1.00 95.81 362 VAL A C 1
ATOM 2612 O O . VAL A 1 362 ? 7.239 -2.441 17.717 1.00 95.81 362 VAL A O 1
ATOM 2615 N N . GLU A 1 363 ? 6.659 -0.288 17.486 1.00 95.56 363 GLU A N 1
ATOM 2616 C CA . GLU A 1 363 ? 7.876 0.305 18.050 1.00 95.56 363 GLU A CA 1
ATOM 2617 C C . GLU A 1 363 ? 7.485 1.528 18.878 1.00 95.56 363 GLU A C 1
ATOM 2619 O O . GLU A 1 363 ? 6.444 2.127 18.617 1.00 95.56 363 GLU A O 1
ATOM 2624 N N . VAL A 1 364 ? 8.272 1.886 19.886 1.00 95.38 364 VAL A N 1
ATOM 2625 C CA . VAL A 1 364 ? 8.035 3.060 20.738 1.00 95.38 364 VAL A CA 1
ATOM 2626 C C . VAL A 1 364 ? 9.172 4.046 20.501 1.00 95.38 364 VAL A C 1
ATOM 2628 O O . VAL A 1 364 ? 10.324 3.633 20.457 1.00 95.38 364 VAL A O 1
ATOM 2631 N N . ILE A 1 365 ? 8.863 5.327 20.301 1.00 95.69 365 ILE A N 1
ATOM 2632 C CA . ILE A 1 365 ? 9.849 6.376 20.013 1.00 95.69 365 ILE A CA 1
ATOM 2633 C C . ILE A 1 365 ? 9.898 7.400 21.139 1.00 95.69 365 ILE A C 1
ATOM 2635 O O . ILE A 1 365 ? 8.847 7.781 21.662 1.00 95.69 365 ILE A O 1
ATOM 2639 N N . ASP A 1 366 ? 11.100 7.930 21.380 1.00 92.19 366 ASP A N 1
ATOM 2640 C CA . ASP A 1 366 ? 11.319 8.994 22.357 1.00 92.19 366 ASP A CA 1
ATOM 2641 C C . ASP A 1 366 ? 10.486 10.241 22.022 1.00 92.19 366 ASP A C 1
ATOM 2643 O O . ASP A 1 366 ? 10.537 10.807 20.924 1.00 92.19 366 ASP A O 1
ATOM 2647 N N . ALA A 1 367 ? 9.753 10.707 23.022 1.00 90.44 367 ALA A N 1
ATOM 2648 C CA . ALA A 1 367 ? 8.952 11.913 23.045 1.00 90.44 367 ALA A CA 1
ATOM 2649 C C . ALA A 1 367 ? 9.235 12.762 24.302 1.00 90.44 367 ALA A C 1
ATOM 2651 O O . ALA A 1 367 ? 8.408 13.572 24.735 1.00 90.44 367 ALA A O 1
ATOM 2652 N N . ASN A 1 368 ? 10.443 12.645 24.862 1.00 86.19 368 ASN A N 1
ATOM 2653 C CA . ASN A 1 368 ? 10.891 13.336 26.072 1.00 86.19 368 ASN A CA 1
ATOM 2654 C C . ASN A 1 368 ? 12.094 14.268 25.853 1.00 86.19 368 ASN A C 1
ATOM 2656 O O . ASN A 1 368 ? 12.313 15.175 26.661 1.00 86.19 368 ASN A O 1
ATOM 2660 N N . SER A 1 369 ? 12.825 14.149 24.739 1.00 87.44 369 SER A N 1
ATOM 2661 C CA . SER A 1 369 ? 14.019 14.967 24.432 1.00 87.44 369 SER A CA 1
ATOM 2662 C C . SER A 1 369 ? 13.740 16.332 23.771 1.00 87.44 369 SER A C 1
ATOM 2664 O O . SER A 1 369 ? 14.605 16.937 23.122 1.00 87.44 369 SER A O 1
ATOM 2666 N N . GLY A 1 370 ? 12.534 16.875 23.960 1.00 87.38 370 GLY A N 1
ATOM 2667 C CA . GLY A 1 370 ? 12.141 18.203 23.484 1.00 87.38 370 GLY A CA 1
ATOM 2668 C C . GLY A 1 370 ? 12.125 18.340 21.955 1.00 87.38 370 GLY A C 1
ATOM 2669 O O . GLY A 1 370 ? 11.555 17.521 21.243 1.00 87.38 370 GLY A O 1
ATOM 2670 N N . GLN A 1 371 ? 12.715 19.416 21.421 1.00 87.00 371 GLN A N 1
ATOM 2671 C CA . GLN A 1 371 ? 12.640 19.702 19.979 1.00 87.00 371 GLN A CA 1
ATOM 2672 C C . GLN A 1 371 ? 13.365 18.654 19.120 1.00 87.00 371 GLN A C 1
ATOM 2674 O O . GLN A 1 371 ? 13.006 18.469 17.958 1.00 87.00 371 GLN A O 1
ATOM 2679 N N . THR A 1 372 ? 14.386 17.987 19.665 1.00 88.56 372 THR A N 1
ATOM 2680 C CA . THR A 1 372 ? 15.150 16.968 18.934 1.00 88.56 372 THR A CA 1
ATOM 2681 C C . THR A 1 372 ? 14.256 15.790 18.566 1.00 88.56 372 THR A C 1
ATOM 2683 O O . THR A 1 372 ? 14.109 15.502 17.382 1.00 88.56 372 THR A O 1
ATOM 2686 N N . SER A 1 373 ? 13.595 15.189 19.551 1.00 91.50 373 SER A N 1
ATOM 2687 C CA . SER A 1 373 ? 12.639 14.093 19.372 1.00 91.50 373 SER A CA 1
ATOM 2688 C C . SER A 1 373 ? 11.399 14.527 18.585 1.00 91.50 373 SER A C 1
ATOM 2690 O O . SER A 1 373 ? 10.956 13.809 17.693 1.00 91.50 373 SER A O 1
ATOM 2692 N N . LEU A 1 374 ? 10.893 15.756 18.778 1.00 89.25 374 LEU A N 1
ATOM 2693 C CA . LEU A 1 374 ? 9.810 16.297 17.934 1.00 89.25 374 LEU A CA 1
ATOM 2694 C C . LEU A 1 374 ? 10.172 16.317 16.440 1.00 89.25 374 LEU A C 1
ATOM 2696 O O . LEU A 1 374 ? 9.333 16.009 15.596 1.00 89.25 374 LEU A O 1
ATOM 2700 N N . ASN A 1 375 ? 11.417 16.665 16.099 1.00 88.00 375 ASN A N 1
ATOM 2701 C CA . ASN A 1 375 ? 11.886 16.661 14.711 1.00 88.00 375 ASN A CA 1
ATOM 2702 C C . ASN A 1 375 ? 12.073 15.242 14.149 1.00 88.00 375 ASN A C 1
ATOM 2704 O O . ASN A 1 375 ? 12.158 15.086 12.932 1.00 88.00 375 ASN A O 1
ATOM 2708 N N . GLN A 1 376 ? 12.172 14.231 15.014 1.00 92.31 376 GLN A N 1
ATOM 2709 C CA . GLN A 1 376 ? 12.346 12.835 14.623 1.00 92.31 376 GLN A CA 1
ATOM 2710 C C . GLN A 1 376 ? 11.012 12.141 14.330 1.00 92.31 376 GLN A C 1
ATOM 2712 O O . GLN A 1 376 ? 11.013 11.210 13.535 1.00 92.31 376 GLN A O 1
ATOM 2717 N N . VAL A 1 377 ? 9.883 12.617 14.877 1.00 91.94 377 VAL A N 1
ATOM 2718 C CA . VAL A 1 377 ? 8.548 12.012 14.673 1.00 91.94 377 VAL A CA 1
ATOM 2719 C C . VAL A 1 377 ? 8.256 11.676 13.198 1.00 91.94 377 VAL A C 1
ATOM 2721 O O . VAL A 1 377 ? 7.905 10.531 12.923 1.00 91.94 377 VAL A O 1
ATOM 2724 N N . PRO A 1 378 ? 8.462 12.576 12.211 1.00 91.62 378 PRO A N 1
ATOM 2725 C CA . PRO A 1 378 ? 8.152 12.260 10.814 1.00 91.62 378 PRO A CA 1
ATOM 2726 C C . PRO A 1 378 ? 9.070 11.214 10.168 1.00 91.62 378 PRO A C 1
ATOM 2728 O O . PRO A 1 378 ? 8.745 10.700 9.101 1.00 91.62 378 PRO A O 1
ATOM 2731 N N . LEU A 1 379 ? 10.225 10.914 10.770 1.00 89.50 379 LEU A N 1
ATOM 2732 C CA . LEU A 1 379 ? 11.172 9.929 10.239 1.00 89.50 379 LEU A CA 1
ATOM 2733 C C . LEU A 1 379 ? 10.653 8.492 10.383 1.00 89.50 379 LEU A C 1
ATOM 2735 O O . LEU A 1 379 ? 11.119 7.616 9.661 1.00 89.50 379 LEU A O 1
ATOM 2739 N N . TRP A 1 380 ? 9.688 8.276 11.277 1.00 94.19 380 TRP A N 1
ATOM 2740 C CA . TRP A 1 380 ? 9.112 6.974 11.621 1.00 94.19 380 TRP A CA 1
ATOM 2741 C C . TRP A 1 380 ? 7.863 6.619 10.801 1.00 94.19 380 TRP A C 1
ATOM 2743 O O . TRP A 1 380 ? 7.104 5.710 11.127 1.00 94.19 380 TRP A O 1
ATOM 2753 N N . LEU A 1 381 ? 7.597 7.347 9.714 1.00 90.50 381 LEU A N 1
ATOM 2754 C CA . LEU A 1 381 ? 6.479 7.015 8.838 1.00 90.50 381 LEU A CA 1
ATOM 2755 C C . LEU A 1 381 ? 6.746 5.691 8.108 1.00 90.50 381 LEU A C 1
ATOM 2757 O O . LEU A 1 381 ? 7.629 5.604 7.255 1.00 90.50 381 LEU A O 1
ATOM 2761 N N . GLY A 1 382 ? 5.934 4.679 8.422 1.00 84.31 382 GLY A N 1
ATOM 2762 C CA . GLY A 1 382 ? 5.966 3.359 7.789 1.00 84.31 382 GLY A CA 1
ATOM 2763 C C . GLY A 1 382 ? 7.012 2.397 8.354 1.00 84.31 382 GLY A C 1
ATOM 2764 O O . GLY A 1 382 ? 7.171 1.307 7.813 1.00 84.31 382 GLY A O 1
ATOM 2765 N N . THR A 1 383 ? 7.727 2.771 9.417 1.00 92.00 383 THR A N 1
ATOM 2766 C CA . THR A 1 383 ? 8.751 1.922 10.048 1.00 92.00 383 THR A CA 1
ATOM 2767 C C . THR A 1 383 ? 8.153 0.800 10.894 1.00 92.00 383 THR A C 1
ATOM 2769 O O . THR A 1 383 ? 8.759 -0.265 10.958 1.00 92.00 383 THR A O 1
ATOM 2772 N N . ALA A 1 384 ? 6.947 0.984 11.436 1.00 95.69 384 ALA A N 1
ATOM 2773 C CA . ALA A 1 384 ? 6.116 -0.041 12.070 1.00 95.69 384 ALA A CA 1
ATOM 2774 C C . ALA A 1 384 ? 4.620 0.217 11.783 1.00 95.69 384 ALA A C 1
ATOM 2776 O O . ALA A 1 384 ? 4.256 1.283 11.277 1.00 95.69 384 ALA A O 1
ATOM 2777 N N . ASP A 1 385 ? 3.745 -0.741 12.108 1.00 94.25 385 ASP A N 1
ATOM 2778 C CA . ASP A 1 385 ? 2.292 -0.590 11.917 1.00 94.25 385 ASP A CA 1
ATOM 2779 C C . ASP A 1 385 ? 1.683 0.371 12.952 1.00 94.25 385 ASP A C 1
ATOM 2781 O O . ASP A 1 385 ? 0.733 1.100 12.655 1.00 94.25 385 ASP A O 1
ATOM 2785 N N . TYR A 1 386 ? 2.253 0.394 14.162 1.00 94.69 386 TYR A N 1
ATOM 2786 C CA . TYR A 1 386 ? 1.899 1.327 15.228 1.00 94.69 386 TYR A CA 1
ATOM 2787 C C . TYR A 1 386 ? 3.147 1.920 15.878 1.00 94.69 386 TYR A C 1
ATOM 2789 O O . TYR A 1 386 ? 3.994 1.194 16.396 1.00 94.69 386 TYR A O 1
ATOM 2797 N N . ILE A 1 387 ? 3.210 3.250 15.911 1.00 96.56 387 ILE A N 1
ATOM 2798 C CA . ILE A 1 387 ? 4.259 4.000 16.604 1.00 96.56 387 ILE A CA 1
ATOM 2799 C C . ILE A 1 387 ? 3.767 4.377 18.004 1.00 96.56 387 ILE A C 1
ATOM 2801 O O . ILE A 1 387 ? 2.819 5.143 18.154 1.00 96.56 387 ILE A O 1
ATOM 2805 N N . GLY A 1 388 ? 4.377 3.844 19.053 1.00 95.44 388 GLY A N 1
ATOM 2806 C CA . GLY A 1 388 ? 4.177 4.302 20.420 1.00 95.44 388 GLY A CA 1
ATOM 2807 C C . GLY A 1 388 ? 4.866 5.645 20.633 1.00 95.44 388 GLY A C 1
ATOM 2808 O O . GLY A 1 388 ? 6.050 5.788 20.361 1.00 95.44 388 GLY A O 1
ATOM 2809 N N . ILE A 1 389 ? 4.119 6.637 21.100 1.00 96.19 389 ILE A N 1
ATOM 2810 C CA . ILE A 1 389 ? 4.621 7.983 21.388 1.00 96.19 389 ILE A CA 1
ATOM 2811 C C . ILE A 1 389 ? 4.713 8.108 22.905 1.00 96.19 389 ILE A C 1
ATOM 2813 O O . ILE A 1 389 ? 3.670 8.016 23.561 1.00 96.19 389 ILE A O 1
ATOM 2817 N N . ASP A 1 390 ? 5.916 8.312 23.458 1.00 92.31 390 ASP A N 1
ATOM 2818 C CA . ASP A 1 390 ? 6.200 8.127 24.895 1.00 92.31 390 ASP A CA 1
ATOM 2819 C C . ASP A 1 390 ? 6.457 9.351 25.803 1.00 92.31 390 ASP A C 1
ATOM 2821 O O . ASP A 1 390 ? 7.275 9.301 26.717 1.00 92.31 390 ASP A O 1
ATOM 2825 N N . PRO A 1 391 ? 5.699 10.452 25.689 1.00 90.62 391 PRO A N 1
ATOM 2826 C CA . PRO A 1 391 ? 5.850 11.601 26.552 1.00 90.62 391 PRO A CA 1
ATOM 2827 C C . PRO A 1 391 ? 5.520 11.231 28.004 1.00 90.62 391 PRO A C 1
ATOM 2829 O O . PRO A 1 391 ? 4.403 10.824 28.332 1.00 90.62 391 PRO A O 1
ATOM 2832 N N . TYR A 1 392 ? 6.468 11.481 28.896 1.00 91.19 392 TYR A N 1
ATOM 2833 C CA . TYR A 1 392 ? 6.357 11.287 30.334 1.00 91.19 392 TYR A CA 1
ATOM 2834 C C . TYR A 1 392 ? 6.239 12.654 31.031 1.00 91.19 392 TYR A C 1
ATOM 2836 O O . TYR A 1 392 ? 7.243 13.286 31.384 1.00 91.19 392 TYR A O 1
ATOM 2844 N N . PRO A 1 393 ? 5.008 13.161 31.228 1.00 91.88 393 PRO A N 1
ATOM 2845 C CA . PRO A 1 393 ? 4.769 14.544 31.631 1.00 91.88 393 PRO A CA 1
ATOM 2846 C C . PRO A 1 393 ? 5.115 14.835 33.099 1.00 91.88 393 PRO A C 1
ATOM 2848 O O . PRO A 1 393 ? 5.159 16.003 33.488 1.00 91.88 393 PRO A O 1
ATOM 2851 N N . CYS A 1 394 ? 5.322 13.816 33.939 1.00 93.12 394 CYS A N 1
ATOM 2852 C CA . CYS A 1 394 ? 5.505 13.972 35.382 1.00 93.12 394 CYS A CA 1
ATOM 2853 C C . CYS A 1 394 ? 6.985 13.896 35.787 1.00 93.12 394 CYS A C 1
ATOM 2855 O O . CYS A 1 394 ? 7.459 12.887 36.317 1.00 93.12 394 CYS A O 1
ATOM 2857 N N . LEU A 1 395 ? 7.720 14.992 35.577 1.00 91.94 395 LEU A N 1
ATOM 2858 C CA . LEU A 1 395 ? 9.142 15.089 35.919 1.00 91.94 395 LEU A CA 1
ATOM 2859 C C . LEU A 1 395 ? 9.387 15.259 37.428 1.00 91.94 395 LEU A C 1
ATOM 2861 O O . LEU A 1 395 ? 8.671 15.963 38.149 1.00 91.94 395 LEU A O 1
ATOM 2865 N N . ALA A 1 396 ? 10.464 14.645 37.912 1.00 88.75 396 ALA A N 1
ATOM 2866 C CA . ALA A 1 396 ? 10.955 14.799 39.270 1.00 88.75 396 ALA A CA 1
ATOM 2867 C C . ALA A 1 396 ? 11.327 16.268 39.546 1.00 88.75 396 ALA A C 1
ATOM 2869 O O . ALA A 1 396 ? 11.950 16.949 38.734 1.00 88.75 396 ALA A O 1
ATOM 2870 N N . GLY A 1 397 ? 10.928 16.777 40.714 1.00 86.69 397 GLY A N 1
ATOM 2871 C CA . GLY A 1 397 ? 11.140 18.177 41.099 1.00 86.69 397 GLY A CA 1
ATOM 2872 C C . GLY A 1 397 ? 10.083 19.161 40.581 1.00 86.69 397 GLY A C 1
ATOM 2873 O O . GLY A 1 397 ? 10.076 20.307 41.028 1.00 86.69 397 GLY A O 1
ATOM 2874 N N . GLN A 1 398 ? 9.155 18.732 39.717 1.00 86.56 398 GLN A N 1
ATOM 2875 C CA . GLN A 1 398 ? 7.999 19.535 39.311 1.00 86.56 398 GLN A CA 1
ATOM 2876 C C . GLN A 1 398 ? 6.766 19.211 40.160 1.00 86.56 398 GLN A C 1
ATOM 2878 O O . GLN A 1 398 ? 6.432 18.047 40.398 1.00 86.56 398 GLN A O 1
ATOM 2883 N N . SER A 1 399 ? 6.055 20.253 40.603 1.00 82.69 399 SER A N 1
ATOM 2884 C CA . SER A 1 399 ? 4.840 20.094 41.413 1.00 82.69 399 SER A CA 1
ATOM 2885 C C . SER A 1 399 ? 3.634 19.595 40.615 1.00 82.69 399 SER A C 1
ATOM 2887 O O . SER A 1 399 ? 2.775 18.957 41.204 1.00 82.69 399 SER A O 1
ATOM 2889 N N . ASN A 1 400 ? 3.585 19.850 39.303 1.00 88.31 400 ASN A N 1
ATOM 2890 C CA . ASN A 1 400 ? 2.503 19.436 38.404 1.00 88.31 400 ASN A CA 1
ATOM 2891 C C . ASN A 1 400 ? 3.104 18.824 37.137 1.00 88.31 400 ASN A C 1
ATOM 2893 O O . ASN A 1 400 ? 4.162 19.283 36.705 1.00 88.31 400 ASN A O 1
ATOM 2897 N N . CYS A 1 401 ? 2.428 17.842 36.546 1.00 91.88 401 CYS A N 1
ATOM 2898 C CA . CYS A 1 401 ? 2.822 17.295 35.248 1.00 91.88 401 CYS A CA 1
ATOM 2899 C C . CYS A 1 401 ? 2.525 18.278 34.097 1.00 91.88 401 CYS A C 1
ATOM 2901 O O . CYS A 1 401 ? 1.547 19.031 34.146 1.00 91.88 401 CYS A O 1
ATOM 2903 N N . ASP A 1 402 ? 3.342 18.259 33.041 1.00 91.62 402 ASP A N 1
ATOM 2904 C CA . ASP A 1 402 ? 3.112 19.044 31.822 1.00 91.62 402 ASP A CA 1
ATOM 2905 C C . ASP A 1 402 ? 2.344 18.230 30.775 1.00 91.62 402 ASP A C 1
ATOM 2907 O O . ASP A 1 402 ? 2.918 17.591 29.904 1.00 91.62 402 ASP A O 1
ATOM 2911 N N . PHE A 1 403 ? 1.015 18.284 30.810 1.00 89.56 403 PHE A N 1
ATOM 2912 C CA . PHE A 1 403 ? 0.176 17.569 29.838 1.00 89.56 403 PHE A CA 1
ATOM 2913 C C . PHE A 1 403 ? 0.233 18.148 28.416 1.00 89.56 403 PHE A C 1
ATOM 2915 O O . PHE A 1 403 ? -0.342 17.571 27.491 1.00 89.56 403 PHE A O 1
ATOM 2922 N N . SER A 1 404 ? 0.856 19.316 28.212 1.00 86.44 404 SER A N 1
ATOM 2923 C CA . SER A 1 404 ? 0.936 19.921 26.880 1.00 86.44 404 SER A CA 1
ATOM 2924 C C . SER A 1 404 ? 1.844 19.123 25.948 1.00 86.44 404 SER A C 1
ATOM 2926 O O . SER A 1 404 ? 1.583 19.096 24.746 1.00 86.44 404 SER A O 1
ATOM 2928 N N . ILE A 1 405 ? 2.841 18.425 26.499 1.00 92.00 405 ILE A N 1
ATOM 2929 C CA . ILE A 1 405 ? 3.781 17.606 25.733 1.00 92.00 405 ILE A CA 1
ATOM 2930 C C . ILE A 1 405 ? 3.066 16.466 24.991 1.00 92.00 405 ILE A C 1
ATOM 2932 O O . ILE A 1 405 ? 3.315 16.282 23.806 1.00 92.00 405 ILE A O 1
ATOM 2936 N N . ILE A 1 406 ? 2.057 15.829 25.602 1.00 93.19 406 ILE A N 1
ATOM 2937 C CA . ILE A 1 406 ? 1.220 14.806 24.945 1.00 93.19 406 ILE A CA 1
ATOM 2938 C C . ILE A 1 406 ? 0.606 15.351 23.648 1.00 93.19 406 ILE A C 1
ATOM 2940 O O . ILE A 1 406 ? 0.736 14.753 22.584 1.00 93.19 406 ILE A O 1
ATOM 2944 N N . ARG A 1 407 ? -0.025 16.532 23.712 1.00 87.81 407 ARG A N 1
ATOM 2945 C CA . ARG A 1 407 ? -0.660 17.152 22.537 1.00 87.81 407 ARG A CA 1
ATOM 2946 C C . ARG A 1 407 ? 0.351 17.605 21.491 1.00 87.81 407 ARG A C 1
ATOM 2948 O O . ARG A 1 407 ? 0.038 17.565 20.309 1.00 87.81 407 ARG A O 1
ATOM 2955 N N . GLN A 1 408 ? 1.539 18.046 21.902 1.00 89.62 408 GLN A N 1
ATOM 2956 C CA . GLN A 1 408 ? 2.584 18.451 20.961 1.00 89.62 408 GLN A CA 1
ATOM 2957 C C . GLN A 1 408 ? 3.029 17.275 20.089 1.00 89.62 408 GLN A C 1
ATOM 2959 O O . GLN A 1 408 ? 3.034 17.407 18.866 1.00 89.62 408 GLN A O 1
ATOM 2964 N N . TYR A 1 409 ? 3.326 16.125 20.695 1.00 95.44 409 TYR A N 1
ATOM 2965 C CA . TYR A 1 409 ? 3.738 14.945 19.936 1.00 95.44 409 TYR A CA 1
ATOM 2966 C C . TYR A 1 409 ? 2.589 14.284 19.184 1.00 95.44 409 TYR A C 1
ATOM 2968 O O . TYR A 1 409 ? 2.788 13.878 18.046 1.00 95.44 409 TYR A O 1
ATOM 2976 N N . ALA A 1 410 ? 1.379 14.247 19.750 1.00 92.19 410 ALA A N 1
ATOM 2977 C CA . ALA A 1 410 ? 0.208 13.760 19.024 1.00 92.19 410 ALA A CA 1
ATOM 2978 C C . ALA A 1 410 ? -0.054 14.584 17.751 1.00 92.19 410 ALA A C 1
ATOM 2980 O O . ALA A 1 410 ? -0.208 14.018 16.676 1.00 92.19 410 ALA A O 1
ATOM 2981 N N . ASN A 1 411 ? 0.013 15.918 17.839 1.00 86.12 411 ASN A N 1
ATOM 2982 C CA . ASN A 1 411 ? -0.115 16.787 16.667 1.00 86.12 411 ASN A CA 1
ATOM 2983 C C . ASN A 1 411 ? 1.022 16.572 15.652 1.00 86.12 411 ASN A C 1
ATOM 2985 O O . ASN A 1 411 ? 0.795 16.689 14.450 1.00 86.12 411 ASN A O 1
ATOM 2989 N N . ALA A 1 412 ? 2.246 16.295 16.114 1.00 87.56 412 ALA A N 1
ATOM 2990 C CA . ALA A 1 412 ? 3.370 15.985 15.231 1.00 87.56 412 ALA A CA 1
ATOM 2991 C C . ALA A 1 412 ? 3.170 14.640 14.514 1.00 87.56 412 ALA A C 1
ATOM 2993 O O . ALA A 1 412 ? 3.427 14.550 13.316 1.00 87.56 412 ALA A O 1
ATOM 2994 N N . ALA A 1 413 ? 2.663 13.629 15.222 1.00 92.38 413 ALA A N 1
ATOM 2995 C CA . ALA A 1 413 ? 2.329 12.322 14.667 1.00 92.38 413 ALA A CA 1
ATOM 2996 C C . ALA A 1 413 ? 1.182 12.424 13.649 1.00 92.38 413 ALA A C 1
ATOM 2998 O O . ALA A 1 413 ? 1.298 11.898 12.543 1.00 92.38 413 ALA A O 1
ATOM 2999 N N . ASP A 1 414 ? 0.133 13.186 13.975 1.00 84.44 414 ASP A N 1
ATOM 3000 C CA . ASP A 1 414 ? -0.974 13.500 13.067 1.00 84.44 414 ASP A CA 1
ATOM 3001 C C . ASP A 1 414 ? -0.472 14.197 11.794 1.00 84.44 414 ASP A C 1
ATOM 3003 O O . ASP A 1 414 ? -0.811 13.798 10.682 1.00 84.44 414 ASP A O 1
ATOM 3007 N N . ALA A 1 415 ? 0.373 15.223 11.943 1.00 75.12 415 ALA A N 1
ATOM 3008 C CA . ALA A 1 415 ? 0.934 15.970 10.818 1.00 75.12 415 ALA A CA 1
ATOM 3009 C C . ALA A 1 415 ? 1.873 15.121 9.945 1.00 75.12 415 ALA A C 1
ATOM 3011 O O . ALA A 1 415 ? 1.989 15.374 8.746 1.00 75.12 415 ALA A O 1
ATOM 3012 N N . ALA A 1 416 ? 2.540 14.130 10.538 1.00 78.19 416 ALA A N 1
ATOM 3013 C CA . ALA A 1 416 ? 3.392 13.175 9.841 1.00 78.19 416 ALA A CA 1
ATOM 3014 C C . ALA A 1 416 ? 2.611 12.021 9.187 1.00 78.19 416 ALA A C 1
ATOM 3016 O O . ALA A 1 416 ? 3.189 11.286 8.390 1.00 78.19 416 ALA A O 1
ATOM 3017 N N . GLY A 1 417 ? 1.319 11.857 9.495 1.00 83.31 417 GLY A N 1
ATOM 3018 C CA . GLY A 1 417 ? 0.504 10.749 8.993 1.00 83.31 417 GLY A CA 1
ATOM 3019 C C . GLY A 1 417 ? 0.801 9.407 9.668 1.00 83.31 417 GLY A C 1
ATOM 3020 O O . GLY A 1 417 ? 0.572 8.361 9.065 1.00 83.31 417 GLY A O 1
ATOM 3021 N N . LEU A 1 418 ? 1.328 9.418 10.897 1.00 88.94 418 LEU A N 1
ATOM 3022 C CA . LEU A 1 418 ? 1.599 8.190 11.641 1.00 88.94 418 LEU A CA 1
ATOM 3023 C C . LEU A 1 418 ? 0.300 7.540 12.123 1.00 88.94 418 LEU A C 1
ATOM 3025 O O . LEU A 1 418 ? -0.618 8.217 12.589 1.00 88.94 418 LEU A O 1
ATOM 3029 N N . THR A 1 419 ? 0.273 6.208 12.129 1.00 90.19 419 THR A N 1
ATOM 3030 C CA . THR A 1 419 ? -0.622 5.475 13.029 1.00 90.19 419 THR A CA 1
ATOM 3031 C C . THR A 1 419 ? 0.103 5.299 14.352 1.00 90.19 419 THR A C 1
ATOM 3033 O O . THR A 1 419 ? 1.161 4.677 14.392 1.00 90.19 419 THR A O 1
ATOM 3036 N N . TYR A 1 420 ? -0.460 5.832 15.436 1.00 93.88 420 TYR A N 1
ATOM 3037 C CA . TYR A 1 420 ? 0.228 5.840 16.722 1.00 93.88 420 TYR A CA 1
ATOM 3038 C C . TYR A 1 420 ? -0.621 5.372 17.897 1.00 93.88 420 TYR A C 1
ATOM 3040 O O . TYR A 1 420 ? -1.854 5.469 17.898 1.00 93.88 420 TYR A O 1
ATOM 3048 N N . TRP A 1 421 ? 0.072 4.875 18.916 1.00 94.94 421 TRP A N 1
ATOM 3049 C CA . TRP A 1 421 ? -0.442 4.661 20.260 1.00 94.94 421 TRP A CA 1
ATOM 3050 C C . TRP A 1 421 ? 0.116 5.740 21.178 1.00 94.94 421 TRP A C 1
ATOM 3052 O O . TRP A 1 421 ? 1.280 6.118 21.076 1.00 94.94 421 TRP A O 1
ATOM 3062 N N . GLY A 1 422 ? -0.711 6.233 22.092 1.00 93.88 422 GLY A N 1
ATOM 3063 C CA . GLY A 1 422 ? -0.194 7.014 23.206 1.00 93.88 422 GLY A CA 1
ATOM 3064 C C . GLY A 1 422 ? 0.464 6.090 24.218 1.00 93.88 422 GLY A C 1
ATOM 3065 O O . GLY A 1 422 ? -0.048 5.001 24.460 1.00 93.88 422 GLY A O 1
ATOM 3066 N N . VAL A 1 423 ? 1.555 6.501 24.847 1.00 93.50 423 VAL A N 1
ATOM 3067 C CA . VAL A 1 423 ? 2.087 5.797 26.018 1.00 93.50 423 VAL A CA 1
ATOM 3068 C C . VAL A 1 423 ? 1.738 6.608 27.265 1.00 93.50 423 VAL A C 1
ATOM 3070 O O . VAL A 1 423 ? 1.981 7.814 27.351 1.00 93.50 423 VAL A O 1
ATOM 3073 N N . ALA A 1 424 ? 1.087 5.959 28.225 1.00 92.69 424 ALA A N 1
ATOM 3074 C CA . ALA A 1 424 ? 0.742 6.526 29.519 1.00 92.69 424 ALA A CA 1
ATOM 3075 C C . ALA A 1 424 ? 1.822 6.192 30.551 1.00 92.69 424 ALA A C 1
ATOM 3077 O O . ALA A 1 424 ? 2.256 5.041 30.677 1.00 92.69 424 ALA A O 1
ATOM 3078 N N . GLN A 1 425 ? 2.221 7.210 31.314 1.00 90.25 425 GLN A N 1
ATOM 3079 C CA . GLN A 1 425 ? 3.225 7.093 32.362 1.00 90.25 425 GLN A CA 1
ATOM 3080 C C . GLN A 1 425 ? 2.646 6.376 33.593 1.00 90.25 425 GLN A C 1
ATOM 3082 O O . GLN A 1 425 ? 2.051 7.008 34.454 1.00 90.25 425 GLN A O 1
ATOM 3087 N N . GLY A 1 426 ? 2.875 5.070 33.722 1.00 88.25 426 GLY A N 1
ATOM 3088 C CA . GLY A 1 426 ? 2.463 4.271 34.882 1.00 88.25 426 GLY A CA 1
ATOM 3089 C C . GLY A 1 426 ? 3.586 4.014 35.890 1.00 88.25 426 GLY A C 1
ATOM 3090 O O . GLY A 1 426 ? 3.571 2.974 36.547 1.00 88.25 426 GLY A O 1
ATOM 3091 N N . PHE A 1 427 ? 4.593 4.891 35.974 1.00 87.81 427 PHE A N 1
ATOM 3092 C CA . PHE A 1 427 ? 5.795 4.670 36.786 1.00 87.81 427 PHE A CA 1
ATOM 3093 C C . PHE A 1 427 ? 6.389 5.955 37.388 1.00 87.81 427 PHE A C 1
ATOM 3095 O O . PHE A 1 427 ? 6.099 7.080 36.968 1.00 87.81 427 PHE A O 1
ATOM 3102 N N . GLY A 1 428 ? 7.295 5.762 38.350 1.00 84.88 428 GLY A N 1
ATOM 3103 C CA . GLY A 1 428 ? 8.236 6.769 38.838 1.00 84.88 428 GLY A CA 1
ATOM 3104 C C . GLY A 1 428 ? 9.640 6.174 38.982 1.00 84.88 428 GLY A C 1
ATOM 3105 O O . GLY A 1 428 ? 9.816 5.140 39.631 1.00 84.88 428 GLY A O 1
ATOM 3106 N N . SER A 1 429 ? 10.634 6.809 38.358 1.00 82.12 429 SER A N 1
ATOM 3107 C CA . SER A 1 429 ? 12.048 6.416 38.400 1.00 82.12 429 SER A CA 1
ATOM 3108 C C . SER A 1 429 ? 12.932 7.537 37.849 1.00 82.12 429 SER A C 1
ATOM 3110 O O . SER A 1 429 ? 12.516 8.265 36.952 1.00 82.12 429 SER A O 1
ATOM 3112 N N . GLY A 1 430 ? 14.164 7.673 38.349 1.00 84.69 430 GLY A N 1
ATOM 3113 C CA . GLY A 1 430 ? 15.157 8.611 37.810 1.00 84.69 430 GLY A CA 1
ATOM 3114 C C . GLY A 1 430 ? 14.652 10.057 37.722 1.00 84.69 430 GLY A C 1
ATOM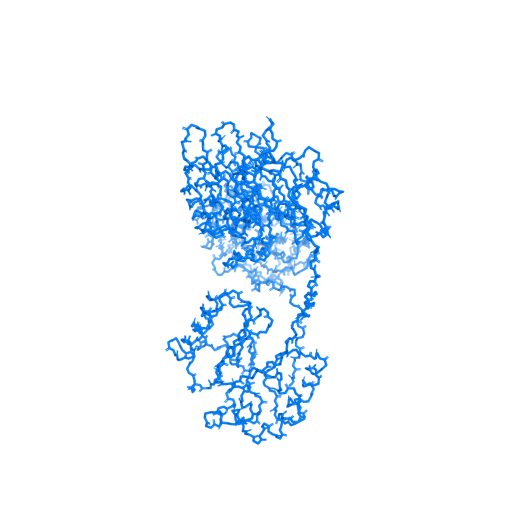 3115 O O . GLY A 1 430 ? 14.442 10.712 38.742 1.00 84.69 430 GLY A O 1
ATOM 3116 N N . ASN A 1 431 ? 14.474 10.544 36.490 1.00 87.69 431 ASN A N 1
ATOM 3117 C CA . ASN A 1 431 ? 14.001 11.898 36.191 1.00 87.69 431 ASN A CA 1
ATOM 3118 C C . ASN A 1 431 ? 12.477 12.063 36.306 1.00 87.69 431 ASN A C 1
ATOM 3120 O O . ASN A 1 431 ? 11.989 13.178 36.140 1.00 87.69 431 ASN A O 1
ATOM 3124 N N . TRP A 1 432 ? 11.729 11.000 36.607 1.00 90.00 432 TRP A N 1
ATOM 3125 C CA . TRP A 1 432 ? 10.268 10.985 36.638 1.00 90.00 432 TRP A CA 1
ATOM 3126 C C . TRP A 1 432 ? 9.731 10.612 38.017 1.00 90.00 432 TRP A C 1
ATOM 3128 O O . TRP A 1 432 ? 10.270 9.748 38.711 1.00 90.00 432 TRP A O 1
ATOM 3138 N N . ARG A 1 433 ? 8.634 11.257 38.416 1.00 91.44 433 ARG A N 1
ATOM 3139 C CA . ARG A 1 433 ? 7.881 10.925 39.632 1.00 91.44 433 ARG A CA 1
ATOM 3140 C C . ARG A 1 433 ? 6.578 10.222 39.275 1.00 91.44 433 ARG A C 1
ATOM 3142 O O . ARG A 1 433 ? 6.051 10.423 38.187 1.00 91.44 433 ARG A O 1
ATOM 3149 N N . TRP A 1 434 ? 6.015 9.501 40.240 1.00 90.44 434 TRP A N 1
ATOM 3150 C CA . TRP A 1 434 ? 4.659 8.973 40.124 1.00 90.44 434 TRP A CA 1
ATOM 3151 C C . TRP A 1 434 ? 3.640 10.106 39.886 1.00 90.44 434 TRP A C 1
ATOM 3153 O O . TRP A 1 434 ? 3.703 11.139 40.578 1.00 90.44 434 TRP A O 1
ATOM 3163 N N . PRO A 1 435 ? 2.706 9.937 38.934 1.00 92.94 435 PRO A N 1
ATOM 3164 C CA . PRO A 1 435 ? 1.523 10.781 38.834 1.00 92.94 435 PRO A CA 1
ATOM 3165 C C . PRO A 1 435 ? 0.664 10.650 40.096 1.00 92.94 435 PRO A C 1
ATOM 3167 O O . PRO A 1 435 ? 0.619 9.605 40.743 1.00 92.94 435 PRO A O 1
ATOM 3170 N N . THR A 1 436 ? -0.050 11.710 40.460 1.00 92.25 436 THR A N 1
ATOM 3171 C CA . THR A 1 436 ? -1.181 11.584 41.390 1.00 92.25 436 THR A CA 1
ATOM 3172 C C . THR A 1 436 ? -2.395 10.993 40.668 1.00 92.25 436 THR A C 1
ATOM 3174 O O . THR A 1 436 ? -2.497 11.079 39.447 1.00 92.25 436 THR A O 1
ATOM 3177 N N . GLN A 1 437 ? -3.382 10.477 41.410 1.00 91.88 437 GLN A N 1
ATOM 3178 C CA . GLN A 1 437 ? -4.632 9.961 40.828 1.00 91.88 437 GLN A CA 1
ATOM 3179 C C . GLN A 1 437 ? -5.320 10.959 39.874 1.00 91.88 437 GLN A C 1
ATOM 3181 O O . GLN A 1 437 ? -5.837 10.569 38.832 1.00 91.88 437 GLN A O 1
ATOM 3186 N N . ALA A 1 438 ? -5.323 12.252 40.214 1.00 89.25 438 ALA A N 1
ATOM 3187 C CA . ALA A 1 438 ? -5.917 13.288 39.369 1.00 89.25 438 ALA A CA 1
ATOM 3188 C C . ALA A 1 438 ? -5.079 13.578 38.112 1.00 89.25 438 ALA A C 1
ATOM 3190 O O . ALA A 1 438 ? -5.638 13.844 37.050 1.00 89.25 438 ALA A O 1
ATOM 3191 N N . GLU A 1 439 ? -3.750 13.515 38.223 1.00 94.50 439 GLU A N 1
ATOM 3192 C CA . GLU A 1 439 ? -2.854 13.677 37.077 1.00 94.50 439 GLU A CA 1
ATOM 3193 C C . GLU A 1 439 ? -2.971 12.488 36.120 1.00 94.50 439 GLU A C 1
ATOM 3195 O O . GLU A 1 439 ? -3.033 12.710 34.918 1.00 94.50 439 GLU A O 1
ATOM 3200 N N . GLU A 1 440 ? -3.118 11.261 36.625 1.00 95.00 440 GLU A N 1
ATOM 3201 C CA . GLU A 1 440 ? -3.330 10.065 35.797 1.00 95.00 440 GLU A CA 1
ATOM 3202 C C . GLU A 1 440 ? -4.630 10.150 34.987 1.00 95.00 440 GLU A C 1
ATOM 3204 O O . GLU A 1 440 ? -4.647 9.915 33.778 1.00 95.00 440 GLU A O 1
ATOM 3209 N N . VAL A 1 441 ? -5.720 10.598 35.627 1.00 92.62 441 VAL A N 1
ATOM 3210 C CA . VAL A 1 441 ? -6.982 10.905 34.931 1.00 92.62 441 VAL A CA 1
ATOM 3211 C C . VAL A 1 441 ? -6.741 11.894 33.789 1.00 92.62 441 VAL A C 1
ATOM 3213 O O . VAL A 1 441 ? -7.308 11.752 32.703 1.00 92.62 441 VAL A O 1
ATOM 3216 N N . GLN A 1 442 ? -5.898 12.900 34.016 1.00 92.12 442 GLN A N 1
ATOM 3217 C CA . GLN A 1 442 ? -5.601 13.912 33.015 1.00 92.12 442 GLN A CA 1
ATOM 3218 C C . GLN A 1 442 ? -4.685 13.393 31.897 1.00 92.12 442 GLN A C 1
ATOM 3220 O O . GLN A 1 442 ? -4.933 13.741 30.744 1.00 92.12 442 GLN A O 1
ATOM 3225 N N . ILE A 1 443 ? -3.695 12.540 32.180 1.00 94.12 443 ILE A N 1
ATOM 3226 C CA . ILE A 1 443 ? -2.836 11.893 31.169 1.00 94.12 443 ILE A CA 1
ATOM 3227 C C . ILE A 1 443 ? -3.699 11.090 30.194 1.00 94.12 443 ILE A C 1
ATOM 3229 O O . ILE A 1 443 ? -3.699 11.358 28.990 1.00 94.12 443 ILE A O 1
ATOM 3233 N N . LEU A 1 444 ? -4.500 10.163 30.719 1.00 93.81 444 LEU A N 1
ATOM 3234 C CA . LEU A 1 444 ? -5.309 9.248 29.915 1.00 93.81 444 LEU A CA 1
ATOM 3235 C C . LEU A 1 444 ? -6.384 9.976 29.103 1.00 93.81 444 LEU A C 1
ATOM 3237 O O . LEU A 1 444 ? -6.566 9.697 27.917 1.00 93.81 444 LEU A O 1
ATOM 3241 N N . ASN A 1 445 ? -7.060 10.963 29.699 1.00 90.00 445 ASN A N 1
ATOM 3242 C CA . ASN A 1 445 ? -8.044 11.765 28.970 1.00 90.00 445 ASN A CA 1
ATOM 3243 C C . ASN A 1 445 ? -7.398 12.726 27.961 1.00 90.00 445 ASN A C 1
ATOM 3245 O O . ASN A 1 445 ? -8.036 13.071 26.968 1.00 90.00 445 ASN A O 1
ATOM 3249 N N . THR A 1 446 ? -6.142 13.142 28.171 1.00 90.81 446 THR A N 1
ATOM 3250 C CA . THR A 1 446 ? -5.405 13.922 27.166 1.00 90.81 446 THR A CA 1
ATOM 3251 C C . THR A 1 446 ? -5.110 13.057 25.951 1.00 90.81 446 THR A C 1
ATOM 3253 O O . THR A 1 446 ? -5.409 13.489 24.844 1.00 90.81 446 THR A O 1
ATOM 3256 N N . TRP A 1 447 ? -4.631 11.824 26.140 1.00 92.50 447 TRP A N 1
ATOM 3257 C CA . TRP A 1 447 ? -4.469 10.869 25.041 1.00 92.50 447 TRP A CA 1
ATOM 3258 C C . TRP A 1 447 ? -5.783 10.558 24.334 1.00 92.50 447 TRP A C 1
ATOM 3260 O O . TRP A 1 447 ? -5.839 10.544 23.107 1.00 92.50 447 TRP A O 1
ATOM 3270 N N . ARG A 1 448 ? -6.867 10.382 25.094 1.00 86.88 448 ARG A N 1
ATOM 3271 C CA . ARG A 1 448 ? -8.205 10.143 24.540 1.00 86.88 448 ARG A CA 1
ATOM 3272 C C . ARG A 1 448 ? -8.710 11.269 23.640 1.00 86.88 448 ARG A C 1
ATOM 3274 O O . ARG A 1 448 ? -9.539 11.018 22.773 1.00 86.88 448 ARG A O 1
ATOM 3281 N N . ALA A 1 449 ? -8.227 12.489 23.850 1.00 86.19 449 ALA A N 1
ATOM 3282 C CA . ALA A 1 449 ? -8.562 13.652 23.038 1.00 86.19 449 ALA A CA 1
ATOM 3283 C C . ALA A 1 449 ? -7.695 13.792 21.766 1.00 86.19 449 ALA A C 1
ATOM 3285 O O . ALA A 1 449 ? -7.808 14.804 21.077 1.00 86.19 449 ALA A O 1
ATOM 3286 N N . THR A 1 450 ? -6.825 12.820 21.472 1.00 88.19 450 THR A N 1
ATOM 3287 C CA . THR A 1 450 ? -5.974 12.767 20.267 1.00 88.19 450 THR A CA 1
ATOM 3288 C C . THR A 1 450 ? -6.471 11.703 19.282 1.00 88.19 450 THR A C 1
ATOM 3290 O O . THR A 1 450 ? -7.451 11.010 19.558 1.00 88.19 450 THR A O 1
ATOM 3293 N N . ASN A 1 451 ? -5.781 11.529 18.150 1.00 86.88 451 ASN A N 1
ATOM 3294 C CA . ASN A 1 451 ? -6.085 10.465 17.187 1.00 86.88 451 ASN A CA 1
ATOM 3295 C C . ASN A 1 451 ? -5.390 9.126 17.500 1.00 86.88 451 ASN A C 1
ATOM 3297 O O . ASN A 1 451 ? -5.440 8.216 16.662 1.00 86.88 451 ASN A O 1
ATOM 3301 N N . ALA A 1 452 ? -4.771 8.988 18.680 1.00 89.75 452 ALA A N 1
ATOM 3302 C CA . ALA A 1 452 ? -4.151 7.745 19.126 1.00 89.75 452 ALA A CA 1
ATOM 3303 C C . ALA A 1 452 ? -5.121 6.556 19.004 1.00 89.75 452 ALA A C 1
ATOM 3305 O O . ALA A 1 452 ? -6.285 6.624 19.410 1.00 89.75 452 ALA A O 1
ATOM 3306 N N . ARG A 1 453 ? -4.636 5.443 18.445 1.00 86.25 453 ARG A N 1
ATOM 3307 C CA . ARG A 1 453 ? -5.431 4.222 18.215 1.00 86.25 453 ARG A CA 1
ATOM 3308 C C . ARG A 1 453 ? -5.554 3.334 19.444 1.00 86.25 453 ARG A C 1
ATOM 3310 O O . ARG A 1 453 ? -6.474 2.527 19.534 1.00 86.25 453 ARG A O 1
ATOM 3317 N N . SER A 1 454 ? -4.641 3.502 20.388 1.00 90.00 454 SER A N 1
ATOM 3318 C CA . SER A 1 454 ? -4.651 2.877 21.701 1.00 90.00 454 SER A CA 1
ATOM 3319 C C . SER A 1 454 ? -3.833 3.726 22.672 1.00 90.00 454 SER A C 1
ATOM 3321 O O . SER A 1 454 ? -3.143 4.664 22.262 1.00 90.00 454 SER A O 1
ATOM 3323 N N . VAL A 1 455 ? -3.927 3.396 23.958 1.00 90.31 455 VAL A N 1
ATOM 3324 C CA . VAL A 1 455 ? -3.003 3.872 24.978 1.00 90.31 455 VAL A CA 1
ATOM 3325 C C . VAL A 1 455 ? -2.308 2.666 25.604 1.00 90.31 455 VAL A C 1
ATOM 3327 O O . VAL A 1 455 ? -2.932 1.856 26.290 1.00 90.31 455 VAL A O 1
ATOM 3330 N N . MET A 1 456 ? -1.010 2.559 25.347 1.00 90.38 456 MET A N 1
ATOM 3331 C CA . MET A 1 456 ? -0.089 1.639 26.000 1.00 90.38 456 MET A CA 1
ATOM 3332 C C . MET A 1 456 ? 0.211 2.145 27.412 1.00 90.38 456 MET A C 1
ATOM 3334 O O . MET A 1 456 ? 0.428 3.334 27.618 1.00 90.38 456 MET A O 1
ATOM 3338 N N . THR A 1 457 ? 0.240 1.257 28.401 1.00 88.38 457 THR A N 1
ATOM 3339 C CA . THR A 1 457 ? 0.709 1.586 29.751 1.00 88.38 457 THR A CA 1
ATOM 3340 C C . THR A 1 457 ? 2.117 1.048 29.937 1.00 88.38 457 THR A C 1
ATOM 3342 O O . THR A 1 457 ? 2.317 -0.166 29.914 1.00 88.38 457 THR A O 1
ATOM 3345 N N . PHE A 1 458 ? 3.082 1.939 30.156 1.00 77.12 458 PHE A N 1
ATOM 3346 C CA . PHE A 1 458 ? 4.429 1.538 30.545 1.00 77.12 458 PHE A CA 1
ATOM 3347 C C . PHE A 1 458 ? 4.527 1.560 32.073 1.00 77.12 458 PHE A C 1
ATOM 3349 O O . PHE A 1 458 ? 4.454 2.620 32.699 1.00 77.12 458 PHE A O 1
ATOM 3356 N N . ALA A 1 459 ? 4.643 0.380 32.681 1.00 70.88 459 ALA A N 1
ATOM 3357 C CA . ALA A 1 459 ? 4.622 0.178 34.127 1.00 70.88 459 ALA A CA 1
ATOM 3358 C C . ALA A 1 459 ? 5.899 -0.531 34.600 1.00 70.88 459 ALA A C 1
ATOM 3360 O O . ALA A 1 459 ? 5.823 -1.512 35.336 1.00 70.88 459 ALA A O 1
ATOM 3361 N N . TRP A 1 460 ? 7.059 -0.029 34.153 1.00 65.62 460 TRP A N 1
ATOM 3362 C CA . TRP A 1 460 ? 8.404 -0.546 34.441 1.00 65.62 460 TRP A CA 1
ATOM 3363 C C . TRP A 1 460 ? 8.525 -1.177 35.841 1.00 65.62 460 TRP A C 1
ATOM 3365 O O . TRP A 1 460 ? 8.704 -0.455 36.828 1.00 65.62 460 TRP A O 1
ATOM 3375 N N . THR A 1 461 ? 8.521 -2.516 35.944 1.00 64.25 461 THR A N 1
ATOM 3376 C CA . THR A 1 461 ? 8.930 -3.186 37.189 1.00 64.25 461 THR A CA 1
ATOM 3377 C C . THR A 1 461 ? 10.449 -3.288 37.269 1.00 64.25 461 THR A C 1
ATOM 3379 O O . THR A 1 461 ? 11.043 -4.356 37.137 1.00 64.25 461 THR A O 1
ATOM 3382 N N . TRP A 1 462 ? 11.113 -2.152 37.480 1.00 52.66 462 TRP A N 1
ATOM 3383 C CA . TRP A 1 462 ? 12.563 -2.086 37.658 1.00 52.66 462 TRP A CA 1
ATOM 3384 C C . TRP A 1 462 ? 12.921 -1.354 38.954 1.00 52.66 462 TRP A C 1
ATOM 3386 O O . TRP A 1 462 ? 12.285 -0.376 39.340 1.00 52.66 462 TRP A O 1
ATOM 3396 N N . SER A 1 463 ? 13.935 -1.852 39.670 1.00 53.19 463 SER A N 1
ATOM 3397 C CA . SER A 1 463 ? 14.431 -1.274 40.933 1.00 53.19 463 SER A CA 1
ATOM 3398 C C . SER A 1 463 ? 13.385 -1.110 42.063 1.00 53.19 463 SER A C 1
ATOM 3400 O O . SER A 1 463 ? 13.555 -0.269 42.947 1.00 53.19 463 SER A O 1
ATOM 3402 N N . GLY A 1 464 ? 12.335 -1.938 42.082 1.00 59.22 464 GLY A N 1
ATOM 3403 C CA . GLY A 1 464 ? 11.322 -1.947 43.148 1.00 59.22 464 GLY A CA 1
ATOM 3404 C C . GLY A 1 464 ? 10.161 -0.964 42.962 1.00 59.22 464 GLY A C 1
ATOM 3405 O O . GLY A 1 464 ? 9.309 -0.891 43.841 1.00 59.22 464 GLY A O 1
ATOM 3406 N N . SER A 1 465 ? 10.099 -0.243 41.837 1.00 67.06 465 SER A N 1
ATOM 3407 C CA . SER A 1 465 ? 8.892 0.475 41.415 1.00 67.06 465 SER A CA 1
ATOM 3408 C C . SER A 1 465 ? 7.893 -0.524 40.835 1.00 67.06 465 SER A C 1
ATOM 3410 O O . SER A 1 465 ? 8.254 -1.319 39.972 1.00 67.06 465 SER A O 1
ATOM 3412 N N . ASN A 1 466 ? 6.654 -0.524 41.325 1.00 79.25 466 ASN A N 1
ATOM 3413 C CA . ASN A 1 466 ? 5.626 -1.446 40.860 1.00 79.25 466 ASN A CA 1
ATOM 3414 C C . ASN A 1 466 ? 4.260 -0.751 40.855 1.00 79.25 466 ASN A C 1
ATOM 3416 O O . ASN A 1 466 ? 3.790 -0.304 41.899 1.00 79.25 466 ASN A O 1
ATOM 3420 N N . LEU A 1 467 ? 3.605 -0.684 39.691 1.00 84.25 467 LEU A N 1
ATOM 3421 C CA . LEU A 1 467 ? 2.271 -0.086 39.563 1.00 84.25 467 LEU A CA 1
ATOM 3422 C C . LEU A 1 467 ? 1.243 -0.770 40.482 1.00 84.25 467 LEU A C 1
ATOM 3424 O O . LEU A 1 467 ? 0.310 -0.125 40.954 1.00 84.25 467 LEU A O 1
ATOM 3428 N N . TYR A 1 468 ? 1.437 -2.051 40.810 1.00 83.75 468 TYR A N 1
ATOM 3429 C CA . TYR A 1 468 ? 0.565 -2.778 41.729 1.00 83.75 468 TYR A CA 1
ATOM 3430 C C . TYR A 1 468 ? 0.612 -2.281 43.182 1.00 83.75 468 TYR A C 1
ATOM 3432 O O . TYR A 1 468 ? -0.319 -2.570 43.936 1.00 83.75 468 TYR A O 1
ATOM 3440 N N . ASP A 1 469 ? 1.628 -1.502 43.560 1.00 85.56 469 ASP A N 1
ATOM 3441 C CA . ASP A 1 469 ? 1.716 -0.847 44.871 1.00 85.56 469 ASP A CA 1
ATOM 3442 C C . ASP A 1 469 ? 0.983 0.512 44.909 1.00 85.56 469 ASP A C 1
ATOM 3444 O O . ASP A 1 469 ? 0.907 1.145 45.964 1.00 85.56 469 ASP A O 1
ATOM 3448 N N . HIS A 1 470 ? 0.388 0.931 43.783 1.00 88.00 470 HIS A N 1
ATOM 3449 C CA . HIS A 1 470 ? -0.350 2.184 43.601 1.00 88.00 470 HIS A CA 1
ATOM 3450 C C . HIS A 1 470 ? -1.840 1.929 43.298 1.00 88.00 470 HIS A C 1
ATOM 3452 O O . HIS A 1 470 ? -2.304 2.139 42.169 1.00 88.00 470 HIS A O 1
ATOM 3458 N N . PRO A 1 471 ? -2.636 1.467 44.287 1.00 88.06 471 PRO A N 1
ATOM 3459 C CA . PRO A 1 471 ? -4.051 1.144 44.086 1.00 88.06 471 PRO A CA 1
ATOM 3460 C C . PRO A 1 471 ? -4.882 2.343 43.603 1.00 88.06 471 PRO A C 1
ATOM 3462 O O . PRO A 1 471 ? -5.886 2.165 42.911 1.00 88.06 471 PRO A O 1
ATOM 3465 N N . GLU A 1 472 ? -4.467 3.567 43.935 1.00 88.56 472 GLU A N 1
ATOM 3466 C CA . GLU A 1 472 ? -5.081 4.804 43.463 1.00 88.56 472 GLU A CA 1
ATOM 3467 C C . GLU A 1 472 ? -4.944 5.004 41.949 1.00 88.56 472 GLU A C 1
ATOM 3469 O O . GLU A 1 472 ? -5.888 5.507 41.336 1.00 88.56 472 GLU A O 1
ATOM 3474 N N . LEU A 1 473 ? -3.821 4.585 41.352 1.00 91.50 473 LEU A N 1
ATOM 3475 C CA . LEU A 1 473 ? -3.558 4.677 39.913 1.00 91.50 473 LEU A CA 1
ATOM 3476 C C . LEU A 1 473 ? -4.167 3.492 39.168 1.00 91.50 473 LEU A C 1
ATOM 3478 O O . LEU A 1 473 ? -4.847 3.684 38.161 1.00 91.50 473 LEU A O 1
ATOM 3482 N N . LEU A 1 474 ? -4.023 2.276 39.710 1.00 89.69 474 LEU A N 1
ATOM 3483 C CA . LEU A 1 474 ? -4.666 1.073 39.167 1.00 89.69 474 LEU A CA 1
ATOM 3484 C C . LEU A 1 474 ? -6.173 1.251 38.996 1.00 89.69 474 LEU A C 1
ATOM 3486 O O . LEU A 1 474 ? -6.742 0.798 38.007 1.00 89.69 474 LEU A O 1
ATOM 3490 N N . CYS A 1 475 ? -6.824 1.928 39.943 1.00 89.81 475 CYS A N 1
ATOM 3491 C CA . CYS A 1 475 ? -8.239 2.236 39.829 1.00 89.81 475 CYS A CA 1
ATOM 3492 C C . CYS A 1 475 ? -8.566 3.055 38.565 1.00 89.81 475 CYS A C 1
ATOM 3494 O O . CYS A 1 475 ? -9.529 2.746 37.859 1.00 89.81 475 CYS A O 1
ATOM 3496 N N . VAL A 1 476 ? -7.759 4.078 38.274 1.00 92.88 476 VAL A N 1
ATOM 3497 C CA . VAL A 1 476 ? -7.948 4.957 37.115 1.00 92.88 476 VAL A CA 1
ATOM 3498 C C . VAL A 1 476 ? -7.707 4.187 35.818 1.00 92.88 476 VAL A C 1
ATOM 3500 O O . VAL A 1 476 ? -8.548 4.242 34.921 1.00 92.88 476 VAL A O 1
ATOM 3503 N N . PHE A 1 477 ? -6.627 3.403 35.740 1.00 92.19 477 PHE A N 1
ATOM 3504 C CA . PHE A 1 477 ? -6.368 2.529 34.592 1.00 92.19 477 PHE A CA 1
ATOM 3505 C C . PHE A 1 477 ? -7.485 1.511 34.387 1.00 92.19 477 PHE A C 1
ATOM 3507 O O . PHE A 1 477 ? -7.963 1.344 33.271 1.00 92.19 477 PHE A O 1
ATOM 3514 N N . LYS A 1 478 ? -7.972 0.878 35.459 1.00 90.81 478 LYS A N 1
ATOM 3515 C CA . LYS A 1 478 ? -9.081 -0.077 35.387 1.00 90.81 478 LYS A CA 1
ATOM 3516 C C . LYS A 1 478 ? -10.347 0.560 34.831 1.00 90.81 478 LYS A C 1
ATOM 3518 O O . LYS A 1 478 ? -10.998 -0.033 33.974 1.00 90.81 478 LYS A O 1
ATOM 3523 N N . LYS A 1 479 ? -10.680 1.772 35.280 1.00 90.19 479 LYS A N 1
ATOM 3524 C CA . LYS A 1 479 ? -11.807 2.544 34.749 1.00 90.19 479 LYS A CA 1
ATOM 3525 C C . LYS A 1 479 ? -11.615 2.872 33.268 1.00 90.19 479 LYS A C 1
ATOM 3527 O O . LYS A 1 479 ? -12.499 2.612 32.455 1.00 90.19 479 LYS A O 1
ATOM 3532 N N . PHE A 1 480 ? -10.447 3.395 32.916 1.00 91.56 480 PHE A N 1
ATOM 3533 C CA . PHE A 1 480 ? -10.109 3.736 31.541 1.00 91.56 480 PHE A CA 1
ATOM 3534 C C . PHE A 1 480 ? -10.138 2.514 30.616 1.00 91.56 480 PHE A C 1
ATOM 3536 O O . PHE A 1 480 ? -10.656 2.587 29.506 1.00 91.56 480 PHE A O 1
ATOM 3543 N N . ASN A 1 481 ? -9.667 1.365 31.092 1.00 90.44 481 ASN A N 1
ATOM 3544 C CA . ASN A 1 481 ? -9.675 0.120 30.340 1.00 90.44 481 ASN A CA 1
ATOM 3545 C C . ASN A 1 481 ? -11.084 -0.453 30.138 1.00 90.44 481 ASN A C 1
ATOM 3547 O O . ASN A 1 481 ? -11.302 -1.187 29.177 1.00 90.44 481 ASN A O 1
ATOM 3551 N N . GLN A 1 482 ? -12.033 -0.132 31.022 1.00 87.12 482 GLN A N 1
ATOM 3552 C CA . GLN A 1 482 ? -13.430 -0.558 30.903 1.00 87.12 482 GLN A CA 1
ATOM 3553 C C . GLN A 1 482 ? -14.233 0.328 29.949 1.00 87.12 482 GLN A C 1
ATOM 3555 O O . GLN A 1 482 ? -14.983 -0.194 29.128 1.00 87.12 482 GLN A O 1
ATOM 3560 N N . ASP A 1 483 ? -14.042 1.647 30.026 1.00 84.44 483 ASP A N 1
ATOM 3561 C CA . ASP A 1 483 ? -14.965 2.608 29.405 1.00 84.44 483 ASP A CA 1
ATOM 3562 C C . ASP A 1 483 ? -14.297 3.522 28.361 1.00 84.44 483 ASP A C 1
ATOM 3564 O O . ASP A 1 483 ? -14.957 4.318 27.693 1.00 84.44 483 ASP A O 1
ATOM 3568 N N . GLY A 1 484 ? -12.969 3.462 28.233 1.00 83.88 484 GLY A N 1
ATOM 3569 C CA . GLY A 1 484 ? -12.186 4.353 27.370 1.00 83.88 484 GLY A CA 1
ATOM 3570 C C . GLY A 1 484 ? -12.156 5.811 27.836 1.00 8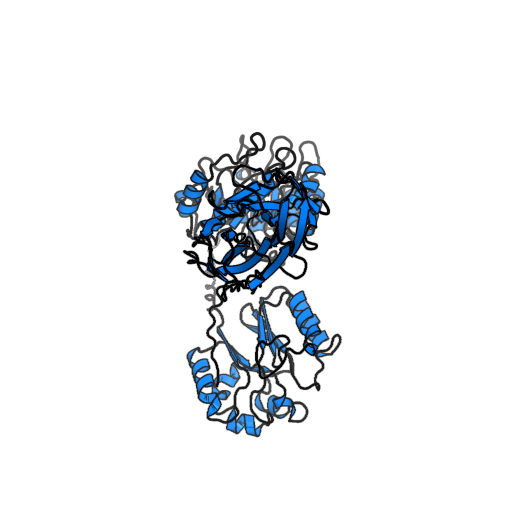3.88 484 GLY A C 1
ATOM 3571 O O . GLY A 1 484 ? -11.726 6.683 27.080 1.00 83.88 484 GLY A O 1
ATOM 3572 N N . VAL A 1 485 ? -12.635 6.091 29.051 1.00 85.50 485 VAL A N 1
ATOM 3573 C CA . VAL A 1 485 ? -12.619 7.404 29.708 1.00 85.50 485 VAL A CA 1
ATOM 3574 C C . VAL A 1 485 ? -12.101 7.213 31.125 1.00 85.50 485 VAL A C 1
ATOM 3576 O O . VAL A 1 485 ? -12.573 6.334 31.845 1.00 85.50 485 VAL A O 1
ATOM 3579 N N . ALA A 1 486 ? -11.130 8.030 31.528 1.00 88.19 486 ALA A N 1
ATOM 3580 C CA . ALA A 1 486 ? -10.562 7.967 32.865 1.00 88.19 486 ALA A CA 1
ATOM 3581 C C . ALA A 1 486 ? -11.363 8.862 33.819 1.00 88.19 486 ALA A C 1
ATOM 3583 O O . ALA A 1 486 ? -11.565 10.047 33.554 1.00 88.19 486 ALA A O 1
ATOM 3584 N N . ASP A 1 487 ? -11.798 8.306 34.945 1.00 88.12 487 ASP A N 1
ATOM 3585 C CA . ASP A 1 487 ? -12.356 9.045 36.077 1.00 88.12 487 ASP A CA 1
ATOM 3586 C C . ASP A 1 487 ? -12.097 8.275 37.386 1.00 88.12 487 ASP A C 1
ATOM 3588 O O . ASP A 1 487 ? -11.427 7.242 37.394 1.00 88.12 487 ASP A O 1
ATOM 3592 N N . THR A 1 488 ? -12.617 8.785 38.505 1.00 87.19 488 THR A N 1
ATOM 3593 C CA . THR A 1 488 ? -12.474 8.164 39.830 1.00 87.19 488 THR A CA 1
ATOM 3594 C C . THR A 1 488 ? -13.735 7.440 40.312 1.00 87.19 488 THR A C 1
ATOM 3596 O O . THR A 1 488 ? -13.836 7.097 41.486 1.00 87.19 488 THR A O 1
ATOM 3599 N N . SER A 1 489 ? -14.711 7.174 39.438 1.00 82.19 489 SER A N 1
ATOM 3600 C CA . SER A 1 489 ? -16.005 6.568 39.802 1.00 82.19 489 SER A CA 1
ATOM 3601 C C . SER A 1 489 ? -15.885 5.144 40.354 1.00 82.19 489 SER A C 1
ATOM 3603 O O . SER A 1 489 ? -16.693 4.742 41.190 1.00 82.19 489 SER A O 1
ATOM 3605 N N . LEU A 1 490 ? -14.860 4.398 39.930 1.00 77.62 490 LEU A N 1
ATOM 3606 C CA . LEU A 1 490 ? -14.518 3.080 40.481 1.00 77.62 490 LEU A CA 1
ATOM 3607 C C . LEU A 1 490 ? -13.617 3.166 41.718 1.00 77.62 490 LEU A C 1
ATOM 3609 O O . LEU A 1 490 ? -13.362 2.149 42.367 1.00 77.62 490 LEU A O 1
ATOM 3613 N N . CYS A 1 491 ? -13.130 4.360 42.056 1.00 80.44 491 CYS A N 1
ATOM 3614 C CA . CYS A 1 491 ? -12.194 4.554 43.150 1.00 80.44 491 CYS A CA 1
ATOM 3615 C C . CYS A 1 491 ? -13.003 4.783 44.414 1.00 80.44 491 CYS A C 1
ATOM 3617 O O . CYS A 1 491 ? -13.540 5.864 44.649 1.00 80.44 491 CYS A O 1
ATOM 3619 N N . GLY A 1 492 ? -13.127 3.733 45.227 1.00 60.03 492 GLY A N 1
ATOM 3620 C CA . GLY A 1 492 ? -13.724 3.859 46.549 1.00 60.03 492 GLY A CA 1
ATOM 3621 C C . GLY A 1 492 ? -13.041 4.983 47.331 1.00 60.03 492 GLY A C 1
ATOM 3622 O O . GLY A 1 492 ? -11.817 5.115 47.304 1.00 60.03 492 GLY A O 1
ATOM 3623 N N . SER A 1 493 ? -13.831 5.803 48.025 1.00 54.78 493 SER A N 1
ATOM 3624 C CA . SER A 1 493 ? -13.305 6.814 48.942 1.00 54.78 493 SER A CA 1
ATOM 3625 C C . SER A 1 493 ? -12.344 6.166 49.953 1.00 54.78 493 SER A C 1
ATOM 3627 O O . SER A 1 493 ? -12.596 5.026 50.364 1.00 54.78 493 SER A O 1
ATOM 3629 N N . PRO A 1 494 ? -11.296 6.871 50.426 1.00 49.00 494 PRO A N 1
ATOM 3630 C CA . PRO A 1 494 ? -10.454 6.364 51.506 1.00 49.00 494 PRO A CA 1
ATOM 3631 C C . PRO A 1 494 ? -11.341 5.965 52.698 1.00 49.00 494 PRO A C 1
ATOM 3633 O O . PRO A 1 494 ? -12.270 6.715 53.023 1.00 49.00 494 PRO A O 1
ATOM 3636 N N . PRO A 1 495 ? -11.107 4.816 53.355 1.00 41.72 495 PRO A N 1
ATOM 3637 C CA . PRO A 1 495 ? -12.000 4.365 54.408 1.00 41.72 495 PRO A CA 1
ATOM 3638 C C . PRO A 1 495 ? -11.947 5.336 55.601 1.00 41.72 495 PRO A C 1
ATOM 3640 O O . PRO A 1 495 ? -10.856 5.624 56.101 1.00 41.72 495 PRO A O 1
ATOM 3643 N N . PRO A 1 496 ? -13.093 5.815 56.121 1.00 49.69 496 PRO A N 1
ATOM 3644 C CA . PRO A 1 496 ? -13.150 6.327 57.483 1.00 49.69 496 PRO A CA 1
ATOM 3645 C C . PRO A 1 496 ? -12.950 5.166 58.480 1.00 49.69 496 PRO A C 1
ATOM 3647 O O . PRO A 1 496 ? -13.271 4.018 58.158 1.00 49.69 496 PRO A O 1
ATOM 3650 N N . PRO A 1 497 ? -12.422 5.423 59.693 1.00 40.34 497 PRO A N 1
ATOM 3651 C CA . PRO A 1 497 ? -12.112 4.368 60.657 1.00 40.34 497 PRO A CA 1
ATOM 3652 C C . PRO A 1 497 ? -13.381 3.590 61.059 1.00 40.34 497 PRO A C 1
ATOM 3654 O O . PRO A 1 497 ? -14.449 4.195 61.190 1.00 40.34 497 PRO A O 1
ATOM 3657 N N . PRO A 1 498 ? -13.297 2.260 61.256 1.00 41.44 498 PRO A N 1
ATOM 3658 C CA . PRO A 1 498 ? -14.476 1.400 61.280 1.00 41.44 498 PRO A CA 1
ATOM 3659 C C . PRO A 1 498 ? -15.254 1.493 62.605 1.00 41.44 498 PRO A C 1
ATOM 3661 O O . PRO A 1 498 ? -14.661 1.330 63.674 1.00 41.44 498 PRO A O 1
ATOM 3664 N N . PRO A 1 499 ? -16.592 1.645 62.571 1.00 50.84 499 PRO A N 1
ATOM 3665 C CA . PRO A 1 499 ? -17.483 1.155 63.615 1.00 50.84 499 PRO A CA 1
ATOM 3666 C C . PRO A 1 499 ? -17.933 -0.300 63.322 1.00 50.84 499 PRO A C 1
ATOM 3668 O O . PRO A 1 499 ? -17.897 -0.740 62.172 1.00 50.84 499 PRO A O 1
ATOM 3671 N N . PRO A 1 500 ? -18.331 -1.080 64.347 1.00 44.62 500 PRO A N 1
ATOM 3672 C CA . PRO A 1 500 ? -18.522 -2.529 64.232 1.00 44.62 500 PRO A CA 1
ATOM 3673 C C . PRO A 1 500 ? -19.785 -2.926 63.433 1.00 44.62 500 PRO A C 1
ATOM 3675 O O . PRO A 1 500 ? -20.770 -2.183 63.441 1.00 44.62 500 PRO A O 1
ATOM 3678 N N . PRO A 1 501 ? -19.789 -4.103 62.770 1.00 44.38 501 PRO A N 1
ATOM 3679 C CA . PRO A 1 501 ? -20.805 -4.465 61.779 1.00 44.38 501 PRO A CA 1
ATOM 3680 C C . PRO A 1 501 ? -22.074 -5.110 62.382 1.00 44.38 501 PRO A C 1
ATOM 3682 O O . PRO A 1 501 ? -21.968 -5.928 63.300 1.00 44.38 501 PRO A O 1
ATOM 3685 N N . PRO A 1 502 ? -23.272 -4.836 61.822 1.00 52.44 502 PRO A N 1
ATOM 3686 C CA . PRO A 1 502 ? -24.454 -5.696 61.917 1.00 52.44 502 PRO A CA 1
ATOM 3687 C C . PRO A 1 502 ? -24.549 -6.690 60.724 1.00 52.44 502 PRO A C 1
ATOM 3689 O O . PRO A 1 502 ? -23.841 -6.523 59.730 1.00 52.44 502 PRO A O 1
ATOM 3692 N N . PRO A 1 503 ? -25.382 -7.751 60.811 1.00 50.28 503 PRO A N 1
ATOM 3693 C CA . PRO A 1 503 ? -25.313 -8.922 59.923 1.00 50.28 503 PRO A CA 1
ATOM 3694 C C . PRO A 1 503 ? -25.989 -8.732 58.542 1.00 50.28 503 PRO A C 1
ATOM 3696 O O . PRO A 1 503 ? -26.870 -7.880 58.407 1.00 50.28 503 PRO A O 1
ATOM 3699 N N . PRO A 1 504 ? -25.613 -9.539 57.522 1.00 49.91 504 PRO A N 1
ATOM 3700 C CA . PRO A 1 504 ? -25.998 -9.325 56.121 1.00 49.91 504 PRO A CA 1
ATOM 3701 C C . PRO A 1 504 ? -27.367 -9.935 55.721 1.00 49.91 504 PRO A C 1
ATOM 3703 O O . PRO A 1 504 ? -27.750 -10.972 56.271 1.00 49.91 504 PRO A O 1
ATOM 3706 N N . PRO A 1 505 ? -28.082 -9.361 54.723 1.00 53.91 505 PRO A N 1
ATOM 3707 C CA . PRO A 1 505 ? -29.246 -9.969 54.063 1.00 53.91 505 PRO A CA 1
ATOM 3708 C C . PRO A 1 505 ? -28.871 -10.823 52.822 1.00 53.91 505 PRO A C 1
ATOM 3710 O O . PRO A 1 505 ? -27.741 -10.740 52.338 1.00 53.91 505 PRO A O 1
ATOM 3713 N N . PRO A 1 506 ? -29.803 -11.650 52.295 1.00 53.56 506 PRO A N 1
ATOM 3714 C CA . PRO A 1 506 ? -29.533 -12.627 51.231 1.00 53.56 506 PRO A CA 1
ATOM 3715 C C . PRO A 1 506 ? -29.505 -12.029 49.802 1.00 53.56 506 PRO A C 1
ATOM 3717 O O . PRO A 1 506 ? -30.086 -10.966 49.573 1.00 53.56 506 PRO A O 1
ATOM 3720 N N . PRO A 1 507 ? -28.862 -12.717 48.830 1.00 51.16 507 PRO A N 1
ATOM 3721 C CA . PRO A 1 507 ? -28.586 -12.183 47.492 1.00 51.16 507 PRO A CA 1
ATOM 3722 C C . PRO A 1 507 ? -29.753 -12.333 46.484 1.00 51.16 507 PRO A C 1
ATOM 3724 O O . PRO A 1 507 ? -30.532 -13.285 46.588 1.00 51.16 507 PRO A O 1
ATOM 3727 N N . PRO A 1 508 ? -29.859 -11.431 45.481 1.00 51.16 508 PRO A N 1
ATOM 3728 C CA . PRO A 1 508 ? -30.839 -11.501 44.392 1.00 51.16 508 PRO A CA 1
ATOM 3729 C C . PRO A 1 508 ? -30.385 -12.395 43.211 1.00 51.16 508 PRO A C 1
ATOM 3731 O O . PRO A 1 508 ? -29.195 -12.689 43.082 1.00 51.16 508 PRO A O 1
ATOM 3734 N N . PRO A 1 509 ? -31.320 -12.838 42.342 1.00 52.44 509 PRO A N 1
ATOM 3735 C CA . PRO A 1 509 ? -31.045 -13.776 41.250 1.00 52.44 509 PRO A CA 1
ATOM 3736 C C . PRO A 1 509 ? -30.362 -13.129 40.022 1.00 52.44 509 PRO A C 1
ATOM 3738 O O . PRO A 1 509 ? -30.494 -11.921 39.815 1.00 52.44 509 PRO A O 1
ATOM 3741 N N . PRO A 1 510 ? -29.659 -13.927 39.189 1.00 47.88 510 PRO A N 1
ATOM 3742 C CA . PRO A 1 510 ? -28.861 -13.432 38.066 1.00 47.88 510 PRO A CA 1
ATOM 3743 C C . PRO A 1 510 ? -29.691 -13.072 36.811 1.00 47.88 510 PRO A C 1
ATOM 3745 O O . PRO A 1 510 ? -30.743 -13.676 36.576 1.00 47.88 510 PRO A O 1
ATOM 3748 N N . PRO A 1 511 ? -29.213 -12.116 35.985 1.00 45.28 511 PRO A N 1
ATOM 3749 C CA . PRO A 1 511 ? -29.862 -11.688 34.743 1.00 45.28 511 PRO A CA 1
ATOM 3750 C C . PRO A 1 511 ? -29.635 -12.665 33.567 1.00 45.28 511 PRO A C 1
ATOM 3752 O O . PRO A 1 511 ? -28.680 -13.447 33.589 1.00 45.28 511 PRO A O 1
ATOM 3755 N N . PRO A 1 512 ? -30.504 -12.636 32.534 1.00 44.59 512 PRO A N 1
ATOM 3756 C CA . PRO A 1 512 ? -30.427 -13.544 31.389 1.00 44.59 512 PRO A CA 1
ATOM 3757 C C . PRO A 1 512 ? -29.269 -13.210 30.422 1.00 44.59 512 PRO A C 1
ATOM 3759 O O . PRO A 1 512 ? -28.826 -12.060 30.380 1.00 44.59 512 PRO A O 1
ATOM 3762 N N . PRO A 1 513 ? -28.790 -14.188 29.622 1.00 42.81 513 PRO A N 1
ATOM 3763 C CA . PRO A 1 513 ? -27.651 -14.000 28.722 1.00 42.81 513 PRO A CA 1
ATOM 3764 C C . PRO A 1 513 ? -27.988 -13.168 27.464 1.00 42.81 513 PRO A C 1
ATOM 3766 O O . PRO A 1 513 ? -29.139 -13.192 27.018 1.00 42.81 513 PRO A O 1
ATOM 3769 N N . PRO A 1 514 ? -26.994 -12.492 26.846 1.00 41.47 514 PRO A N 1
ATOM 3770 C CA . PRO A 1 514 ? -27.159 -11.761 25.584 1.00 41.47 514 PRO A CA 1
ATOM 3771 C C . PRO A 1 514 ? -27.376 -12.686 24.366 1.00 41.47 514 PRO A C 1
ATOM 3773 O O . PRO A 1 514 ? -26.952 -13.845 24.401 1.00 41.47 514 PRO A O 1
ATOM 3776 N N . PRO A 1 515 ? -27.983 -12.192 23.265 1.00 40.56 515 PRO A N 1
ATOM 3777 C CA . PRO A 1 515 ? -28.120 -12.947 22.018 1.00 40.56 515 PRO A CA 1
ATOM 3778 C C . PRO A 1 515 ? -26.762 -13.139 21.308 1.00 40.56 515 PRO A C 1
ATOM 3780 O O . PRO A 1 515 ? -25.888 -12.281 21.439 1.00 40.56 515 PRO A O 1
ATOM 3783 N N . PRO A 1 516 ? -26.577 -14.221 20.528 1.00 38.38 516 PRO A N 1
ATOM 3784 C CA . PRO A 1 516 ? -25.342 -14.461 19.779 1.00 38.38 516 PRO A CA 1
ATOM 3785 C C . PRO A 1 516 ? -25.182 -13.515 18.562 1.00 38.38 516 PRO A C 1
ATOM 3787 O O . PRO A 1 516 ? -26.196 -13.086 18.005 1.00 38.38 516 PRO A O 1
ATOM 3790 N N . PRO A 1 517 ? -23.942 -13.212 18.116 1.00 47.50 517 PRO A N 1
ATOM 3791 C CA . PRO A 1 517 ? -23.679 -12.411 16.912 1.00 47.50 517 PRO A CA 1
ATOM 3792 C C . PRO A 1 517 ? -24.228 -13.090 15.645 1.00 47.50 517 PRO A C 1
ATOM 3794 O O . PRO A 1 517 ? -24.084 -14.301 15.481 1.00 47.50 517 PRO A O 1
ATOM 3797 N N . GLY A 1 518 ? -24.871 -12.324 14.759 1.00 53.09 518 GLY A N 1
ATOM 3798 C CA . GLY A 1 518 ? -25.353 -12.814 13.460 1.00 53.09 518 GLY A CA 1
ATOM 3799 C C . GLY A 1 518 ? -24.218 -12.982 12.442 1.00 53.09 518 GLY A C 1
ATOM 3800 O O . GLY A 1 518 ? -23.207 -12.297 12.538 1.00 53.09 518 GLY A O 1
ATOM 3801 N N . ASN A 1 519 ? -24.391 -13.888 11.474 1.00 62.81 519 ASN A N 1
ATOM 3802 C CA . ASN A 1 519 ? -23.453 -14.085 10.357 1.00 62.81 519 ASN A CA 1
ATOM 3803 C C . ASN A 1 519 ? -23.325 -12.817 9.485 1.00 62.81 519 ASN A C 1
ATOM 3805 O O . ASN A 1 519 ? -24.302 -12.075 9.349 1.00 62.81 519 ASN A O 1
ATOM 3809 N N . ASP A 1 520 ? -22.172 -12.635 8.833 1.00 76.31 520 ASP A N 1
ATOM 3810 C CA . ASP A 1 520 ? -21.921 -11.524 7.902 1.00 76.31 520 ASP A CA 1
ATOM 3811 C C . ASP A 1 520 ? -22.941 -11.486 6.742 1.00 76.31 520 ASP A C 1
ATOM 3813 O O . ASP A 1 520 ? -23.332 -12.541 6.220 1.00 76.31 520 ASP A O 1
ATOM 3817 N N . PRO A 1 521 ? -23.409 -10.293 6.320 1.00 85.44 521 PRO A N 1
ATOM 3818 C CA . PRO A 1 521 ? -24.414 -10.171 5.271 1.00 85.44 521 PRO A CA 1
ATOM 3819 C C . PRO A 1 521 ? -23.850 -10.534 3.889 1.00 85.44 521 PRO A C 1
ATOM 3821 O O . PRO A 1 521 ? -22.763 -10.107 3.514 1.00 85.44 521 PRO A O 1
ATOM 3824 N N . VAL A 1 522 ? -24.631 -11.266 3.089 1.00 91.50 522 VAL A N 1
ATOM 3825 C CA . VAL A 1 522 ? -24.293 -11.588 1.691 1.00 91.50 522 VAL A CA 1
ATOM 3826 C C . VAL A 1 522 ? -25.075 -10.669 0.757 1.00 91.50 522 VAL A C 1
ATOM 3828 O O . VAL A 1 522 ? -26.304 -10.607 0.842 1.00 91.50 522 VAL A O 1
ATOM 3831 N N . ILE A 1 523 ? -24.383 -9.977 -0.147 1.00 93.88 523 ILE A N 1
ATOM 3832 C CA . ILE A 1 523 ? -24.981 -9.037 -1.103 1.00 93.88 523 ILE A CA 1
ATOM 3833 C C . ILE A 1 523 ? -24.737 -9.539 -2.528 1.00 93.88 523 ILE A C 1
ATOM 3835 O O . ILE A 1 523 ? -23.638 -9.968 -2.867 1.00 93.88 523 ILE A O 1
ATOM 3839 N N . THR A 1 524 ? -25.767 -9.486 -3.370 1.00 96.00 524 THR A N 1
ATOM 3840 C CA . THR A 1 524 ? -25.654 -9.703 -4.824 1.00 96.00 524 THR A CA 1
ATOM 3841 C C . THR A 1 524 ? -26.028 -8.425 -5.558 1.00 96.00 524 THR A C 1
ATOM 3843 O O . THR A 1 524 ? -26.945 -7.748 -5.105 1.00 96.00 524 THR A O 1
ATOM 3846 N N . ALA A 1 525 ? -25.414 -8.140 -6.705 1.00 96.31 525 ALA A N 1
ATOM 3847 C CA . ALA A 1 525 ? -25.759 -6.996 -7.550 1.00 96.31 525 ALA A CA 1
ATOM 3848 C C . ALA A 1 525 ? -25.914 -7.420 -9.018 1.00 96.31 525 ALA A C 1
ATOM 3850 O O . ALA A 1 525 ? -25.163 -8.281 -9.483 1.00 96.31 525 ALA A O 1
ATOM 3851 N N . ALA A 1 526 ? -26.876 -6.835 -9.734 1.00 95.62 526 ALA A N 1
ATOM 3852 C CA . ALA A 1 526 ? -27.009 -6.979 -11.186 1.00 95.62 526 ALA A CA 1
ATOM 3853 C C . ALA A 1 526 ? -27.620 -5.720 -11.819 1.00 95.62 526 ALA A C 1
ATOM 3855 O O . ALA A 1 526 ? -28.532 -5.137 -11.241 1.00 95.62 526 ALA A O 1
ATOM 3856 N N . GLY A 1 527 ? -27.145 -5.340 -13.003 1.00 93.62 527 GLY A N 1
ATOM 3857 C CA . GLY A 1 527 ? -27.790 -4.380 -13.907 1.00 93.62 527 GLY A CA 1
ATOM 3858 C C . GLY A 1 527 ? -28.345 -5.088 -15.141 1.00 93.62 527 GLY A C 1
ATOM 3859 O O . GLY A 1 527 ? -28.156 -6.302 -15.288 1.00 93.62 527 GLY A O 1
ATOM 3860 N N . ASP A 1 528 ? -29.038 -4.337 -15.993 1.00 94.31 528 ASP A N 1
ATOM 3861 C CA . ASP A 1 528 ? -29.421 -4.751 -17.349 1.00 94.31 528 ASP A CA 1
ATOM 3862 C C . ASP A 1 528 ? -30.206 -6.073 -17.345 1.00 94.31 528 ASP A C 1
ATOM 3864 O O . ASP A 1 528 ? -29.822 -7.092 -17.934 1.00 94.31 528 ASP A O 1
ATOM 3868 N N . ILE A 1 529 ? -31.286 -6.084 -16.561 1.00 94.44 529 ILE A N 1
ATOM 3869 C CA . ILE A 1 529 ? -31.791 -7.318 -15.966 1.00 94.44 529 ILE A CA 1
ATOM 3870 C C . ILE A 1 529 ? -32.732 -8.072 -16.909 1.00 94.44 529 ILE A C 1
ATOM 3872 O O . ILE A 1 529 ? -32.380 -9.166 -17.352 1.00 94.44 529 ILE A O 1
ATOM 3876 N N . CYS A 1 530 ? -33.946 -7.564 -17.152 1.00 93.31 530 CYS A N 1
ATOM 3877 C CA . CYS A 1 530 ? -34.991 -8.299 -17.873 1.00 93.31 530 CYS A CA 1
ATOM 3878 C C . CYS A 1 530 ? -35.418 -7.569 -19.150 1.00 93.31 530 CYS A C 1
ATOM 3880 O O . CYS A 1 530 ? -36.045 -6.516 -19.076 1.00 93.31 530 CYS A O 1
ATOM 3882 N N . GLY A 1 531 ? -35.156 -8.186 -20.306 1.00 89.62 531 GLY A N 1
ATOM 3883 C CA . GLY A 1 531 ? -35.792 -7.851 -21.590 1.00 89.62 531 GLY A CA 1
ATOM 3884 C C . GLY A 1 531 ? -37.055 -8.660 -21.879 1.00 89.62 531 GLY A C 1
ATOM 3885 O O . GLY A 1 531 ? -37.790 -8.385 -22.826 1.00 89.62 531 GLY A O 1
ATOM 3886 N N . SER A 1 532 ? -37.285 -9.704 -21.084 1.00 90.81 532 SER A N 1
ATOM 3887 C CA . SER A 1 532 ? -38.438 -10.587 -21.133 1.00 90.81 532 SER A CA 1
ATOM 3888 C C . SER A 1 532 ? -38.480 -11.444 -19.867 1.00 90.81 532 SER A C 1
ATOM 3890 O O . SER A 1 532 ? -37.477 -11.645 -19.186 1.00 90.81 532 SER A O 1
ATOM 3892 N N . ALA A 1 533 ? -39.612 -12.094 -19.593 1.00 86.62 533 ALA A N 1
ATOM 3893 C CA . ALA A 1 533 ? -39.698 -13.060 -18.492 1.00 86.62 533 ALA A CA 1
ATOM 3894 C C . ALA A 1 533 ? -38.791 -14.299 -18.659 1.00 86.62 533 ALA A C 1
ATOM 3896 O O . ALA A 1 533 ? -38.717 -15.133 -17.760 1.00 86.62 533 ALA A O 1
ATOM 3897 N N . THR A 1 534 ? -38.137 -14.497 -19.803 1.00 87.75 534 THR A N 1
ATOM 3898 C CA . THR A 1 534 ? -37.305 -15.688 -20.037 1.00 87.75 534 THR A CA 1
ATOM 3899 C C . THR A 1 534 ? -35.812 -15.416 -19.933 1.00 87.75 534 THR A C 1
ATOM 3901 O O . THR A 1 534 ? -35.083 -16.285 -19.448 1.00 87.75 534 THR A O 1
ATOM 3904 N N . ASP A 1 535 ? -35.345 -14.237 -20.345 1.00 89.31 535 ASP A N 1
ATOM 3905 C CA . ASP A 1 535 ? -33.910 -13.936 -20.427 1.00 89.31 535 ASP A CA 1
ATOM 3906 C C . ASP A 1 535 ? -33.253 -13.702 -19.066 1.00 89.31 535 ASP A C 1
ATOM 3908 O O . ASP A 1 535 ? -32.116 -14.126 -18.868 1.00 89.31 535 ASP A O 1
ATOM 3912 N N . CYS A 1 536 ? -33.982 -13.136 -18.106 1.00 91.69 536 CYS A N 1
ATOM 3913 C CA . CYS A 1 536 ? -33.461 -12.859 -16.773 1.00 91.69 536 CYS A CA 1
ATOM 3914 C C . CYS A 1 536 ? -33.609 -14.022 -15.785 1.00 91.69 536 CYS A C 1
ATOM 3916 O O . CYS A 1 536 ? -33.090 -13.968 -14.664 1.00 91.69 536 CYS A O 1
ATOM 3918 N N . SER A 1 537 ? -34.266 -15.112 -16.201 1.00 90.12 537 SER A N 1
ATOM 3919 C CA . SER A 1 537 ? -34.451 -16.313 -15.378 1.00 90.12 537 SER A CA 1
ATOM 3920 C C . SER A 1 537 ? -33.138 -16.976 -14.916 1.00 90.12 537 SER A C 1
ATOM 3922 O O . SER A 1 537 ? -33.070 -17.367 -13.744 1.00 90.12 537 SER A O 1
ATOM 3924 N N . PRO A 1 538 ? -32.056 -17.077 -15.725 1.00 92.06 538 PRO A N 1
ATOM 3925 C CA . PRO A 1 538 ? -30.805 -17.692 -15.277 1.00 92.06 538 PRO A CA 1
ATOM 3926 C C . PRO A 1 538 ? -30.109 -16.867 -14.190 1.00 92.06 538 PRO A C 1
ATOM 3928 O O . PRO A 1 538 ? -29.702 -17.426 -13.171 1.00 92.06 538 PRO A O 1
ATOM 3931 N N . THR A 1 539 ? -30.032 -15.543 -14.361 1.00 92.88 539 THR A N 1
ATOM 3932 C CA . THR A 1 539 ? -29.430 -14.641 -13.367 1.00 92.88 539 THR A CA 1
ATOM 3933 C C . THR A 1 539 ? -30.248 -14.636 -12.081 1.00 92.88 539 THR A C 1
ATOM 3935 O O . THR A 1 539 ? -29.687 -14.785 -10.996 1.00 92.88 539 THR A O 1
ATOM 3938 N N . ALA A 1 540 ? -31.581 -14.594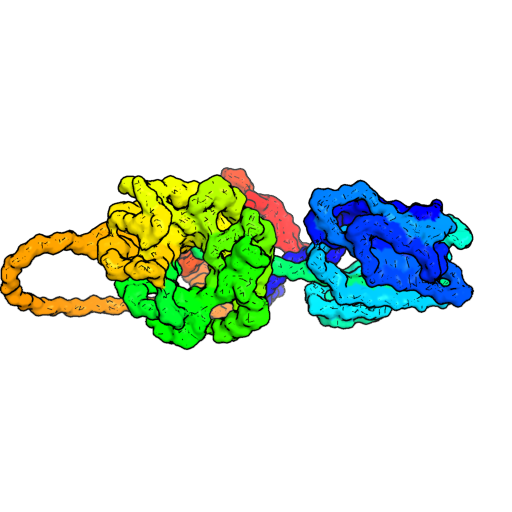 -12.183 1.00 91.94 540 ALA A N 1
ATOM 3939 C CA . ALA A 1 540 ? -32.446 -14.715 -11.017 1.00 91.94 540 ALA A CA 1
ATOM 3940 C C . ALA A 1 540 ? -32.190 -16.027 -10.261 1.00 91.94 540 ALA A C 1
ATOM 3942 O O . ALA A 1 540 ? -32.200 -16.039 -9.027 1.00 91.94 540 ALA A O 1
ATOM 3943 N N . ASN A 1 541 ? -32.013 -17.154 -10.966 1.00 90.25 541 ASN A N 1
ATOM 3944 C CA . ASN A 1 541 ? -31.753 -18.467 -10.357 1.00 90.25 541 ASN A CA 1
ATOM 3945 C C . ASN A 1 541 ? -30.403 -18.515 -9.645 1.00 90.25 541 ASN A C 1
ATOM 3947 O O . ASN A 1 541 ? -30.323 -19.084 -8.557 1.00 90.25 541 ASN A O 1
ATOM 3951 N N . LEU A 1 542 ? -29.381 -17.866 -10.202 1.00 92.00 542 LEU A N 1
ATOM 3952 C CA . LEU A 1 542 ? -28.095 -17.716 -9.533 1.00 92.00 542 LEU A CA 1
ATOM 3953 C C . LEU A 1 542 ? -28.227 -16.897 -8.243 1.00 92.00 542 LEU A C 1
ATOM 3955 O O . LEU A 1 542 ? -27.819 -17.375 -7.186 1.00 92.00 542 LEU A O 1
ATOM 3959 N N . VAL A 1 543 ? -28.866 -15.725 -8.300 1.00 90.69 543 VAL A N 1
ATOM 3960 C CA . VAL A 1 543 ? -29.116 -14.883 -7.116 1.00 90.69 543 VAL A CA 1
ATOM 3961 C C . VAL A 1 543 ? -29.869 -15.670 -6.042 1.00 90.69 543 VAL A C 1
ATOM 3963 O O . VAL A 1 543 ? -29.480 -15.680 -4.878 1.00 90.69 543 VAL A O 1
ATOM 3966 N N . MET A 1 544 ? -30.899 -16.423 -6.433 1.00 87.75 544 MET A N 1
ATOM 3967 C CA . MET A 1 544 ? -31.647 -17.267 -5.501 1.00 87.75 544 MET A CA 1
ATOM 3968 C C . MET A 1 544 ? -30.779 -18.366 -4.869 1.00 87.75 544 MET A C 1
ATOM 3970 O O . MET A 1 544 ? -30.941 -18.649 -3.685 1.00 87.75 544 MET A O 1
ATOM 3974 N N . SER A 1 545 ? -29.856 -18.966 -5.628 1.00 89.69 545 SER A N 1
ATOM 3975 C CA . SER A 1 545 ? -28.946 -20.000 -5.114 1.00 89.69 545 SER A CA 1
ATOM 3976 C C . SER A 1 545 ? -27.926 -19.465 -4.103 1.00 89.69 545 SER A C 1
ATOM 3978 O O . SER A 1 545 ? -27.553 -20.189 -3.184 1.00 89.69 545 SER A O 1
ATOM 3980 N N . ILE A 1 546 ? -27.526 -18.195 -4.239 1.00 89.88 546 ILE A N 1
ATOM 3981 C CA . ILE A 1 546 ? -26.640 -17.496 -3.296 1.00 89.88 546 ILE A CA 1
ATOM 3982 C C . ILE A 1 546 ? -27.390 -17.148 -1.999 1.00 89.88 546 ILE A C 1
ATOM 3984 O O . ILE A 1 546 ? -26.778 -17.076 -0.937 1.00 89.88 546 ILE A O 1
ATOM 3988 N N . ASN A 1 547 ? -28.719 -16.990 -2.070 1.00 86.88 547 ASN A N 1
ATOM 3989 C CA . ASN A 1 547 ? -29.593 -16.614 -0.954 1.00 86.88 547 ASN A CA 1
ATOM 3990 C C . ASN A 1 547 ? -29.095 -15.355 -0.210 1.00 86.88 547 ASN A C 1
ATOM 3992 O O . ASN A 1 547 ? -28.780 -15.418 0.982 1.00 86.88 547 ASN A O 1
ATOM 3996 N N . PRO A 1 548 ? -29.026 -14.203 -0.897 1.00 91.94 548 PRO A N 1
ATOM 3997 C CA . PRO A 1 548 ? -28.463 -12.993 -0.324 1.00 91.94 548 PRO A CA 1
ATOM 3998 C C . PRO A 1 548 ? -29.350 -12.399 0.773 1.00 91.94 548 PRO A C 1
ATOM 4000 O O . PRO A 1 548 ? -30.581 -12.537 0.766 1.00 91.94 548 PRO A O 1
ATOM 4003 N N . THR A 1 549 ? -28.706 -11.665 1.676 1.00 92.31 549 THR A N 1
ATOM 4004 C CA . THR A 1 549 ? -29.340 -10.728 2.606 1.00 92.31 549 THR A CA 1
ATOM 4005 C C . THR A 1 549 ? -29.998 -9.585 1.833 1.00 92.31 549 THR A C 1
ATOM 4007 O O . THR A 1 549 ? -31.146 -9.244 2.118 1.00 92.31 549 THR A O 1
ATOM 4010 N N . VAL A 1 550 ? -29.300 -9.040 0.829 1.00 93.94 550 VAL A N 1
ATOM 4011 C CA . VAL A 1 550 ? -29.766 -7.937 -0.027 1.00 93.94 550 VAL A CA 1
ATOM 4012 C C . VAL A 1 550 ? -29.410 -8.196 -1.493 1.00 93.94 550 VAL A C 1
ATOM 4014 O O . VAL A 1 550 ? -28.300 -8.629 -1.802 1.00 93.94 550 VAL A O 1
ATOM 4017 N N . ALA A 1 551 ? -30.345 -7.903 -2.400 1.00 95.38 551 ALA A N 1
ATOM 4018 C CA . ALA A 1 551 ? -30.118 -7.926 -3.843 1.00 95.38 551 ALA A CA 1
ATOM 4019 C C . ALA A 1 551 ? -30.173 -6.501 -4.415 1.00 95.38 551 ALA A C 1
ATOM 4021 O O . ALA A 1 551 ? -31.240 -5.892 -4.462 1.00 95.38 551 ALA A O 1
ATOM 4022 N N . LEU A 1 552 ? -29.032 -5.970 -4.841 1.00 97.75 552 LEU A N 1
ATOM 4023 C CA . LEU A 1 552 ? -28.927 -4.668 -5.492 1.00 97.75 552 LEU A CA 1
ATOM 4024 C C . LEU A 1 552 ? -29.335 -4.785 -6.956 1.00 97.75 552 LEU A C 1
ATOM 4026 O O . LEU A 1 552 ? -28.968 -5.761 -7.623 1.00 97.75 552 LEU A O 1
ATOM 4030 N N . THR A 1 553 ? -30.040 -3.775 -7.457 1.00 96.81 553 THR A N 1
ATOM 4031 C CA . THR A 1 553 ? -30.104 -3.547 -8.901 1.00 96.81 553 THR A CA 1
ATOM 4032 C C . THR A 1 553 ? -29.258 -2.338 -9.275 1.00 96.81 553 THR A C 1
ATOM 4034 O O . THR A 1 553 ? -29.155 -1.393 -8.492 1.00 96.81 553 THR A O 1
ATOM 4037 N N . LEU A 1 554 ? -28.601 -2.400 -10.432 1.00 97.00 554 LEU A N 1
ATOM 4038 C CA . LEU A 1 554 ? -27.682 -1.375 -10.939 1.00 97.00 554 LEU A CA 1
ATOM 4039 C C . LEU A 1 554 ? -28.317 -0.604 -12.111 1.00 97.00 554 LEU A C 1
ATOM 4041 O O . LEU A 1 554 ? -27.636 -0.269 -13.069 1.00 97.00 554 LEU A O 1
ATOM 4045 N N . GLY A 1 555 ? -29.631 -0.375 -12.054 1.00 94.00 555 GLY A N 1
ATOM 4046 C CA . GLY A 1 555 ? -30.413 0.240 -13.128 1.00 94.00 555 GLY A CA 1
ATOM 4047 C C . GLY A 1 555 ? -30.801 -0.718 -14.254 1.00 94.00 555 GLY A C 1
ATOM 4048 O O . GLY A 1 555 ? -30.374 -1.875 -14.282 1.00 94.00 555 GLY A O 1
ATOM 4049 N N . ASP A 1 556 ? -31.671 -0.234 -15.143 1.00 95.50 556 ASP A N 1
ATOM 4050 C CA . ASP A 1 556 ? -32.172 -0.958 -16.311 1.00 95.50 556 ASP A CA 1
ATOM 4051 C C . ASP A 1 556 ? -32.782 -2.322 -15.949 1.00 95.50 556 ASP A C 1
ATOM 4053 O O . ASP A 1 556 ? -32.388 -3.412 -16.375 1.00 95.50 556 ASP A O 1
ATOM 4057 N N . ASN A 1 557 ? -33.786 -2.257 -15.084 1.00 95.62 557 ASN A N 1
ATOM 4058 C CA . ASN A 1 557 ? -34.378 -3.424 -14.453 1.00 95.62 557 ASN A CA 1
ATOM 4059 C C . ASN A 1 557 ? -35.345 -4.147 -15.398 1.00 95.62 557 ASN A C 1
ATOM 4061 O O . ASN A 1 557 ? -35.355 -5.378 -15.471 1.00 95.62 557 ASN A O 1
ATOM 4065 N N . ALA A 1 558 ? -36.196 -3.385 -16.089 1.00 96.19 558 ALA A N 1
ATOM 4066 C CA . ALA A 1 558 ? -37.251 -3.902 -16.954 1.00 96.19 558 ALA A CA 1
ATOM 4067 C C . ALA A 1 558 ? -37.278 -3.131 -18.280 1.00 96.19 558 ALA A C 1
ATOM 4069 O O . ALA A 1 558 ? -37.781 -2.007 -18.364 1.00 96.19 558 ALA A O 1
ATOM 4070 N N . TYR A 1 559 ? -36.748 -3.747 -19.328 1.00 94.06 559 TYR A N 1
ATOM 4071 C CA . TYR A 1 559 ? -36.689 -3.155 -20.657 1.00 94.06 559 TYR A CA 1
ATOM 4072 C C . TYR A 1 559 ? -38.045 -3.203 -21.362 1.00 94.06 559 TYR A C 1
ATOM 4074 O O . TYR A 1 559 ? -38.957 -3.938 -21.017 1.00 94.06 559 TYR A O 1
ATOM 4082 N N . GLU A 1 560 ? -38.256 -2.421 -22.410 1.00 93.88 560 GLU A N 1
ATOM 4083 C CA . GLU A 1 560 ? -37.406 -1.334 -22.903 1.00 93.88 560 GLU A CA 1
ATOM 4084 C C . GLU A 1 560 ? -37.650 -0.004 -22.173 1.00 93.88 560 GLU A C 1
ATOM 4086 O O . GLU A 1 560 ? -36.879 0.931 -22.336 1.00 93.88 560 GLU A O 1
ATOM 4091 N N . ASN A 1 561 ? -38.746 0.137 -21.422 1.00 93.06 561 ASN A N 1
ATOM 4092 C CA . ASN A 1 561 ? -39.211 1.457 -20.980 1.00 93.06 561 ASN A CA 1
ATOM 4093 C C . ASN A 1 561 ? -39.416 1.583 -19.469 1.00 93.06 561 ASN A C 1
ATOM 4095 O O . ASN A 1 561 ? -39.996 2.578 -19.040 1.00 93.06 561 ASN A O 1
ATOM 4099 N N . GLY A 1 562 ? -39.074 0.567 -18.672 1.00 94.06 562 GLY A N 1
ATOM 4100 C CA . GLY A 1 562 ? -39.313 0.586 -17.228 1.00 94.06 562 GLY A CA 1
ATOM 4101 C C . GLY A 1 562 ? -40.780 0.801 -16.845 1.00 94.06 562 GLY A C 1
ATOM 4102 O O . GLY A 1 562 ? -41.075 1.343 -15.782 1.00 94.06 562 GLY A O 1
ATOM 4103 N N . SER A 1 563 ? -41.734 0.433 -17.709 1.00 96.81 563 SER A N 1
ATOM 4104 C CA . SER A 1 563 ? -43.159 0.626 -17.421 1.00 96.81 563 SER A CA 1
ATOM 4105 C C . SER A 1 563 ? -43.658 -0.354 -16.359 1.00 96.81 563 SER A C 1
ATOM 4107 O O . SER A 1 563 ? -43.166 -1.478 -16.255 1.00 96.81 563 SER A O 1
ATOM 4109 N N . LEU A 1 564 ? -44.714 0.012 -15.619 1.00 97.44 564 LEU A N 1
ATOM 4110 C CA . LEU A 1 564 ? -45.329 -0.891 -14.636 1.00 97.44 564 LEU A CA 1
ATOM 4111 C C . LEU A 1 564 ? -45.739 -2.237 -15.262 1.00 97.44 564 LEU A C 1
ATOM 4113 O O . LEU A 1 564 ? -45.604 -3.279 -14.625 1.00 97.44 564 LEU A O 1
ATOM 4117 N N . SER A 1 565 ? -46.201 -2.226 -16.519 1.00 97.31 565 SER A N 1
ATOM 4118 C CA . SER A 1 565 ? -46.522 -3.459 -17.244 1.00 97.31 565 SER A CA 1
ATOM 4119 C C . SER A 1 565 ? -45.287 -4.339 -17.416 1.00 97.31 565 SER A C 1
ATOM 4121 O O . SER A 1 565 ? -45.372 -5.523 -17.127 1.00 97.31 565 SER A O 1
ATOM 4123 N N . GLN A 1 566 ? -44.150 -3.783 -17.842 1.00 97.75 566 GLN A N 1
ATOM 4124 C CA . GLN A 1 566 ? -42.902 -4.536 -18.031 1.00 97.75 566 GLN A CA 1
ATOM 4125 C C . GLN A 1 566 ? -42.373 -5.075 -16.703 1.00 97.75 566 GLN A C 1
ATOM 4127 O O . GLN A 1 566 ? -42.017 -6.249 -16.605 1.00 97.75 566 GLN A O 1
ATOM 4132 N N . TYR A 1 567 ? -42.453 -4.284 -15.632 1.00 98.19 567 TYR A N 1
ATOM 4133 C CA . TYR A 1 567 ? -42.168 -4.800 -14.300 1.00 98.19 567 TYR A CA 1
ATOM 4134 C C . TYR A 1 567 ? -43.070 -5.982 -13.926 1.00 98.19 567 TYR A C 1
ATOM 4136 O O . TYR A 1 567 ? -42.572 -6.986 -13.433 1.00 98.19 567 TYR A O 1
ATOM 4144 N N . GLN A 1 568 ? -44.378 -5.910 -14.185 1.00 97.25 568 GLN A N 1
ATOM 4145 C CA . GLN A 1 568 ? -45.324 -6.981 -13.850 1.00 97.25 568 GLN A CA 1
ATOM 4146 C C . GLN A 1 568 ? -45.186 -8.228 -14.736 1.00 97.25 568 GLN A C 1
ATOM 4148 O O . GLN A 1 568 ? -45.392 -9.340 -14.254 1.00 97.25 568 GLN A O 1
ATOM 4153 N N . THR A 1 569 ? -44.883 -8.068 -16.026 1.00 94.12 569 THR A N 1
ATOM 4154 C CA . THR A 1 569 ? -44.909 -9.175 -16.994 1.00 94.12 569 THR A CA 1
ATOM 4155 C C . THR A 1 569 ? -43.541 -9.755 -17.317 1.00 94.12 569 THR A C 1
ATOM 4157 O O . THR A 1 569 ? -43.488 -10.873 -17.823 1.00 94.12 569 THR A O 1
ATOM 4160 N N . GLU A 1 570 ? -42.450 -9.039 -17.041 1.00 95.12 570 GLU A N 1
ATOM 4161 C CA . GLU A 1 570 ? -41.090 -9.429 -17.439 1.00 95.12 570 GLU A CA 1
ATOM 4162 C C . GLU A 1 570 ? -40.165 -9.571 -16.224 1.00 95.12 570 GLU A C 1
ATOM 4164 O O . GLU A 1 570 ? -39.548 -10.623 -16.050 1.00 95.12 570 GLU A O 1
ATOM 4169 N N . TYR A 1 571 ? -40.143 -8.578 -15.330 1.00 96.94 571 TYR A N 1
ATOM 4170 C CA . TYR A 1 571 ? -39.290 -8.591 -14.134 1.00 96.94 571 TYR A CA 1
ATOM 4171 C C . TYR A 1 571 ? -39.849 -9.448 -12.987 1.00 96.94 571 TYR A C 1
ATOM 4173 O O . TYR A 1 571 ? -39.177 -10.353 -12.479 1.00 96.94 571 TYR A O 1
ATOM 4181 N N . ASP A 1 572 ? -41.098 -9.196 -12.585 1.00 97.19 572 ASP A N 1
ATOM 4182 C CA . ASP A 1 572 ? -41.761 -9.829 -11.439 1.00 97.19 572 ASP A CA 1
ATOM 4183 C C . ASP A 1 572 ? -41.774 -11.367 -11.495 1.00 97.19 572 ASP A C 1
ATOM 4185 O O . ASP A 1 572 ? -41.457 -11.982 -10.472 1.00 97.19 572 ASP A O 1
ATOM 4189 N N . PRO A 1 573 ? -42.008 -12.017 -12.660 1.00 96.25 573 PRO A N 1
ATOM 4190 C CA . PRO A 1 573 ? -42.006 -13.476 -12.749 1.00 96.25 573 PRO A CA 1
ATOM 4191 C C . PRO A 1 573 ? -40.703 -14.151 -12.294 1.00 96.25 573 PRO A C 1
ATOM 4193 O O . PRO A 1 573 ? -40.736 -15.318 -11.901 1.00 96.25 573 PRO A O 1
ATOM 4196 N N . ASN A 1 574 ? -39.564 -13.445 -12.330 1.00 94.50 574 ASN A N 1
ATOM 4197 C CA . ASN A 1 574 ? -38.263 -13.989 -11.929 1.00 94.50 574 ASN A CA 1
ATOM 4198 C C . ASN A 1 574 ? -37.654 -13.256 -10.740 1.00 94.50 574 ASN A C 1
ATOM 4200 O O . ASN A 1 574 ? -37.361 -13.878 -9.721 1.00 94.50 574 ASN A O 1
ATOM 4204 N N . TRP A 1 575 ? -37.441 -11.949 -10.866 1.00 94.94 575 TRP A N 1
ATOM 4205 C CA . TRP A 1 575 ? -36.779 -11.134 -9.850 1.00 94.94 575 TRP A CA 1
ATOM 4206 C C . TRP A 1 575 ? -37.741 -10.686 -8.742 1.00 94.94 575 TRP A C 1
ATOM 4208 O O . TRP A 1 575 ? -37.328 -10.500 -7.596 1.00 94.94 575 TRP A O 1
ATOM 4218 N N . GLY A 1 576 ? -39.050 -10.634 -9.022 1.00 94.50 576 GLY A N 1
ATOM 4219 C CA . GLY A 1 576 ? -40.080 -10.288 -8.033 1.00 94.50 576 GLY A CA 1
ATOM 4220 C C . GLY A 1 576 ? -40.106 -11.206 -6.805 1.00 94.50 576 GLY A C 1
ATOM 4221 O O . GLY A 1 576 ? -40.452 -10.776 -5.704 1.00 94.50 576 GLY A O 1
ATOM 4222 N N . ARG A 1 577 ? -39.638 -12.456 -6.936 1.00 92.31 577 ARG A N 1
ATOM 4223 C CA . ARG A 1 577 ? -39.601 -13.436 -5.832 1.00 92.31 577 ARG A CA 1
ATOM 4224 C C . ARG A 1 577 ? -38.691 -13.056 -4.660 1.00 92.31 577 ARG A C 1
ATOM 4226 O O . ARG A 1 577 ? -38.845 -13.619 -3.580 1.00 92.31 577 ARG A O 1
ATOM 4233 N N . PHE A 1 578 ? -37.753 -12.128 -4.852 1.00 90.38 578 PHE A N 1
ATOM 4234 C CA . PHE A 1 578 ? -36.925 -11.571 -3.777 1.00 90.38 578 PHE A CA 1
ATOM 4235 C C . PHE A 1 578 ? -37.068 -10.050 -3.649 1.00 90.38 578 PHE A C 1
ATOM 4237 O O . PHE A 1 578 ? -36.252 -9.418 -2.985 1.00 90.38 578 PHE A O 1
ATOM 4244 N N . LYS A 1 579 ? -38.157 -9.475 -4.182 1.00 92.69 579 LYS A N 1
ATOM 4245 C CA . LYS A 1 579 ? -38.476 -8.040 -4.122 1.00 92.69 579 LYS A CA 1
ATOM 4246 C C . LYS A 1 579 ? -38.365 -7.446 -2.717 1.00 92.69 579 LYS A C 1
ATOM 4248 O O . LYS A 1 579 ? -37.867 -6.342 -2.563 1.00 92.69 579 LYS A O 1
ATOM 4253 N N . SER A 1 580 ? -38.760 -8.187 -1.679 1.00 92.94 580 SER A N 1
ATOM 4254 C CA . SER A 1 580 ? -38.650 -7.741 -0.278 1.00 92.94 580 SER A CA 1
ATOM 4255 C C . SER A 1 580 ? -37.210 -7.556 0.223 1.00 92.94 580 SER A C 1
ATOM 4257 O O . SER A 1 580 ? -37.010 -6.917 1.253 1.00 92.94 580 SER A O 1
ATOM 4259 N N . ARG A 1 581 ? -36.221 -8.113 -0.484 1.00 92.81 581 ARG A N 1
ATOM 4260 C CA . ARG A 1 581 ? -34.780 -7.962 -0.236 1.00 92.81 581 ARG A CA 1
ATOM 4261 C C . ARG A 1 581 ? -34.087 -7.108 -1.299 1.00 92.81 581 ARG A C 1
ATOM 4263 O O . ARG A 1 581 ? -32.875 -6.911 -1.213 1.00 92.81 581 ARG A O 1
ATOM 4270 N N . THR A 1 582 ? -34.821 -6.641 -2.309 1.00 95.94 582 THR A N 1
ATOM 4271 C CA . THR A 1 582 ? -34.259 -5.825 -3.381 1.00 95.94 582 THR A CA 1
ATOM 4272 C C . THR A 1 582 ? -33.999 -4.408 -2.888 1.00 95.94 582 THR A C 1
ATOM 4274 O O . THR A 1 582 ? -34.803 -3.849 -2.145 1.00 95.94 582 THR A O 1
ATOM 4277 N N . LYS A 1 583 ? -32.884 -3.824 -3.318 1.00 97.06 583 LYS A N 1
ATOM 4278 C CA . LYS A 1 583 ? -32.561 -2.409 -3.137 1.00 97.06 583 LYS A CA 1
ATOM 4279 C C . LYS A 1 583 ? -32.272 -1.815 -4.514 1.00 97.06 583 LYS A C 1
ATOM 4281 O O . LYS A 1 583 ? -31.178 -2.027 -5.038 1.00 97.06 583 LYS A O 1
ATOM 4286 N N . PRO A 1 584 ? -33.299 -1.239 -5.162 1.00 96.88 584 PRO A N 1
ATOM 4287 C CA . PRO A 1 584 ? -33.225 -0.932 -6.578 1.00 96.88 584 PRO A CA 1
ATOM 4288 C C . PRO A 1 584 ? -32.654 0.466 -6.862 1.00 96.88 584 PRO A C 1
ATOM 4290 O O . PRO A 1 584 ? -32.767 1.364 -6.028 1.00 96.88 584 PRO A O 1
ATOM 4293 N N . THR A 1 585 ? -32.071 0.646 -8.044 1.00 96.69 585 THR A N 1
ATOM 4294 C CA . THR A 1 585 ? -31.742 1.958 -8.634 1.00 96.69 585 THR A CA 1
ATOM 4295 C C . THR A 1 585 ? -32.383 2.097 -10.012 1.00 96.69 585 THR A C 1
ATOM 4297 O O . THR A 1 585 ? -32.828 1.107 -10.610 1.00 96.69 585 THR A O 1
ATOM 4300 N N . THR A 1 586 ? -32.455 3.333 -10.506 1.00 95.31 586 THR A N 1
ATOM 4301 C CA . THR A 1 586 ? -32.846 3.624 -11.889 1.00 95.31 586 THR A CA 1
ATOM 4302 C C . THR A 1 586 ? -31.623 3.626 -12.805 1.00 95.31 586 THR A C 1
ATOM 4304 O O . THR A 1 586 ? -30.552 4.088 -12.409 1.00 95.31 586 THR A O 1
ATOM 4307 N N . GLY A 1 587 ? -31.811 3.147 -14.030 1.00 93.31 587 GLY A N 1
ATOM 4308 C CA . GLY A 1 587 ? -30.974 3.418 -15.195 1.00 93.31 587 GLY A CA 1
ATOM 4309 C C . GLY A 1 587 ? -31.762 4.209 -16.236 1.00 93.31 587 GLY A C 1
ATOM 4310 O O . GLY A 1 587 ? -32.911 4.599 -16.005 1.00 93.31 587 GLY A O 1
ATOM 4311 N N . ASN A 1 588 ? -31.171 4.466 -17.401 1.00 91.44 588 ASN A N 1
ATOM 4312 C CA . ASN A 1 588 ? -31.803 5.314 -18.409 1.00 91.44 588 ASN A CA 1
ATOM 4313 C C . ASN A 1 588 ? -33.134 4.745 -18.938 1.00 91.44 588 ASN A C 1
ATOM 4315 O O . ASN A 1 588 ? -33.999 5.534 -19.328 1.00 91.44 588 ASN A O 1
ATOM 4319 N N . HIS A 1 589 ? -33.355 3.424 -18.911 1.00 94.38 589 HIS A N 1
ATOM 4320 C CA . HIS A 1 589 ? -34.608 2.832 -19.394 1.00 94.38 589 HIS A CA 1
ATOM 4321 C C . HIS A 1 589 ? -35.794 3.050 -18.448 1.00 94.38 589 HIS A C 1
ATOM 4323 O O . HIS A 1 589 ? -36.933 3.103 -18.916 1.00 94.38 589 HIS A O 1
ATOM 4329 N N . GLU A 1 590 ? -35.571 3.257 -17.145 1.00 94.44 590 GLU A N 1
ATOM 4330 C CA . GLU A 1 590 ? -36.645 3.617 -16.207 1.00 94.44 590 GLU A CA 1
ATOM 4331 C C . GLU A 1 590 ? -37.279 4.982 -16.531 1.00 94.44 590 GLU A C 1
ATOM 4333 O O . GLU A 1 590 ? -38.484 5.185 -16.339 1.00 94.44 590 GLU A O 1
ATOM 4338 N N . TRP A 1 591 ? -36.494 5.893 -17.112 1.00 92.56 591 TRP A N 1
ATOM 4339 C CA . TRP A 1 591 ? -36.886 7.274 -17.412 1.00 92.56 591 TRP A CA 1
ATOM 4340 C C . TRP A 1 591 ? -37.590 7.453 -18.761 1.00 92.56 591 TRP A C 1
ATOM 4342 O O . TRP A 1 591 ? -37.985 8.562 -19.126 1.00 92.56 591 TRP A O 1
ATOM 4352 N N . HIS A 1 592 ? -37.848 6.361 -19.485 1.00 92.69 592 HIS A N 1
ATOM 4353 C CA . HIS A 1 592 ? -38.779 6.366 -20.618 1.00 92.69 592 HIS A CA 1
ATOM 4354 C C . HIS A 1 592 ? -40.246 6.505 -20.169 1.00 92.69 592 HIS A C 1
ATOM 4356 O O . HIS A 1 592 ? -41.121 6.835 -20.977 1.00 92.69 592 HIS A O 1
ATOM 4362 N N . THR A 1 593 ? -40.527 6.305 -18.876 1.00 89.50 593 THR A N 1
ATOM 4363 C CA . THR A 1 593 ? -41.766 6.765 -18.241 1.00 89.50 593 THR A CA 1
ATOM 4364 C C . THR A 1 593 ? -41.555 8.104 -17.544 1.00 89.50 593 THR A C 1
ATOM 4366 O O . THR A 1 593 ? -40.484 8.385 -17.014 1.00 89.50 593 THR A O 1
ATOM 4369 N N . ALA A 1 594 ? -42.589 8.952 -17.534 1.00 88.81 594 ALA A N 1
ATOM 4370 C CA . ALA A 1 594 ? -42.510 10.252 -16.872 1.00 88.81 594 ALA A CA 1
ATOM 4371 C C . ALA A 1 594 ? -42.140 10.076 -15.390 1.00 88.81 594 ALA A C 1
ATOM 4373 O O . ALA A 1 594 ? -42.848 9.370 -14.675 1.00 88.81 594 ALA A O 1
ATOM 4374 N N . ASN A 1 595 ? -41.055 10.724 -14.952 1.00 88.38 595 ASN A N 1
ATOM 4375 C CA . ASN A 1 595 ? -40.523 10.655 -13.584 1.00 88.38 595 ASN A CA 1
ATOM 4376 C C . ASN A 1 595 ? -40.321 9.217 -13.075 1.00 88.38 595 ASN A C 1
ATOM 4378 O O . ASN A 1 595 ? -40.690 8.920 -11.942 1.00 88.38 595 ASN A O 1
ATOM 4382 N N . ALA A 1 596 ? -39.866 8.306 -13.944 1.00 92.75 596 ALA A N 1
ATOM 4383 C CA . ALA A 1 596 ? -39.680 6.892 -13.618 1.00 92.75 596 ALA A CA 1
ATOM 4384 C C . ALA A 1 596 ? -40.915 6.231 -12.958 1.00 92.75 596 ALA A C 1
ATOM 4386 O O . ALA A 1 596 ? -40.797 5.334 -12.123 1.00 92.75 596 ALA A O 1
ATOM 4387 N N . GLN A 1 597 ? -42.135 6.662 -13.313 1.00 94.50 597 GLN A N 1
ATOM 4388 C CA . GLN A 1 597 ? -43.362 6.245 -12.623 1.00 94.50 597 GLN A CA 1
ATOM 4389 C C . GLN A 1 597 ? -43.522 4.720 -12.541 1.00 94.50 597 GLN A C 1
ATOM 4391 O O . GLN A 1 597 ? -43.976 4.213 -11.520 1.00 94.50 597 GLN A O 1
ATOM 4396 N N . GLY A 1 598 ? -43.131 3.971 -13.580 1.00 96.00 598 GLY A N 1
ATOM 4397 C CA . GLY A 1 598 ? -43.231 2.508 -13.557 1.00 96.00 598 GLY A CA 1
ATOM 4398 C C . GLY A 1 598 ? -42.338 1.848 -12.499 1.00 96.00 598 GLY A C 1
ATOM 4399 O O . GLY A 1 598 ? -42.772 0.893 -11.851 1.00 96.00 598 GLY A O 1
ATOM 4400 N N . TYR A 1 599 ? -41.145 2.404 -12.267 1.00 96.06 599 TYR A N 1
ATOM 4401 C CA . TYR A 1 599 ? -40.222 1.997 -11.207 1.00 96.06 599 TYR A CA 1
ATOM 4402 C C . TYR A 1 599 ? -40.825 2.252 -9.819 1.00 96.06 599 TYR A C 1
ATOM 4404 O O . TYR A 1 599 ? -40.902 1.330 -9.001 1.00 96.06 599 TYR A O 1
ATOM 4412 N N . HIS A 1 600 ? -41.342 3.460 -9.571 1.00 95.25 600 HIS A N 1
ATOM 4413 C CA . HIS A 1 600 ? -41.950 3.804 -8.280 1.00 95.25 600 HIS A CA 1
ATOM 4414 C C . HIS A 1 600 ? -43.247 3.042 -8.011 1.00 95.25 600 HIS A C 1
ATOM 4416 O O . HIS A 1 600 ? -43.460 2.577 -6.890 1.00 95.25 600 HIS A O 1
ATOM 4422 N N . ASP A 1 601 ? -44.097 2.861 -9.025 1.00 96.88 601 ASP A N 1
ATOM 4423 C CA . ASP A 1 601 ? -45.335 2.088 -8.903 1.00 96.88 601 ASP A CA 1
ATOM 4424 C C . ASP A 1 601 ? -45.047 0.624 -8.559 1.00 96.88 601 ASP A C 1
ATOM 4426 O O . ASP A 1 601 ? -45.777 0.006 -7.778 1.00 96.88 601 ASP A O 1
ATOM 4430 N N . TYR A 1 602 ? -43.984 0.052 -9.134 1.00 97.75 602 TYR A N 1
ATOM 4431 C CA . TYR A 1 602 ? -43.614 -1.324 -8.850 1.00 97.75 602 TYR A CA 1
ATOM 4432 C C . TYR A 1 602 ? -42.928 -1.459 -7.487 1.00 97.75 602 TYR A C 1
ATOM 4434 O O . TYR A 1 602 ? -43.399 -2.242 -6.660 1.00 97.75 602 TYR A O 1
ATOM 4442 N N . PHE A 1 603 ? -41.828 -0.753 -7.223 1.00 96.81 603 PHE A N 1
ATOM 4443 C CA . PHE A 1 603 ? -41.047 -0.947 -5.994 1.00 96.81 603 PHE A CA 1
ATOM 4444 C C . PHE A 1 603 ? -41.669 -0.288 -4.756 1.00 96.81 603 PHE A C 1
ATOM 4446 O O . PHE A 1 603 ? -41.477 -0.786 -3.643 1.00 96.81 603 PHE A O 1
ATOM 4453 N N . GLY A 1 604 ? -42.469 0.767 -4.921 1.00 94.94 604 GLY A N 1
ATOM 4454 C CA . GLY A 1 604 ? -43.146 1.454 -3.823 1.00 94.94 604 GLY A CA 1
ATOM 4455 C C . GLY A 1 604 ? -42.174 1.853 -2.711 1.00 94.94 604 GLY A C 1
ATOM 4456 O O . GLY A 1 604 ? -41.098 2.379 -2.967 1.00 94.94 604 GLY A O 1
ATOM 4457 N N . SER A 1 605 ? -42.510 1.534 -1.458 1.00 93.06 605 SER A N 1
ATOM 4458 C CA . SER A 1 605 ? -41.694 1.895 -0.287 1.00 93.06 605 SER A CA 1
ATOM 4459 C C . SER A 1 605 ? -40.304 1.246 -0.231 1.00 93.06 605 SER A C 1
ATOM 4461 O O . SER A 1 605 ? -39.524 1.582 0.655 1.00 93.06 605 SER A O 1
ATOM 4463 N N . ILE A 1 606 ? -40.003 0.284 -1.110 1.00 92.88 606 ILE A N 1
ATOM 4464 C CA . ILE A 1 606 ? -38.663 -0.314 -1.223 1.00 92.88 606 ILE A CA 1
ATOM 4465 C C . ILE A 1 606 ? -37.687 0.665 -1.894 1.00 92.88 606 ILE A C 1
ATOM 4467 O O . ILE A 1 606 ? -36.505 0.646 -1.562 1.00 92.88 606 ILE A O 1
ATOM 4471 N N . ALA A 1 607 ? -38.198 1.538 -2.768 1.00 92.00 607 ALA A N 1
ATOM 4472 C CA . ALA A 1 607 ? -37.490 2.657 -3.377 1.00 92.00 607 ALA A CA 1
ATOM 4473 C C . ALA A 1 607 ? -38.048 3.971 -2.791 1.00 92.00 607 ALA A C 1
ATOM 4475 O O . ALA A 1 607 ? -38.937 4.585 -3.384 1.00 92.00 607 ALA A O 1
ATOM 4476 N N . PRO A 1 608 ? -37.612 4.377 -1.584 1.00 90.12 608 PRO A N 1
ATOM 4477 C CA . PRO A 1 608 ? -38.213 5.503 -0.864 1.00 90.12 608 PRO A CA 1
ATOM 4478 C C . PRO A 1 608 ? -38.006 6.860 -1.559 1.00 90.12 608 PRO A C 1
ATOM 4480 O O . PRO A 1 608 ? -38.735 7.806 -1.263 1.00 90.12 608 PRO A O 1
ATOM 4483 N N . ALA A 1 609 ? -37.019 6.946 -2.451 1.00 89.88 609 ALA A N 1
ATOM 4484 C CA . ALA A 1 609 ? -36.678 8.090 -3.287 1.00 89.88 609 ALA A CA 1
ATOM 4485 C C . ALA A 1 609 ? -35.891 7.600 -4.522 1.00 89.88 609 ALA A C 1
ATOM 4487 O O . ALA A 1 609 ? -35.573 6.410 -4.608 1.00 89.88 609 ALA A O 1
ATOM 4488 N N . ASP A 1 610 ? -35.578 8.508 -5.451 1.00 89.88 610 ASP A N 1
ATOM 4489 C CA . ASP A 1 610 ? -34.778 8.215 -6.655 1.00 89.88 610 ASP A CA 1
ATOM 4490 C C . ASP A 1 610 ? -33.356 7.774 -6.278 1.00 89.88 610 ASP A C 1
ATOM 4492 O O . ASP A 1 610 ? -32.839 6.792 -6.804 1.00 89.88 610 ASP A O 1
ATOM 4496 N N . TYR A 1 611 ? -32.778 8.454 -5.287 1.00 95.12 611 TYR A N 1
ATOM 4497 C CA . TYR A 1 611 ? -31.513 8.133 -4.635 1.00 95.12 611 TYR A CA 1
ATOM 4498 C C . TYR A 1 611 ? -31.709 8.106 -3.117 1.00 95.12 611 TYR A C 1
ATOM 4500 O O . TYR A 1 611 ? -32.493 8.876 -2.554 1.00 95.12 611 TYR A O 1
ATOM 4508 N N . TYR A 1 612 ? -31.049 7.170 -2.443 1.00 97.56 612 TYR A N 1
ATOM 4509 C CA . TYR A 1 612 ? -31.226 6.921 -1.013 1.00 97.56 612 TYR A CA 1
ATOM 4510 C C . TYR A 1 612 ? -30.071 6.092 -0.449 1.00 97.56 612 TYR A C 1
ATOM 4512 O O . TYR A 1 612 ? -29.389 5.373 -1.177 1.00 97.56 612 TYR A O 1
ATOM 4520 N N . SER A 1 613 ? -29.889 6.139 0.868 1.00 96.88 613 SER A N 1
ATOM 4521 C CA . SER A 1 613 ? -28.879 5.359 1.581 1.00 96.88 613 SER A CA 1
ATOM 4522 C C . SER A 1 613 ? -29.508 4.484 2.668 1.00 96.88 613 SER A C 1
ATOM 4524 O O . SER A 1 613 ? -30.661 4.687 3.071 1.00 96.88 613 SER A O 1
ATOM 4526 N N . TYR A 1 614 ? -28.805 3.428 3.074 1.00 95.75 614 TYR A N 1
ATOM 4527 C CA . TYR A 1 614 ? -29.239 2.498 4.117 1.00 95.75 614 TYR A CA 1
ATOM 4528 C C . TYR A 1 614 ? -28.080 1.628 4.605 1.00 95.75 614 TYR A C 1
ATOM 4530 O O . TYR A 1 614 ? -27.138 1.361 3.866 1.00 95.75 614 TYR A O 1
ATOM 4538 N N . ASP A 1 615 ? -28.221 1.086 5.812 1.00 93.56 615 ASP A N 1
ATOM 4539 C CA . ASP A 1 615 ? -27.181 0.253 6.414 1.00 93.56 615 ASP A CA 1
ATOM 4540 C C . ASP A 1 615 ? -27.503 -1.244 6.274 1.00 93.56 615 ASP A C 1
ATOM 4542 O O . ASP A 1 615 ? -28.647 -1.687 6.450 1.00 93.56 615 ASP A O 1
ATOM 4546 N N . VAL A 1 616 ? -26.477 -2.047 5.985 1.00 89.00 616 VAL A N 1
ATOM 4547 C CA . VAL A 1 616 ? -26.529 -3.516 5.974 1.00 89.00 616 VAL A CA 1
ATOM 4548 C C . VAL A 1 616 ? -25.369 -4.058 6.800 1.00 89.00 616 VAL A C 1
ATOM 4550 O O . VAL A 1 616 ? -24.222 -4.101 6.361 1.00 89.00 616 VAL A O 1
ATOM 4553 N N . GLY A 1 617 ? -25.664 -4.514 8.017 1.00 87.31 617 GLY A N 1
ATOM 4554 C CA . GLY A 1 617 ? -24.608 -4.892 8.954 1.00 87.31 617 GLY A CA 1
ATOM 4555 C C . GLY A 1 617 ? -23.763 -3.668 9.313 1.00 87.31 617 GLY A C 1
ATOM 4556 O O . GLY A 1 617 ? -24.301 -2.703 9.841 1.00 87.31 617 GLY A O 1
ATOM 4557 N N . ALA A 1 618 ? -22.462 -3.721 9.028 1.00 84.81 618 ALA A N 1
ATOM 4558 C CA . ALA A 1 618 ? -21.528 -2.611 9.247 1.00 84.81 618 ALA A CA 1
ATOM 4559 C C . ALA A 1 618 ? -21.301 -1.730 8.000 1.00 84.81 618 ALA A C 1
ATOM 4561 O O . ALA A 1 618 ? -20.464 -0.829 8.041 1.00 84.81 618 ALA A O 1
ATOM 4562 N N . TRP A 1 619 ? -21.994 -2.020 6.895 1.00 92.06 619 TRP A N 1
ATOM 4563 C CA . TRP A 1 619 ? -21.833 -1.307 5.632 1.00 92.06 619 TRP A CA 1
ATOM 4564 C C . TRP A 1 619 ? -22.906 -0.242 5.447 1.00 92.06 619 TRP A C 1
ATOM 4566 O O . TRP A 1 619 ? -24.092 -0.542 5.600 1.00 92.06 619 TRP A O 1
ATOM 4576 N N . HIS A 1 620 ? -22.482 0.941 5.017 1.00 96.69 620 HIS A N 1
ATOM 4577 C CA . HIS A 1 620 ? -23.337 1.997 4.507 1.00 96.69 620 HIS A CA 1
ATOM 4578 C C . HIS A 1 620 ? -23.467 1.856 2.989 1.00 96.69 620 HIS A C 1
ATOM 4580 O O . HIS A 1 620 ? -22.476 1.884 2.257 1.00 96.69 620 HIS A O 1
ATOM 4586 N N . LEU A 1 621 ? -24.686 1.652 2.498 1.00 97.69 621 LEU A N 1
ATOM 4587 C CA . LEU A 1 621 ? -24.958 1.481 1.076 1.00 97.69 621 LEU A CA 1
ATOM 4588 C C . LEU A 1 621 ? -25.675 2.704 0.522 1.00 97.69 621 LEU A C 1
ATOM 4590 O O . LEU A 1 621 ? -26.687 3.133 1.072 1.00 97.69 621 LEU A O 1
ATOM 4594 N N . ILE A 1 622 ? -25.195 3.197 -0.617 1.00 98.38 622 ILE A N 1
ATOM 4595 C CA . ILE A 1 622 ? -25.694 4.400 -1.284 1.00 98.38 622 ILE A CA 1
ATOM 4596 C C . ILE A 1 622 ? -26.190 4.021 -2.680 1.00 98.38 622 ILE A C 1
ATOM 4598 O O . ILE A 1 622 ? -25.407 3.642 -3.549 1.00 98.38 622 ILE A O 1
ATOM 4602 N N . ALA A 1 623 ? -27.500 4.118 -2.890 1.00 97.69 623 ALA A N 1
ATOM 4603 C CA . ALA A 1 623 ? -28.142 3.966 -4.190 1.00 97.69 623 ALA A CA 1
ATOM 4604 C C . ALA A 1 623 ? -28.251 5.350 -4.842 1.00 97.69 623 ALA A C 1
ATOM 4606 O O . ALA A 1 623 ? -28.953 6.210 -4.306 1.00 97.69 623 ALA A O 1
ATOM 4607 N N . LEU A 1 624 ? -27.578 5.561 -5.974 1.00 97.19 624 LEU A N 1
ATOM 4608 C CA . LEU A 1 624 ? -27.704 6.796 -6.755 1.00 97.19 624 LEU A CA 1
ATOM 4609 C C . LEU A 1 624 ? -28.593 6.564 -7.976 1.00 97.19 624 LEU A C 1
ATOM 4611 O O . LEU A 1 624 ? -28.643 5.466 -8.540 1.00 97.19 624 LEU A O 1
ATOM 4615 N N . ALA A 1 625 ? -29.312 7.607 -8.364 1.00 92.69 625 ALA A N 1
ATOM 4616 C CA . ALA A 1 625 ? -30.157 7.608 -9.535 1.00 92.69 625 ALA A CA 1
ATOM 4617 C C . ALA A 1 625 ? -29.297 7.922 -10.756 1.00 92.69 625 ALA A C 1
ATOM 4619 O O . ALA A 1 625 ? -28.601 8.929 -10.807 1.00 92.69 625 ALA A O 1
ATOM 4620 N N . SER A 1 626 ? -29.354 7.065 -11.765 1.00 86.00 626 SER A N 1
ATOM 4621 C CA . SER A 1 626 ? -28.751 7.351 -13.058 1.00 86.00 626 SER A CA 1
ATOM 4622 C C . SER A 1 626 ? -29.855 7.452 -14.088 1.00 86.00 626 SER A C 1
ATOM 4624 O O . SER A 1 626 ? -30.756 6.610 -14.161 1.00 86.00 626 SER A O 1
ATOM 4626 N N . ASP A 1 627 ? -29.806 8.536 -14.847 1.00 75.75 627 ASP A N 1
ATOM 4627 C CA . ASP A 1 627 ? -30.712 8.779 -15.941 1.00 75.75 627 ASP A CA 1
ATOM 4628 C C . ASP A 1 627 ? -30.019 9.592 -17.025 1.00 75.75 627 ASP A C 1
ATOM 4630 O O . ASP A 1 627 ? -28.994 10.229 -16.798 1.00 75.75 627 ASP A O 1
ATOM 4634 N N . ASN A 1 628 ? -30.604 9.592 -18.216 1.00 69.94 628 ASN A N 1
ATOM 4635 C CA . ASN A 1 628 ? -30.077 10.295 -19.380 1.00 69.94 628 ASN A CA 1
ATOM 4636 C C . ASN A 1 628 ? -30.266 11.835 -19.275 1.00 69.94 628 ASN A C 1
ATOM 4638 O O . ASN A 1 628 ? -30.757 12.477 -20.207 1.00 69.94 628 ASN A O 1
ATOM 4642 N N . GLY A 1 629 ? -29.946 12.432 -18.119 1.00 67.31 629 GLY A N 1
ATOM 4643 C CA . GLY A 1 629 ? -29.878 13.871 -17.851 1.00 67.31 629 GLY A CA 1
ATOM 4644 C C . GLY A 1 629 ? -31.114 14.530 -17.219 1.00 67.31 629 GLY A C 1
ATOM 4645 O O . GLY A 1 629 ? -31.173 15.762 -17.191 1.00 67.31 629 GLY A O 1
ATOM 4646 N N . SER A 1 630 ? -32.103 13.771 -16.736 1.00 72.31 630 SER A N 1
ATOM 4647 C CA . SER A 1 630 ? -33.260 14.295 -15.979 1.00 72.31 630 SER A CA 1
ATOM 4648 C C . SER A 1 630 ? -32.944 14.544 -14.491 1.00 72.31 630 SER A C 1
ATOM 4650 O O . SER A 1 630 ? -33.494 15.481 -13.904 1.00 72.31 630 SER A O 1
ATOM 4652 N N . ILE A 1 631 ? -31.990 13.812 -13.921 1.00 84.19 631 ILE A N 1
ATOM 4653 C CA . ILE A 1 631 ? -31.359 14.002 -12.620 1.00 84.19 631 ILE A CA 1
ATOM 4654 C C . ILE A 1 631 ? -29.913 14.400 -12.890 1.00 84.19 631 ILE A C 1
ATOM 4656 O O . ILE A 1 631 ? -29.154 13.751 -13.604 1.00 84.19 631 ILE A O 1
ATOM 4660 N N . SER A 1 632 ? -29.534 15.554 -12.351 1.00 86.75 632 SER A N 1
ATOM 4661 C CA . SER A 1 632 ? -28.189 16.079 -12.541 1.00 86.75 632 SER A CA 1
ATOM 4662 C C . SER A 1 632 ? -27.231 15.429 -11.550 1.00 86.75 632 SER A C 1
ATOM 4664 O O . SER A 1 632 ? -27.419 15.578 -10.349 1.00 86.75 632 SER A O 1
ATOM 4666 N N . ASN A 1 633 ? -26.160 14.824 -12.061 1.00 88.94 633 ASN A N 1
ATOM 4667 C CA . ASN A 1 633 ? -25.001 14.340 -11.299 1.00 88.94 633 ASN A CA 1
ATOM 4668 C C . ASN A 1 633 ? -23.876 15.398 -11.189 1.00 88.94 633 ASN A C 1
ATOM 4670 O O . ASN A 1 633 ? -22.774 15.131 -10.703 1.00 88.94 633 ASN A O 1
ATOM 4674 N N . ALA A 1 634 ? -24.130 16.622 -11.664 1.00 88.38 634 ALA A N 1
ATOM 4675 C CA . ALA A 1 634 ? -23.140 17.689 -11.675 1.00 88.38 634 ALA A CA 1
ATOM 4676 C C . ALA A 1 634 ? -22.856 18.211 -10.258 1.00 88.38 634 ALA A C 1
ATOM 4678 O O . ALA A 1 634 ? -23.707 18.162 -9.370 1.00 88.38 634 ALA A O 1
ATOM 4679 N N . ARG A 1 635 ? -21.675 18.811 -10.068 1.00 89.31 635 ARG A N 1
ATOM 4680 C CA . ARG A 1 635 ? -21.307 19.481 -8.812 1.00 89.31 635 ARG A CA 1
ATOM 4681 C C . ARG A 1 635 ? -22.365 20.517 -8.412 1.00 89.31 635 ARG A C 1
ATOM 4683 O O . ARG A 1 635 ? -22.678 21.410 -9.201 1.00 89.31 635 ARG A O 1
ATOM 4690 N N . GLY A 1 636 ? -22.863 20.436 -7.177 1.00 87.50 636 GLY A N 1
ATOM 4691 C CA . GLY A 1 636 ? -23.895 21.336 -6.654 1.00 87.50 636 GLY A CA 1
ATOM 4692 C C . GLY A 1 636 ? -25.326 21.010 -7.095 1.00 87.50 636 GLY A C 1
ATOM 4693 O O . GLY A 1 636 ? -26.235 21.789 -6.807 1.00 87.50 636 GLY A O 1
ATOM 4694 N N . SER A 1 637 ? -25.546 19.885 -7.778 1.00 93.44 637 SER A N 1
ATOM 4695 C CA . SER A 1 637 ? -26.884 19.330 -7.992 1.00 93.44 637 SER A CA 1
ATOM 4696 C C . SER A 1 637 ? -27.523 18.879 -6.672 1.00 93.44 637 SER A C 1
ATOM 4698 O O . SER A 1 637 ? -26.864 18.806 -5.630 1.00 93.44 637 SER A O 1
ATOM 4700 N N . ALA A 1 638 ? -28.825 18.583 -6.707 1.00 92.94 638 ALA A N 1
ATOM 4701 C CA . ALA A 1 638 ? -29.544 18.089 -5.535 1.00 92.94 638 ALA A CA 1
ATOM 4702 C C . ALA A 1 638 ? -29.015 16.722 -5.070 1.00 92.94 638 ALA A C 1
ATOM 4704 O O . ALA A 1 638 ? -28.838 16.530 -3.869 1.00 92.94 638 ALA A O 1
ATOM 4705 N N . GLU A 1 639 ? -28.720 15.821 -6.009 1.00 94.69 639 GLU A N 1
ATOM 4706 C CA . GLU A 1 639 ? -28.175 14.496 -5.719 1.00 94.69 639 GLU A CA 1
ATOM 4707 C C . GLU A 1 639 ? -26.728 14.571 -5.215 1.00 94.69 639 GLU A C 1
ATOM 4709 O O . GLU A 1 639 ? -26.432 14.019 -4.161 1.00 94.69 639 GLU A O 1
ATOM 4714 N N . GLU A 1 640 ? -25.842 15.336 -5.870 1.00 96.12 640 GLU A N 1
ATOM 4715 C CA . GLU A 1 640 ? -24.446 15.498 -5.419 1.00 96.12 640 GLU A CA 1
ATOM 4716 C C . GLU A 1 640 ? -24.364 16.164 -4.040 1.00 96.12 640 GLU A C 1
ATOM 4718 O O . GLU A 1 640 ? -23.601 15.747 -3.167 1.00 96.12 640 GLU A O 1
ATOM 4723 N N . THR A 1 641 ? -25.200 17.177 -3.798 1.00 92.75 641 THR A N 1
ATOM 4724 C CA . THR A 1 641 ? -25.234 17.850 -2.495 1.00 92.75 641 THR A CA 1
ATOM 4725 C C . THR A 1 641 ? -25.780 16.923 -1.412 1.00 92.75 641 THR A C 1
ATOM 4727 O O . THR A 1 641 ? -25.298 16.955 -0.279 1.00 92.75 641 THR A O 1
ATOM 4730 N N . TRP A 1 642 ? -26.786 16.107 -1.737 1.00 97.50 642 TRP A N 1
ATOM 4731 C CA . TRP A 1 642 ? -27.302 15.090 -0.827 1.00 97.50 642 TRP A CA 1
ATOM 4732 C C . TRP A 1 642 ? -26.228 14.049 -0.505 1.00 97.50 642 TRP A C 1
ATOM 4734 O O . TRP A 1 642 ? -25.973 13.821 0.674 1.00 97.50 642 TRP A O 1
ATOM 4744 N N . LEU A 1 643 ? -25.542 13.523 -1.522 1.00 97.38 643 LEU A N 1
ATOM 4745 C CA . LEU A 1 643 ? -24.472 12.541 -1.373 1.00 97.38 643 LEU A CA 1
ATOM 4746 C C . LEU A 1 643 ? -23.366 13.051 -0.448 1.00 97.38 643 LEU A C 1
ATOM 4748 O O . LEU A 1 643 ? -22.988 12.366 0.495 1.00 97.38 643 LEU A O 1
ATOM 4752 N N . ARG A 1 644 ? -22.876 14.281 -0.648 1.00 94.81 644 ARG A N 1
ATOM 4753 C CA . ARG A 1 644 ? -21.855 14.855 0.245 1.00 94.81 644 ARG A CA 1
ATOM 4754 C C . ARG A 1 644 ? -22.324 14.937 1.695 1.00 94.81 644 ARG A C 1
ATOM 4756 O O . ARG A 1 644 ? -21.541 14.678 2.603 1.00 94.81 644 ARG A O 1
ATOM 4763 N N . ASN A 1 645 ? -23.586 15.295 1.926 1.00 90.31 645 ASN A N 1
ATOM 4764 C CA . ASN A 1 645 ? -24.136 15.346 3.282 1.00 90.31 645 ASN A CA 1
ATOM 4765 C C . ASN A 1 645 ? -24.294 13.946 3.890 1.00 90.31 645 ASN A C 1
ATOM 4767 O O . ASN A 1 645 ? -24.058 13.777 5.084 1.00 90.31 645 ASN A O 1
ATOM 4771 N N . ASP A 1 646 ? -24.684 12.966 3.078 1.00 96.00 646 ASP A N 1
ATOM 4772 C CA . ASP A 1 646 ? -24.839 11.569 3.475 1.00 96.00 646 ASP A CA 1
ATOM 4773 C C . ASP A 1 646 ? -23.486 10.945 3.851 1.00 96.00 646 ASP A C 1
ATOM 4775 O O . ASP A 1 646 ? -23.341 10.405 4.946 1.00 96.00 646 ASP A O 1
ATOM 4779 N N . LEU A 1 647 ? -22.451 11.158 3.033 1.00 91.50 647 LEU A N 1
ATOM 4780 C CA . LEU A 1 647 ? -21.077 10.727 3.313 1.00 91.50 647 LEU A CA 1
ATOM 4781 C C . LEU A 1 647 ? -20.515 11.368 4.593 1.00 91.50 647 LEU A C 1
ATOM 4783 O O . LEU A 1 647 ? -19.879 10.699 5.404 1.00 91.50 647 LEU A O 1
ATOM 4787 N N . VAL A 1 648 ? -20.800 12.654 4.831 1.00 86.56 648 VAL A N 1
ATOM 4788 C CA . VAL A 1 648 ? -20.418 13.342 6.079 1.00 86.56 648 VAL A CA 1
ATOM 4789 C C . VAL A 1 648 ? -21.156 12.782 7.300 1.00 86.56 648 VAL A C 1
ATOM 4791 O O . VAL A 1 648 ? -20.617 12.816 8.408 1.00 86.56 648 VAL A O 1
ATOM 4794 N N . ALA A 1 649 ? -22.380 12.278 7.130 1.00 85.69 649 ALA A N 1
ATOM 4795 C CA . ALA A 1 649 ? -23.168 11.700 8.214 1.00 85.69 649 ALA A CA 1
ATOM 4796 C C . ALA A 1 649 ? -22.741 10.264 8.576 1.00 85.69 649 ALA A C 1
ATOM 4798 O O . ALA A 1 649 ? -22.970 9.846 9.714 1.00 85.69 649 ALA A O 1
ATOM 4799 N N . HIS A 1 650 ? -22.068 9.547 7.667 1.00 87.56 650 HIS A N 1
ATOM 4800 C CA . HIS A 1 650 ? -21.665 8.145 7.845 1.00 87.56 650 HIS A CA 1
ATOM 4801 C C . HIS A 1 650 ? -20.142 7.906 7.705 1.00 87.56 650 HIS A C 1
ATOM 4803 O O . HIS A 1 650 ? -19.727 6.957 7.046 1.00 87.56 650 HIS A O 1
ATOM 4809 N N . PRO A 1 651 ? -19.267 8.685 8.378 1.00 68.56 651 PRO A N 1
ATOM 4810 C CA . PRO A 1 651 ? -17.821 8.676 8.118 1.00 68.56 651 PRO A CA 1
ATOM 4811 C C . PRO A 1 651 ? -17.072 7.431 8.634 1.00 68.56 651 PRO A C 1
ATOM 4813 O O . PRO A 1 651 ? -15.866 7.328 8.445 1.00 68.56 651 PRO A O 1
ATOM 4816 N N . ASN A 1 652 ? -17.751 6.517 9.341 1.00 59.19 652 ASN A N 1
ATOM 4817 C CA . ASN A 1 652 ? -17.142 5.390 10.068 1.00 59.19 652 ASN A CA 1
ATOM 4818 C C . ASN A 1 652 ? -17.696 4.015 9.642 1.00 59.19 652 ASN A C 1
ATOM 4820 O O . ASN A 1 652 ? -17.565 3.049 10.394 1.00 59.19 652 ASN A O 1
ATOM 4824 N N . GLN A 1 653 ? -18.372 3.930 8.496 1.00 73.44 653 GLN A N 1
ATOM 4825 C CA . GLN A 1 653 ? -18.912 2.680 7.955 1.00 73.44 653 GLN A CA 1
ATOM 4826 C C . GLN A 1 653 ? -18.243 2.362 6.614 1.00 73.44 653 GLN A C 1
ATOM 4828 O O . GLN A 1 653 ? -17.944 3.277 5.846 1.00 73.44 653 GLN A O 1
ATOM 4833 N N . CYS A 1 654 ? -18.040 1.074 6.316 1.00 88.62 654 CYS A N 1
ATOM 4834 C CA . CYS A 1 654 ? -17.606 0.669 4.979 1.00 88.62 654 CYS A CA 1
ATOM 4835 C C . CYS A 1 654 ? -18.669 1.109 3.968 1.00 88.62 654 CYS A C 1
ATOM 4837 O O . CYS A 1 654 ? -19.847 0.804 4.152 1.00 88.62 654 CYS A O 1
ATOM 4839 N N . THR A 1 655 ? -18.276 1.836 2.931 1.00 94.38 655 THR A N 1
ATOM 4840 C CA . THR A 1 655 ? -19.209 2.489 2.014 1.00 94.38 655 THR A CA 1
ATOM 4841 C C . THR A 1 655 ? -19.210 1.803 0.656 1.00 94.38 655 THR A C 1
ATOM 4843 O O . THR A 1 655 ? -18.179 1.688 -0.007 1.00 94.38 655 THR A O 1
ATOM 4846 N N . LEU A 1 656 ? -20.394 1.376 0.216 1.00 97.50 656 LEU A N 1
ATOM 4847 C CA . LEU A 1 656 ? -20.632 0.872 -1.134 1.00 97.50 656 LEU A CA 1
ATOM 4848 C C . LEU A 1 656 ? -21.637 1.785 -1.832 1.00 97.50 656 LEU A C 1
ATOM 4850 O O . LEU A 1 656 ? -22.791 1.874 -1.416 1.00 97.50 656 LEU A O 1
ATOM 4854 N N . ALA A 1 657 ? -21.221 2.421 -2.923 1.00 97.81 657 ALA A N 1
ATOM 4855 C CA . ALA A 1 657 ? -22.113 3.194 -3.782 1.00 97.81 657 ALA A CA 1
ATOM 4856 C C . ALA A 1 657 ? -22.430 2.432 -5.073 1.00 97.81 657 ALA A C 1
ATOM 4858 O O . ALA A 1 657 ? -21.588 1.711 -5.608 1.00 97.81 657 ALA A O 1
ATOM 4859 N N . TYR A 1 658 ? -23.652 2.559 -5.579 1.00 98.06 658 TYR A N 1
ATOM 4860 C CA . TYR A 1 658 ? -24.060 1.851 -6.786 1.00 98.06 658 TYR A CA 1
ATOM 4861 C C . TYR A 1 658 ? -25.112 2.612 -7.591 1.00 98.06 658 TYR A C 1
ATOM 4863 O O . TYR A 1 658 ? -26.002 3.245 -7.022 1.00 98.06 658 TYR A O 1
ATOM 4871 N N . TRP A 1 659 ? -24.976 2.560 -8.918 1.00 96.06 659 TRP A N 1
ATOM 4872 C CA . TRP A 1 659 ? -25.851 3.215 -9.903 1.00 96.06 659 TRP A CA 1
ATOM 4873 C C . TRP A 1 659 ? -25.616 2.646 -11.306 1.00 96.06 659 TRP A C 1
ATOM 4875 O O . TRP A 1 659 ? -24.756 1.790 -11.465 1.00 96.06 659 TRP A O 1
ATOM 4885 N N . HIS A 1 660 ? -26.338 3.120 -12.322 1.00 94.75 660 HIS A N 1
ATOM 4886 C CA . HIS A 1 660 ? -26.251 2.572 -13.679 1.00 94.75 660 HIS A CA 1
ATOM 4887 C C . HIS A 1 660 ? -24.990 3.003 -14.454 1.00 94.75 660 HIS A C 1
ATOM 4889 O O . HIS A 1 660 ? -24.051 2.223 -14.563 1.00 94.75 660 HIS A O 1
ATOM 4895 N N . GLU A 1 661 ? -24.912 4.246 -14.939 1.00 90.38 661 GLU A N 1
ATOM 4896 C CA . GLU A 1 661 ? -23.893 4.670 -15.917 1.00 90.38 661 GLU A CA 1
ATOM 4897 C C . GLU A 1 661 ? -22.459 4.830 -15.348 1.00 90.38 661 GLU A C 1
ATOM 4899 O O . GLU A 1 661 ? -22.202 5.714 -14.525 1.00 90.38 661 GLU A O 1
ATOM 4904 N N . PRO A 1 662 ? -21.456 4.061 -15.815 1.00 91.12 662 PRO A N 1
ATOM 4905 C CA . PRO A 1 662 ? -20.127 4.068 -15.211 1.00 91.12 662 PRO A CA 1
ATOM 4906 C C . PRO A 1 662 ? -19.269 5.291 -15.570 1.00 91.12 662 PRO A C 1
ATOM 4908 O O . PRO A 1 662 ? -19.063 5.637 -16.739 1.00 91.12 662 PRO A O 1
ATOM 4911 N N . ARG A 1 663 ? -18.580 5.843 -14.560 1.00 91.12 663 ARG A N 1
ATOM 4912 C CA . ARG A 1 663 ? -17.490 6.817 -14.773 1.00 91.12 663 ARG A CA 1
ATOM 4913 C C . ARG A 1 663 ? -16.298 6.201 -15.515 1.00 91.12 663 ARG A C 1
ATOM 4915 O O . ARG A 1 663 ? -15.601 6.898 -16.259 1.00 91.12 663 ARG A O 1
ATOM 4922 N N . PHE A 1 664 ? -16.029 4.917 -15.290 1.00 89.56 664 PHE A N 1
ATOM 4923 C CA . PHE A 1 664 ? -14.940 4.168 -15.913 1.00 89.56 664 PHE A CA 1
ATOM 4924 C C . PHE A 1 664 ? -15.468 2.850 -16.472 1.00 89.56 664 PHE A C 1
ATOM 4926 O O . PHE A 1 664 ? -16.008 2.040 -15.728 1.00 89.56 664 PHE A O 1
ATOM 4933 N N . THR A 1 665 ? -15.257 2.595 -17.763 1.00 86.31 665 THR A N 1
ATOM 4934 C CA . THR A 1 665 ? -15.561 1.291 -18.366 1.00 86.31 665 THR A CA 1
ATOM 4935 C C . THR A 1 665 ? -14.493 0.881 -19.375 1.00 86.31 665 THR A C 1
ATOM 4937 O O . THR A 1 665 ? -13.917 1.713 -20.078 1.00 86.31 665 THR A O 1
ATOM 4940 N N . SER A 1 666 ? -14.204 -0.419 -19.424 1.00 81.94 666 SER A N 1
ATOM 4941 C CA . SER A 1 666 ? -13.361 -1.065 -20.439 1.00 81.94 666 SER A CA 1
ATOM 4942 C C . SER A 1 666 ? -14.190 -1.773 -21.520 1.00 81.94 666 SER A C 1
ATOM 4944 O O . SER A 1 666 ? -13.631 -2.425 -22.407 1.00 81.94 666 SER A O 1
ATOM 4946 N N . GLY A 1 667 ? -15.522 -1.661 -21.448 1.00 72.25 667 GLY A N 1
ATOM 4947 C CA . GLY A 1 667 ? -16.450 -2.207 -22.429 1.00 72.25 667 GLY A CA 1
ATOM 4948 C C . GLY A 1 667 ? -16.322 -1.528 -23.793 1.00 72.25 667 GLY A C 1
ATOM 4949 O O . GLY A 1 667 ? -15.910 -0.380 -23.912 1.00 72.25 667 GLY A O 1
ATOM 4950 N N . THR A 1 668 ? -16.686 -2.249 -24.853 1.00 72.25 668 THR A N 1
ATOM 4951 C CA . THR A 1 668 ? -16.666 -1.722 -26.232 1.00 72.25 668 THR A CA 1
ATOM 4952 C C . THR A 1 668 ? -18.014 -1.154 -26.684 1.00 72.25 668 THR A C 1
ATOM 4954 O O . THR A 1 668 ? -18.075 -0.518 -27.733 1.00 72.25 668 THR A O 1
ATOM 4957 N N . GLY A 1 669 ? -19.083 -1.385 -25.911 1.00 69.50 669 GLY A N 1
ATOM 4958 C CA . GLY A 1 669 ? -20.443 -0.911 -26.201 1.00 69.50 669 GLY A CA 1
ATOM 4959 C C . GLY A 1 669 ? -20.744 0.504 -25.697 1.00 69.50 669 GLY A C 1
ATOM 4960 O O . GLY A 1 669 ? -21.569 1.185 -26.295 1.00 69.50 669 GLY A O 1
ATOM 4961 N N . HIS A 1 670 ? -20.035 0.963 -24.659 1.00 76.00 670 HIS A N 1
ATOM 4962 C CA . HIS A 1 670 ? -20.202 2.280 -24.038 1.00 76.00 670 HIS A CA 1
ATOM 4963 C C . HIS A 1 670 ? -18.836 2.863 -23.658 1.00 76.00 670 HIS A C 1
ATOM 4965 O O . HIS A 1 670 ? -17.901 2.121 -23.362 1.00 76.00 670 HIS A O 1
ATOM 4971 N N . SER A 1 671 ? -18.706 4.190 -23.692 1.00 81.88 671 SER A N 1
ATOM 4972 C CA . SER A 1 671 ? -17.492 4.903 -23.279 1.00 81.88 671 SER A CA 1
ATOM 4973 C C . SER A 1 671 ? -17.585 5.360 -21.828 1.00 81.88 671 SER A C 1
ATOM 4975 O O . SER A 1 671 ? -18.672 5.693 -21.373 1.00 81.88 671 SER A O 1
ATOM 4977 N N . SER A 1 672 ? -16.444 5.470 -21.144 1.00 88.00 672 SER A N 1
ATOM 4978 C CA . SER A 1 672 ? -16.346 6.135 -19.837 1.00 88.00 672 SER A CA 1
ATOM 4979 C C . SER A 1 672 ? -17.034 7.502 -19.855 1.00 88.00 672 SER A C 1
ATOM 4981 O O . SER A 1 672 ? -16.687 8.338 -20.696 1.00 88.00 672 SER A O 1
ATOM 4983 N N . ASP A 1 673 ? -17.958 7.744 -18.924 1.00 86.56 673 ASP A N 1
ATOM 4984 C CA . ASP A 1 673 ? -18.687 9.008 -18.862 1.00 86.56 673 ASP A CA 1
ATOM 4985 C C . ASP A 1 673 ? -18.101 9.962 -17.818 1.00 86.56 673 ASP A C 1
ATOM 4987 O O . ASP A 1 673 ? -18.219 9.788 -16.606 1.00 86.56 673 ASP A O 1
ATOM 4991 N N . THR A 1 674 ? -17.476 11.033 -18.301 1.00 89.38 674 THR A N 1
ATOM 4992 C CA . THR A 1 674 ? -16.891 12.069 -17.449 1.00 89.38 674 THR A CA 1
ATOM 4993 C C . THR A 1 674 ? -17.913 12.905 -16.675 1.00 89.38 674 THR A C 1
ATOM 4995 O O . THR A 1 674 ? -17.495 13.584 -15.733 1.00 89.38 674 THR A O 1
ATOM 4998 N N . SER A 1 675 ? -19.207 12.869 -17.024 1.00 87.19 675 SER A N 1
ATOM 4999 C CA . SER A 1 675 ? -20.266 13.601 -16.310 1.00 87.19 675 SER A CA 1
ATOM 5000 C C . SER A 1 675 ? -20.330 13.210 -14.827 1.00 87.19 675 SER A C 1
ATOM 5002 O O . SER A 1 675 ? -20.449 14.080 -13.969 1.00 87.19 675 SER A O 1
ATOM 5004 N N . TRP A 1 676 ? -20.054 11.939 -14.522 1.00 91.88 676 TRP A N 1
ATOM 5005 C CA . TRP A 1 676 ? -20.016 11.354 -13.179 1.00 91.88 676 TRP A CA 1
ATOM 5006 C 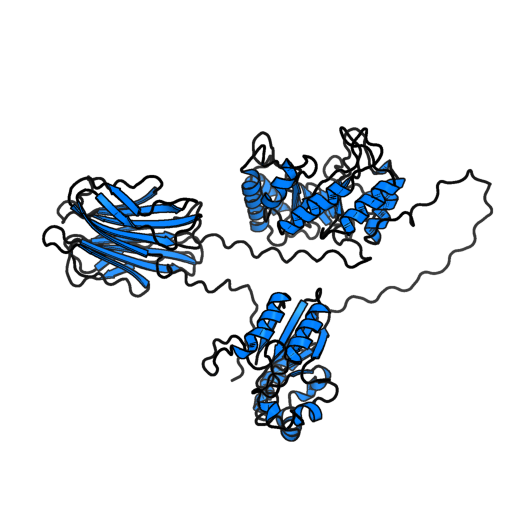C . TRP A 1 676 ? -18.782 11.725 -12.339 1.00 91.88 676 TRP A C 1
ATOM 5008 O O . TRP A 1 676 ? -18.645 11.277 -11.203 1.00 91.88 676 TRP A O 1
ATOM 5018 N N . THR A 1 677 ? -17.858 12.542 -12.861 1.00 91.31 677 THR A N 1
ATOM 5019 C CA . THR A 1 677 ? -16.635 12.932 -12.130 1.00 91.31 677 THR A CA 1
ATOM 5020 C C . THR A 1 677 ? -16.906 13.592 -10.767 1.00 91.31 677 THR A C 1
ATOM 5022 O O . THR A 1 677 ? -16.170 13.270 -9.841 1.00 91.31 677 THR A O 1
ATOM 5025 N N . PRO A 1 678 ? -17.903 14.486 -10.587 1.00 92.00 678 PRO A N 1
ATOM 5026 C CA . PRO A 1 678 ? -18.181 15.094 -9.283 1.00 92.00 678 PRO A CA 1
ATOM 5027 C C . PRO A 1 678 ? -18.585 14.069 -8.221 1.00 92.00 678 PRO A C 1
ATOM 5029 O O . PRO A 1 678 ? -17.938 14.001 -7.185 1.00 92.00 678 PRO A O 1
ATOM 5032 N N . ILE A 1 679 ? -19.570 13.219 -8.529 1.00 94.50 679 ILE A N 1
ATOM 5033 C CA . ILE A 1 679 ? -20.011 12.115 -7.664 1.00 94.50 679 ILE A CA 1
ATOM 5034 C C . ILE A 1 679 ? -18.843 11.181 -7.336 1.00 94.50 679 ILE A C 1
ATOM 5036 O O . ILE A 1 679 ? -18.621 10.839 -6.177 1.00 94.50 679 ILE A O 1
ATOM 5040 N N . TRP A 1 680 ? -18.055 10.804 -8.349 1.00 95.38 680 TRP A N 1
ATOM 5041 C CA . TRP A 1 680 ? -16.892 9.941 -8.156 1.00 95.38 680 TRP A CA 1
ATOM 5042 C C . TRP A 1 680 ? -15.841 10.578 -7.244 1.00 95.38 680 TRP A C 1
ATOM 5044 O O . TRP A 1 680 ? -15.258 9.894 -6.409 1.00 95.38 680 TRP A O 1
ATOM 5054 N N . GLN A 1 681 ? -15.594 11.881 -7.398 1.00 90.50 681 GLN A N 1
ATOM 5055 C CA . GLN A 1 681 ? -14.648 12.606 -6.557 1.00 90.50 681 GLN A CA 1
ATOM 5056 C C . GLN A 1 681 ? -15.137 12.678 -5.111 1.00 90.50 681 GLN A C 1
ATOM 5058 O O . GLN A 1 681 ? -14.341 12.451 -4.213 1.00 90.50 681 GLN A O 1
ATOM 5063 N N . ASP A 1 682 ? -16.424 12.936 -4.884 1.00 89.06 682 ASP A N 1
ATOM 5064 C CA . ASP A 1 682 ? -16.979 13.013 -3.532 1.00 89.06 682 ASP A CA 1
ATOM 5065 C C . ASP A 1 682 ? -16.917 11.647 -2.818 1.00 89.06 682 ASP A C 1
ATOM 5067 O O . ASP A 1 682 ? -16.548 11.580 -1.647 1.00 89.06 682 ASP A O 1
ATOM 5071 N N . LEU A 1 683 ? -17.194 10.548 -3.535 1.00 94.69 683 LEU A N 1
ATOM 5072 C CA . LEU A 1 683 ? -17.015 9.178 -3.033 1.00 94.69 683 LEU A CA 1
ATOM 5073 C C . LEU A 1 683 ? -15.543 8.857 -2.745 1.00 94.69 683 LEU A C 1
ATOM 5075 O O . LEU A 1 683 ? -15.231 8.261 -1.717 1.00 94.69 683 LEU A O 1
ATOM 5079 N N . TYR A 1 684 ? -14.638 9.264 -3.636 1.00 91.88 684 TYR A N 1
ATOM 5080 C CA . TYR A 1 684 ? -13.199 9.083 -3.459 1.00 91.88 684 TYR A CA 1
ATOM 5081 C C . TYR A 1 684 ? -12.678 9.858 -2.241 1.00 91.88 684 TYR A C 1
ATOM 5083 O O . TYR A 1 684 ? -11.963 9.298 -1.415 1.00 91.88 684 TYR A O 1
ATOM 5091 N N . ASP A 1 685 ? -13.081 11.121 -2.093 1.00 81.81 685 ASP A N 1
ATOM 5092 C CA . ASP A 1 685 ? -12.691 11.987 -0.977 1.00 81.81 685 ASP A CA 1
ATOM 5093 C C . ASP A 1 685 ? -13.226 11.459 0.368 1.00 81.81 685 ASP A C 1
ATOM 5095 O O . ASP A 1 685 ? -12.591 11.647 1.407 1.00 81.81 685 ASP A O 1
ATOM 5099 N N . ALA A 1 686 ? -14.368 10.763 0.349 1.00 80.25 686 ALA A N 1
ATOM 5100 C CA . ALA A 1 686 ? -14.952 10.086 1.505 1.00 80.25 686 ALA A CA 1
ATOM 5101 C C . ALA A 1 686 ? -14.408 8.664 1.751 1.00 80.25 686 ALA A C 1
ATOM 5103 O O . ALA A 1 686 ? -14.848 8.012 2.694 1.00 80.25 686 ALA A O 1
ATOM 5104 N N . ASN A 1 687 ? -13.444 8.193 0.951 1.00 86.44 687 ASN A N 1
ATOM 5105 C CA . ASN A 1 687 ? -12.894 6.832 0.999 1.00 86.44 687 ASN A CA 1
ATOM 5106 C C . ASN A 1 687 ? -13.949 5.726 0.819 1.00 86.44 687 ASN A C 1
ATOM 5108 O O . ASN A 1 687 ? -13.913 4.720 1.524 1.00 86.44 687 ASN A O 1
ATOM 5112 N N . ALA A 1 688 ? -14.886 5.886 -0.119 1.00 89.06 688 ALA A N 1
ATOM 5113 C CA . ALA A 1 688 ? -15.812 4.808 -0.452 1.00 89.06 688 ALA A CA 1
ATOM 5114 C C . ALA A 1 688 ? -15.056 3.553 -0.936 1.00 89.06 688 ALA A C 1
ATOM 5116 O O . ALA A 1 688 ? -14.220 3.629 -1.838 1.00 89.06 688 ALA A O 1
ATOM 5117 N N . ASP A 1 689 ? -15.365 2.398 -0.343 1.00 93.62 689 ASP A N 1
ATOM 5118 C CA . ASP A 1 689 ? -14.628 1.144 -0.540 1.00 93.62 689 ASP A CA 1
ATOM 5119 C C . ASP A 1 689 ? -14.938 0.478 -1.882 1.00 93.62 689 ASP A C 1
ATOM 5121 O O . ASP A 1 689 ? -14.076 -0.160 -2.492 1.00 93.62 689 ASP A O 1
ATOM 5125 N N . LEU A 1 690 ? -16.192 0.581 -2.332 1.00 94.19 690 LEU A N 1
ATOM 5126 C CA . LEU A 1 690 ? -16.659 -0.096 -3.534 1.00 94.19 690 LEU A CA 1
ATOM 5127 C C . LEU A 1 690 ? -17.680 0.741 -4.299 1.00 94.19 690 LEU A C 1
ATOM 5129 O O . LEU A 1 690 ? -18.637 1.269 -3.737 1.00 94.19 690 LEU A O 1
ATOM 5133 N N . VAL A 1 691 ? -17.502 0.779 -5.618 1.00 96.62 691 VAL A N 1
ATOM 5134 C CA . VAL A 1 691 ? -18.496 1.294 -6.554 1.00 96.62 691 VAL A CA 1
ATOM 5135 C C . VAL A 1 691 ? -18.920 0.192 -7.515 1.00 96.62 691 VAL A C 1
ATOM 5137 O O . VAL A 1 691 ? -18.064 -0.484 -8.089 1.00 96.62 691 VAL A O 1
ATOM 5140 N N . LEU A 1 692 ? -20.230 0.023 -7.703 1.00 96.38 692 LEU A N 1
ATOM 5141 C CA . LEU A 1 692 ? -20.806 -0.932 -8.652 1.00 96.38 692 LEU A CA 1
ATOM 5142 C C . LEU A 1 692 ? -21.654 -0.216 -9.706 1.00 96.38 692 LEU A C 1
ATOM 5144 O O . LEU A 1 692 ? -22.530 0.574 -9.360 1.00 96.38 692 LEU A O 1
ATOM 5148 N N . ASN A 1 693 ? -21.410 -0.547 -10.978 1.00 93.56 693 ASN A N 1
ATOM 5149 C CA . ASN A 1 693 ? -22.141 -0.015 -12.126 1.00 93.56 693 ASN A CA 1
ATOM 5150 C C . ASN A 1 693 ? -22.762 -1.103 -13.006 1.00 93.56 693 ASN A C 1
ATOM 5152 O O . ASN A 1 693 ? -22.311 -2.253 -12.955 1.00 93.56 693 ASN A O 1
ATOM 5156 N N . GLY A 1 694 ? -23.809 -0.717 -13.744 1.00 83.75 694 GLY A N 1
ATOM 5157 C CA . GLY A 1 694 ? -24.581 -1.550 -14.675 1.00 83.75 694 GLY A CA 1
ATOM 5158 C C . GLY A 1 694 ? -23.970 -1.570 -16.062 1.00 83.75 694 GLY A C 1
ATOM 5159 O O . GLY A 1 694 ? -23.593 -0.475 -16.544 1.00 83.75 694 GLY A O 1
#